Protein AF-A0A372DYK6-F1 (afdb_monomer_lite)

Foldseek 3Di:
DVVVVVVVVVVVVVVVPPDDDPDQVCVVVVHDSVVVVVVVVCVVVVDADPDDPVRVPRPPLVVVLVCVLVRSDPDDDLVSCLLCLLVDDQVSSVSVVLVVLLCLQVVVDDDALVSLLPRDQFHPPPPDGQGRGHDLLSVQLSVQLVCCVPPVDGDDQQRNVVSVCVRCPLPLPPQDDNLQQAQFFPAFWDWDFAAKDWAKWKWKDWPNDIFTADRVQQWTDQDPDTHGNPDQWDQAPNDTTGIDIDIDTDGDRPTPRDHPPPLPAQPLGHQLWQWAPAADPVPSHTFTQDLLDTGRDTRPDDHDSRVSVRDHSQSVCVSSVGDDDSPSVSVVSLSSSLCSNCSVPQADPFPSRGWGADDFDPDDSRRGFWTFDCDPPDPRHPPTWGWAAFLQPNQNDTDTPVQFAFADLPVPPPVPDRFATQDQAALGGFDLVSLVSVLVSLCSRQPPNSVVPPSNVVSVVCNVVVVGCVVVVWGAHRHPRATWDADPVQQWTHDPVDHPRIHHNRVVVVVVVVVVVVVPPDPDD

Structure (mmCIF, N/CA/C/O backbone):
data_AF-A0A372DYK6-F1
#
_entry.id   AF-A0A372DYK6-F1
#
loop_
_atom_site.group_PDB
_atom_site.id
_atom_site.type_symbol
_atom_site.label_atom_id
_atom_site.label_alt_id
_atom_site.label_comp_id
_atom_site.label_asym_id
_atom_site.label_entity_id
_atom_site.label_seq_id
_atom_site.pdbx_PDB_ins_code
_atom_site.Cartn_x
_atom_site.Cartn_y
_atom_site.Cartn_z
_atom_site.occupancy
_atom_site.B_iso_or_equiv
_atom_site.auth_seq_id
_atom_site.auth_comp_id
_atom_site.auth_asym_id
_atom_site.auth_atom_id
_atom_site.pdbx_PDB_model_num
ATOM 1 N N . MET A 1 1 ? 11.892 -23.862 -15.549 1.00 41.97 1 MET A N 1
ATOM 2 C CA . MET A 1 1 ? 12.862 -24.970 -15.326 1.00 41.97 1 MET A CA 1
ATOM 3 C C . MET A 1 1 ? 12.254 -26.379 -15.318 1.00 41.97 1 MET A C 1
ATOM 5 O O . MET A 1 1 ? 12.717 -27.193 -16.104 1.00 41.97 1 MET A O 1
ATOM 9 N N . MET A 1 2 ? 11.252 -26.720 -14.487 1.00 30.19 2 MET A N 1
ATOM 10 C CA . MET A 1 2 ? 10.778 -28.124 -14.378 1.00 30.19 2 MET A CA 1
ATOM 11 C C . MET A 1 2 ? 10.206 -28.772 -15.662 1.00 30.19 2 MET A C 1
ATOM 13 O O . MET A 1 2 ? 10.499 -29.947 -15.880 1.00 30.19 2 MET A O 1
ATOM 17 N N . PRO A 1 3 ? 9.463 -28.072 -16.544 1.00 42.53 3 PRO A N 1
ATOM 18 C CA . PRO A 1 3 ? 8.961 -28.686 -17.780 1.00 42.53 3 PRO A CA 1
ATOM 19 C C . PRO A 1 3 ? 10.085 -29.057 -18.758 1.00 42.53 3 PRO A C 1
ATOM 21 O O . PRO A 1 3 ? 9.986 -30.046 -19.475 1.00 42.53 3 PRO A O 1
ATOM 24 N N . LEU A 1 4 ? 11.180 -28.288 -18.746 1.00 40.66 4 LEU A N 1
ATOM 25 C CA . LEU A 1 4 ? 12.315 -28.464 -19.650 1.00 40.66 4 LEU A CA 1
ATOM 26 C C . LEU A 1 4 ? 13.262 -29.576 -19.175 1.00 40.66 4 LEU A C 1
ATOM 28 O O . LEU A 1 4 ? 13.743 -30.351 -19.990 1.00 40.66 4 LEU A O 1
ATOM 32 N N . ILE A 1 5 ? 13.450 -29.721 -17.856 1.00 41.69 5 ILE A N 1
ATOM 33 C CA . ILE A 1 5 ? 14.166 -30.865 -17.261 1.00 41.69 5 ILE A CA 1
ATOM 34 C C . ILE A 1 5 ? 13.406 -32.172 -17.532 1.00 41.69 5 ILE A C 1
ATOM 36 O O . ILE A 1 5 ? 14.020 -33.189 -17.832 1.00 41.69 5 ILE A O 1
ATOM 40 N N . ALA A 1 6 ? 12.068 -32.148 -17.494 1.00 39.88 6 ALA A N 1
ATOM 41 C CA . ALA A 1 6 ? 11.252 -33.304 -17.866 1.00 39.88 6 ALA A CA 1
ATOM 42 C C . ALA A 1 6 ? 11.364 -33.647 -19.365 1.00 39.88 6 ALA A C 1
ATOM 44 O O . ALA A 1 6 ? 11.372 -34.827 -19.714 1.00 39.88 6 ALA A O 1
ATOM 45 N N . LEU A 1 7 ? 11.501 -32.637 -20.234 1.00 42.28 7 LEU A N 1
ATOM 46 C CA . LEU A 1 7 ? 11.756 -32.819 -21.667 1.00 42.28 7 LEU A CA 1
ATOM 47 C C . LEU A 1 7 ? 13.160 -33.387 -21.939 1.00 42.28 7 LEU A C 1
ATOM 49 O O . LEU A 1 7 ? 13.303 -34.291 -22.757 1.00 42.28 7 LEU A O 1
ATOM 53 N N . LEU A 1 8 ? 14.181 -32.912 -21.219 1.00 40.19 8 LEU A N 1
ATOM 54 C CA . LEU A 1 8 ? 15.554 -33.427 -21.297 1.00 40.19 8 LEU A CA 1
ATOM 55 C C . LEU A 1 8 ? 15.653 -34.866 -20.766 1.00 40.19 8 LEU A C 1
ATOM 57 O O . LEU A 1 8 ? 16.279 -35.705 -21.401 1.00 40.19 8 LEU A O 1
ATOM 61 N N . ALA A 1 9 ? 14.934 -35.198 -19.690 1.00 41.53 9 ALA A N 1
ATOM 62 C CA . ALA A 1 9 ? 14.839 -36.567 -19.177 1.00 41.53 9 ALA A CA 1
ATOM 63 C C . ALA A 1 9 ? 14.063 -37.514 -20.119 1.00 41.53 9 ALA A C 1
ATOM 65 O O . ALA A 1 9 ? 14.277 -38.728 -20.103 1.00 41.53 9 ALA A O 1
ATOM 66 N N . GLN A 1 10 ? 13.147 -36.986 -20.941 1.00 44.72 10 GLN A N 1
ATOM 67 C CA . GLN A 1 10 ? 12.507 -37.741 -22.024 1.00 44.72 10 GLN A CA 1
ATOM 68 C C . GLN A 1 10 ? 13.447 -37.939 -23.221 1.00 44.72 10 GLN A C 1
ATOM 70 O O . GLN A 1 10 ? 13.407 -39.008 -23.828 1.00 44.72 10 GLN A O 1
ATOM 75 N N . ALA A 1 11 ? 14.310 -36.963 -23.523 1.00 42.00 11 ALA A N 1
ATOM 76 C CA . ALA A 1 11 ? 15.330 -37.063 -24.568 1.00 42.00 11 ALA A CA 1
ATOM 77 C C . ALA A 1 11 ? 16.457 -38.048 -24.195 1.00 42.00 11 ALA A C 1
ATOM 79 O O . ALA A 1 11 ? 16.778 -38.918 -25.000 1.00 42.00 11 ALA A O 1
ATOM 80 N N . GLU A 1 12 ? 16.959 -38.027 -22.954 1.00 41.06 12 GLU A N 1
ATOM 81 C CA . GLU A 1 12 ? 17.898 -39.047 -22.440 1.00 41.06 12 GLU A CA 1
ATOM 82 C C . GLU A 1 12 ? 17.283 -40.458 -22.460 1.00 41.06 12 GLU A C 1
ATOM 84 O O . GLU A 1 12 ? 17.950 -41.446 -22.764 1.00 41.06 12 GLU A O 1
ATOM 89 N N . LYS A 1 13 ? 15.976 -40.581 -22.183 1.00 40.75 13 LYS A N 1
ATOM 90 C CA . LYS A 1 13 ? 15.259 -41.860 -22.322 1.00 40.75 13 LYS A CA 1
ATOM 91 C C . LYS A 1 13 ? 15.129 -42.327 -23.772 1.00 40.75 13 LYS A C 1
ATOM 93 O O . LYS A 1 13 ? 15.022 -43.534 -23.990 1.00 40.75 13 LYS A O 1
ATOM 98 N N . ALA A 1 14 ? 15.113 -41.412 -24.740 1.00 40.00 14 ALA A N 1
ATOM 99 C CA . ALA A 1 14 ? 15.055 -41.740 -26.161 1.00 40.00 14 ALA A CA 1
ATOM 100 C C . ALA A 1 14 ? 16.408 -42.259 -26.685 1.00 40.00 14 ALA A C 1
ATOM 102 O O . ALA A 1 14 ? 16.414 -43.178 -27.501 1.00 40.00 14 ALA A O 1
ATOM 103 N N . GLU A 1 15 ? 17.537 -41.780 -26.149 1.00 41.16 15 GLU A N 1
ATOM 104 C CA . GLU A 1 15 ? 18.876 -42.313 -26.466 1.00 41.16 15 GLU A CA 1
ATOM 105 C C . GLU A 1 15 ? 19.082 -43.769 -26.007 1.00 41.16 15 GLU A C 1
ATOM 107 O O . GLU A 1 15 ? 19.882 -44.495 -26.595 1.00 41.16 15 GLU A O 1
ATOM 112 N N . MET A 1 16 ? 18.316 -44.259 -25.023 1.00 35.91 16 MET A N 1
ATOM 113 C CA . MET A 1 16 ? 18.377 -45.666 -24.592 1.00 35.91 16 MET A CA 1
ATOM 114 C C . MET A 1 16 ? 17.610 -46.655 -25.492 1.00 35.91 16 MET A C 1
ATOM 116 O O . MET A 1 16 ? 17.697 -47.868 -25.282 1.00 35.91 16 MET A O 1
ATOM 120 N N . LEU A 1 17 ? 16.887 -46.188 -26.516 1.00 32.31 17 LEU A N 1
ATOM 121 C CA . LEU A 1 17 ? 16.226 -47.034 -27.517 1.00 32.31 17 LEU A CA 1
ATOM 122 C C . LEU A 1 17 ? 17.005 -46.996 -28.839 1.00 32.31 17 LEU A C 1
ATOM 124 O O . LEU A 1 17 ? 16.670 -46.269 -29.766 1.00 32.31 17 LEU A O 1
ATOM 128 N N . HIS A 1 18 ? 18.018 -47.854 -28.955 1.00 34.12 18 HIS A N 1
ATOM 129 C CA . HIS A 1 18 ? 18.907 -47.983 -30.122 1.00 34.12 18 HIS A CA 1
ATOM 130 C C . HIS A 1 18 ? 18.253 -48.409 -31.461 1.00 34.12 18 HIS A C 1
ATOM 132 O O . HIS A 1 18 ? 18.960 -48.795 -32.387 1.00 34.12 18 HIS A O 1
ATOM 138 N N . HIS A 1 19 ? 16.930 -48.325 -31.625 1.00 36.78 19 HIS A N 1
ATOM 139 C CA . HIS A 1 19 ? 16.262 -48.650 -32.890 1.00 36.78 19 HIS A CA 1
ATOM 140 C C . HIS A 1 19 ? 14.990 -47.828 -33.139 1.00 36.78 19 HIS A C 1
ATOM 142 O O . HIS A 1 19 ? 13.923 -48.402 -33.323 1.00 36.78 19 HIS A O 1
ATOM 148 N N . VAL A 1 20 ? 15.078 -46.498 -33.211 1.00 32.16 20 VAL A N 1
ATOM 149 C CA . VAL A 1 20 ? 14.081 -45.681 -33.929 1.00 32.16 20 VAL A CA 1
ATOM 150 C C . VAL A 1 20 ? 14.784 -44.455 -34.522 1.00 32.16 20 VAL A C 1
ATOM 152 O O . VAL A 1 20 ? 15.297 -43.652 -33.764 1.00 32.16 20 VAL A O 1
ATOM 155 N N . VAL A 1 21 ? 14.810 -44.382 -35.862 1.00 36.44 21 VAL A N 1
ATOM 156 C CA . VAL A 1 21 ? 14.929 -43.213 -36.770 1.00 36.44 21 VAL A CA 1
ATOM 157 C C . VAL A 1 21 ? 15.774 -42.016 -36.294 1.00 36.44 21 VAL A C 1
ATOM 159 O O . VAL A 1 21 ? 15.465 -41.410 -35.280 1.00 36.44 21 VAL A O 1
ATOM 162 N N . ASP A 1 22 ? 16.746 -41.592 -37.115 1.00 37.44 22 ASP A N 1
ATOM 163 C CA . ASP A 1 22 ? 17.419 -40.281 -37.046 1.00 37.44 22 ASP A CA 1
ATOM 164 C C . ASP A 1 22 ? 16.405 -39.133 -36.874 1.00 37.44 22 ASP A C 1
ATOM 166 O O . ASP A 1 22 ? 15.873 -38.590 -37.849 1.00 37.44 22 ASP A O 1
ATOM 170 N N . ILE A 1 23 ? 16.114 -38.751 -35.633 1.00 39.75 23 ILE A N 1
ATOM 171 C CA . ILE A 1 23 ? 15.370 -37.536 -35.334 1.00 39.75 23 ILE A CA 1
ATOM 172 C C . ILE A 1 23 ? 16.353 -36.571 -34.691 1.00 39.75 23 ILE A C 1
ATOM 174 O O . ILE A 1 23 ? 16.687 -36.687 -33.518 1.00 39.75 23 ILE A O 1
ATOM 178 N N . ASP A 1 24 ? 16.810 -35.615 -35.496 1.00 47.50 24 ASP A N 1
ATOM 179 C CA . ASP A 1 24 ? 17.588 -34.469 -35.043 1.00 47.50 24 ASP A CA 1
ATOM 180 C C . ASP A 1 24 ? 16.787 -33.705 -33.957 1.00 47.50 24 ASP A C 1
ATOM 182 O O . ASP A 1 24 ? 15.712 -33.162 -34.256 1.00 47.50 24 ASP A O 1
ATOM 186 N N . PRO A 1 25 ? 17.268 -33.657 -32.697 1.00 41.50 25 PRO A N 1
ATOM 187 C CA . PRO A 1 25 ? 16.589 -32.977 -31.592 1.00 41.50 25 PRO A CA 1
ATOM 188 C C . PRO A 1 25 ? 16.333 -31.491 -31.875 1.00 41.50 25 PRO A C 1
ATOM 190 O O . PRO A 1 25 ? 15.339 -30.926 -31.413 1.00 41.50 25 PRO A O 1
ATOM 193 N N . ALA A 1 26 ? 17.186 -30.862 -32.690 1.00 44.59 26 ALA A N 1
ATOM 194 C CA . ALA A 1 26 ? 17.032 -29.477 -33.109 1.00 44.59 26 ALA A CA 1
ATOM 195 C C . ALA A 1 26 ? 15.813 -29.305 -34.030 1.00 44.59 26 ALA A C 1
ATOM 197 O O . ALA A 1 26 ? 15.012 -28.383 -33.857 1.00 44.59 26 ALA A O 1
ATOM 198 N N . ARG A 1 27 ? 15.570 -30.277 -34.918 1.00 43.00 27 ARG A N 1
ATOM 199 C CA . ARG A 1 27 ? 14.358 -30.352 -35.751 1.00 43.00 27 ARG A CA 1
ATOM 200 C C . ARG A 1 27 ? 13.081 -30.581 -34.940 1.00 43.00 27 ARG A C 1
ATOM 202 O O . ARG A 1 27 ? 12.051 -30.015 -35.296 1.00 43.00 27 ARG A O 1
ATOM 209 N N . LEU A 1 28 ? 13.141 -31.364 -33.861 1.00 40.25 28 LEU A N 1
ATOM 210 C CA . LEU A 1 28 ? 12.015 -31.583 -32.934 1.00 40.25 28 LEU A CA 1
ATOM 211 C C . LEU A 1 28 ? 11.636 -30.314 -32.154 1.00 40.25 28 LEU A C 1
ATOM 213 O O . LEU A 1 28 ? 10.462 -30.099 -31.861 1.00 40.25 28 LEU A O 1
ATOM 217 N N . LEU A 1 29 ? 12.618 -29.465 -31.841 1.00 47.38 29 LEU A N 1
ATOM 218 C CA . LEU A 1 29 ? 12.431 -28.225 -31.078 1.00 47.38 29 LEU A CA 1
ATOM 219 C C . LEU A 1 29 ? 12.256 -26.975 -31.959 1.00 47.38 29 LEU A C 1
ATOM 221 O O . LEU A 1 29 ? 11.997 -25.886 -31.435 1.00 47.38 29 LEU A O 1
ATOM 225 N N . GLY A 1 30 ? 12.372 -27.126 -33.285 1.00 51.31 30 GLY A N 1
ATOM 226 C CA . GLY A 1 30 ? 12.348 -26.023 -34.250 1.00 51.31 30 GLY A CA 1
ATOM 227 C C . GLY A 1 30 ? 13.541 -25.070 -34.115 1.00 51.31 30 GLY A C 1
ATOM 228 O O . GLY A 1 30 ? 13.428 -23.899 -34.475 1.00 51.31 30 GLY A O 1
ATOM 229 N N . LEU A 1 31 ? 14.649 -25.552 -33.553 1.00 53.44 31 LEU A N 1
ATOM 230 C CA . LEU A 1 31 ? 15.879 -24.807 -33.308 1.00 53.44 31 LEU A CA 1
ATOM 231 C C . LEU A 1 31 ? 16.945 -25.217 -34.333 1.00 53.44 31 LEU A C 1
ATOM 233 O O . LEU A 1 31 ? 16.925 -26.326 -34.856 1.00 53.44 31 LEU A O 1
ATOM 237 N N . ASP A 1 32 ? 17.878 -24.317 -34.631 1.00 62.03 32 ASP A N 1
ATOM 238 C CA . ASP A 1 32 ? 19.098 -24.671 -35.361 1.00 62.03 32 ASP A CA 1
ATOM 239 C C . ASP A 1 32 ? 19.961 -25.583 -34.464 1.00 62.03 32 ASP A C 1
ATOM 241 O O . ASP A 1 32 ? 20.123 -25.314 -33.270 1.00 62.03 32 ASP A O 1
ATOM 245 N N . SER A 1 33 ? 20.501 -26.675 -35.002 1.00 51.00 33 SER A N 1
ATOM 246 C CA . SER A 1 33 ? 21.352 -27.614 -34.261 1.00 51.00 33 SER A CA 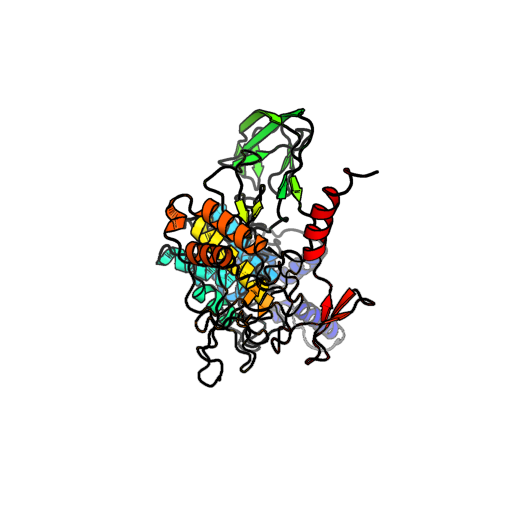1
ATOM 247 C C . SER A 1 33 ? 22.634 -26.956 -33.753 1.00 51.00 33 SER A C 1
ATOM 249 O O . SER A 1 33 ? 23.099 -27.294 -32.663 1.00 51.00 33 SER A O 1
ATOM 251 N N . ALA A 1 34 ? 23.139 -25.932 -34.448 1.00 55.59 34 ALA A N 1
ATOM 252 C CA . ALA A 1 34 ? 24.231 -25.098 -33.950 1.00 55.59 34 ALA A CA 1
ATOM 253 C C . ALA A 1 34 ? 23.827 -24.297 -32.696 1.00 55.59 34 ALA A C 1
ATOM 255 O O . ALA A 1 34 ? 24.613 -24.165 -31.759 1.00 55.59 34 ALA A O 1
ATOM 256 N N . PHE A 1 35 ? 22.581 -23.817 -32.644 1.00 57.88 35 PHE A N 1
ATOM 257 C CA . PHE A 1 35 ? 22.056 -23.049 -31.516 1.00 57.88 35 PHE A CA 1
ATOM 258 C C . PHE A 1 35 ? 21.825 -23.921 -30.277 1.00 57.88 35 PHE A C 1
ATOM 260 O O . PHE A 1 35 ? 22.154 -23.497 -29.172 1.00 57.88 35 PHE A O 1
ATOM 267 N N . LEU A 1 36 ? 21.314 -25.146 -30.445 1.00 56.03 36 LEU A N 1
ATOM 268 C CA . LEU A 1 36 ? 21.095 -26.073 -29.327 1.00 56.03 36 LEU A CA 1
ATOM 269 C C . LEU A 1 36 ? 22.419 -26.466 -28.648 1.00 56.03 36 LEU A C 1
ATOM 271 O O . LEU A 1 36 ? 22.510 -26.477 -27.423 1.00 56.03 36 LEU A O 1
ATOM 275 N N . ILE A 1 37 ? 23.455 -26.734 -29.450 1.00 57.38 37 ILE A N 1
ATOM 276 C CA . ILE A 1 37 ? 24.799 -27.086 -28.970 1.00 57.38 37 ILE A CA 1
ATOM 277 C C . ILE A 1 37 ? 25.452 -25.894 -28.261 1.00 57.38 37 ILE A C 1
ATOM 279 O O . ILE A 1 37 ? 26.007 -26.053 -27.175 1.00 57.38 37 ILE A O 1
ATOM 283 N N . GLN A 1 38 ? 25.342 -24.690 -28.828 1.00 55.59 38 GLN A N 1
ATOM 284 C CA . GLN A 1 38 ? 25.875 -23.482 -28.201 1.00 55.59 38 GLN A CA 1
ATOM 285 C C . GLN A 1 38 ? 25.148 -23.166 -26.883 1.00 55.59 38 GLN A C 1
ATOM 287 O O . GLN A 1 38 ? 25.791 -22.819 -25.900 1.00 55.59 38 GLN A O 1
ATOM 292 N N . TRP A 1 39 ? 23.827 -23.358 -26.823 1.00 58.19 39 TRP A N 1
ATOM 293 C CA . TRP A 1 39 ? 23.013 -23.164 -25.619 1.00 58.19 39 TRP A CA 1
ATOM 294 C C . TRP A 1 39 ? 23.354 -24.155 -24.491 1.00 58.19 39 TRP A C 1
ATOM 296 O O . TRP A 1 39 ? 23.485 -23.738 -23.340 1.00 58.19 39 TRP A O 1
ATOM 306 N N . LEU A 1 40 ? 23.558 -25.439 -24.816 1.00 57.00 40 LEU A N 1
ATOM 307 C CA . LEU A 1 40 ? 23.945 -26.473 -23.845 1.00 57.00 40 LEU A CA 1
ATOM 308 C C . LEU A 1 40 ? 25.337 -26.221 -23.246 1.00 57.00 40 LEU A C 1
ATOM 310 O O . LEU A 1 40 ? 25.489 -26.297 -22.031 1.00 57.00 40 LEU A O 1
ATOM 314 N N . LEU A 1 41 ? 26.318 -25.837 -24.069 1.00 53.75 41 LEU A N 1
ATOM 315 C CA . LEU A 1 41 ? 27.671 -25.493 -23.604 1.00 53.75 41 LEU A CA 1
ATOM 316 C C . LEU A 1 41 ? 27.689 -24.238 -22.705 1.00 53.75 41 LEU A C 1
ATOM 318 O O . LEU A 1 41 ? 28.511 -24.117 -21.803 1.00 53.75 41 LEU A O 1
ATOM 322 N N . LEU A 1 42 ? 26.759 -23.301 -22.910 1.00 55.41 42 LEU A N 1
ATOM 323 C CA . LEU A 1 42 ? 26.705 -22.024 -22.186 1.00 55.41 42 LEU A CA 1
ATOM 324 C C . LEU A 1 42 ? 26.005 -22.100 -20.825 1.00 55.41 42 LEU A C 1
ATOM 326 O O . LEU A 1 42 ? 26.348 -21.332 -19.923 1.00 55.41 42 LEU A O 1
ATOM 330 N N . LEU A 1 43 ? 25.046 -23.017 -20.661 1.00 54.84 43 LEU A N 1
ATOM 331 C CA . LEU A 1 43 ? 24.441 -23.309 -19.358 1.00 54.84 43 LEU A CA 1
ATOM 332 C C . LEU A 1 43 ? 25.457 -23.912 -18.376 1.00 54.84 43 LEU A C 1
ATOM 334 O O . LEU A 1 43 ? 25.324 -23.698 -17.172 1.00 54.84 43 LEU A O 1
ATOM 338 N N . GLU A 1 44 ? 26.476 -24.612 -18.882 1.00 51.34 44 GLU A N 1
ATOM 339 C CA . GLU A 1 44 ? 27.579 -25.139 -18.069 1.00 51.34 44 GLU A CA 1
ATOM 340 C C . GLU A 1 44 ? 28.626 -24.068 -17.703 1.00 51.34 44 GLU A C 1
ATOM 342 O O . GLU A 1 44 ? 29.210 -24.145 -16.622 1.00 51.34 44 GLU A O 1
ATOM 347 N N . GLU A 1 45 ? 28.838 -23.040 -18.539 1.00 49.25 45 GLU A N 1
ATOM 348 C CA . GLU A 1 45 ? 29.930 -22.060 -18.359 1.00 49.25 45 GLU A CA 1
ATOM 349 C C . GLU A 1 45 ? 29.505 -20.667 -17.842 1.00 49.25 45 GLU A C 1
ATOM 351 O O . GLU A 1 45 ? 30.354 -19.881 -17.419 1.00 49.25 45 GLU A O 1
ATOM 356 N N . GLY A 1 46 ? 28.212 -20.321 -17.843 1.00 48.88 46 GLY A N 1
ATOM 357 C CA . GLY A 1 46 ? 27.711 -19.052 -17.285 1.00 48.88 46 GLY A CA 1
ATOM 358 C C . GLY A 1 46 ? 28.095 -17.781 -18.067 1.00 48.88 46 GLY A C 1
ATOM 359 O O . GLY A 1 46 ? 28.043 -16.679 -17.516 1.00 48.88 46 GLY A O 1
ATOM 360 N N . ALA A 1 47 ? 28.485 -17.900 -19.339 1.00 52.97 47 ALA A N 1
ATOM 361 C CA . ALA A 1 47 ? 28.922 -16.775 -20.171 1.00 52.97 47 ALA A CA 1
ATOM 362 C C . ALA A 1 47 ? 27.754 -15.936 -20.754 1.00 52.97 47 ALA A C 1
ATOM 364 O O . ALA A 1 47 ? 26.635 -16.421 -20.937 1.00 52.97 47 ALA A O 1
ATOM 365 N N . ARG A 1 48 ? 28.012 -14.650 -21.061 1.00 48.72 48 ARG A N 1
ATOM 366 C CA . ARG A 1 48 ? 27.072 -13.742 -21.762 1.00 48.72 48 ARG A CA 1
ATOM 367 C C . ARG A 1 48 ? 27.108 -13.994 -23.275 1.00 48.72 48 ARG A C 1
ATOM 369 O O . ARG A 1 48 ? 28.197 -14.065 -23.840 1.00 48.72 48 ARG A O 1
ATOM 376 N N . LEU A 1 49 ? 25.945 -14.074 -23.933 1.00 50.50 49 LEU A N 1
ATOM 377 C CA . LEU A 1 49 ? 25.864 -14.165 -25.395 1.00 50.50 49 LEU A CA 1
ATOM 378 C C . LEU A 1 49 ? 25.936 -12.776 -26.026 1.00 50.50 49 LEU A C 1
ATOM 380 O O . LEU A 1 49 ? 25.078 -11.928 -25.781 1.00 50.50 49 LEU A O 1
ATOM 384 N N . ASP A 1 50 ? 26.880 -12.605 -26.944 1.00 51.12 50 ASP A N 1
ATOM 385 C CA . ASP A 1 50 ? 26.755 -11.618 -28.011 1.00 51.12 50 ASP A CA 1
ATOM 386 C C . ASP A 1 50 ? 25.905 -12.277 -29.112 1.00 51.12 50 ASP A C 1
ATOM 388 O O . ASP A 1 50 ? 26.400 -13.084 -29.907 1.00 51.12 50 ASP A O 1
ATOM 392 N N . ILE A 1 51 ? 24.579 -12.082 -29.062 1.00 52.78 51 ILE A N 1
ATOM 393 C CA . ILE A 1 51 ? 23.664 -12.752 -29.997 1.00 52.78 51 ILE A CA 1
ATOM 394 C C . ILE A 1 51 ? 23.960 -12.243 -31.407 1.00 52.78 51 ILE A C 1
ATOM 396 O O . ILE A 1 51 ? 23.588 -11.135 -31.789 1.00 52.78 51 ILE A O 1
ATOM 400 N N . GLN A 1 52 ? 24.606 -13.095 -32.199 1.00 49.72 52 GLN A N 1
ATOM 401 C CA . GLN A 1 52 ? 24.858 -12.844 -33.607 1.00 49.72 52 GLN A CA 1
ATOM 402 C C . GLN A 1 52 ? 23.530 -12.576 -34.353 1.00 49.72 52 GLN A C 1
ATOM 404 O O . GLN A 1 52 ? 22.535 -13.262 -34.097 1.00 49.72 52 GLN A O 1
ATOM 409 N N . PRO A 1 53 ? 23.496 -11.662 -35.342 1.00 48.09 53 PRO A N 1
ATOM 410 C CA . PRO A 1 53 ? 22.272 -11.272 -36.055 1.00 48.09 53 PRO A CA 1
ATOM 411 C C . PRO A 1 53 ? 21.457 -12.419 -36.684 1.00 48.09 53 PRO A C 1
ATOM 413 O O . PRO A 1 53 ? 20.269 -12.249 -36.948 1.00 48.09 53 PRO A O 1
ATOM 416 N N . HIS A 1 54 ? 22.057 -13.591 -36.924 1.00 46.34 54 HIS A N 1
ATOM 417 C CA . HIS A 1 54 ? 21.360 -14.753 -37.488 1.00 46.34 54 HIS A CA 1
ATOM 418 C C . HIS A 1 54 ? 20.470 -15.492 -36.470 1.00 46.34 54 HIS A C 1
ATOM 420 O O . HIS A 1 54 ? 19.470 -16.084 -36.862 1.00 46.34 54 HIS A O 1
ATOM 426 N N . LEU A 1 55 ? 20.747 -15.391 -35.164 1.00 44.72 55 LEU A N 1
ATOM 427 C CA . LEU A 1 55 ? 19.933 -16.000 -34.098 1.00 44.72 55 LEU A CA 1
ATOM 428 C C . LEU A 1 55 ? 18.638 -15.220 -33.803 1.00 44.72 55 LEU A C 1
ATOM 430 O O . LEU A 1 55 ? 17.659 -15.786 -33.318 1.00 44.72 55 LEU A O 1
ATOM 434 N N . VAL A 1 56 ? 18.585 -13.941 -34.193 1.00 52.56 56 VAL A N 1
ATOM 435 C CA . VAL A 1 56 ? 17.382 -13.080 -34.165 1.00 52.56 56 VAL A CA 1
ATOM 436 C C . VAL A 1 56 ? 16.274 -13.591 -35.112 1.00 52.56 56 VAL A C 1
ATOM 438 O O . VAL A 1 56 ? 15.116 -13.164 -35.025 1.00 52.56 56 VAL A O 1
ATOM 441 N N . GLN A 1 57 ? 16.604 -14.542 -35.995 1.00 53.03 57 GLN A N 1
ATOM 442 C CA . GLN A 1 57 ? 15.660 -15.229 -36.882 1.00 53.03 57 GLN A CA 1
ATOM 443 C C . GLN A 1 57 ? 14.920 -16.399 -36.209 1.00 53.03 57 GLN A C 1
ATOM 445 O O . GLN A 1 57 ? 14.035 -16.990 -36.831 1.00 53.03 57 GLN A O 1
ATOM 450 N N . SER A 1 58 ? 15.246 -16.735 -34.952 1.00 57.31 58 SER A N 1
ATOM 451 C CA . SER A 1 58 ? 14.517 -17.750 -34.186 1.00 57.31 58 SER A CA 1
ATOM 452 C C . SER A 1 58 ? 13.026 -17.407 -34.093 1.00 57.31 58 SER A C 1
ATOM 454 O O . SER A 1 58 ? 12.651 -16.286 -33.752 1.00 57.31 58 SER A O 1
ATOM 456 N N . ARG A 1 59 ? 12.158 -18.392 -34.363 1.00 64.38 59 ARG A N 1
ATOM 457 C CA . ARG A 1 59 ? 10.699 -18.270 -34.170 1.00 64.38 59 ARG A CA 1
ATOM 458 C C . ARG A 1 59 ? 10.274 -18.433 -32.703 1.00 64.38 59 ARG A C 1
ATOM 460 O O . ARG A 1 59 ? 9.100 -18.251 -32.389 1.00 64.38 59 ARG A O 1
ATOM 467 N N . ARG A 1 60 ? 11.206 -18.789 -31.814 1.00 79.81 60 ARG A N 1
ATOM 468 C CA . ARG A 1 60 ? 10.971 -19.050 -30.387 1.00 79.81 60 ARG A CA 1
ATOM 469 C C . ARG A 1 60 ? 11.156 -17.771 -29.571 1.00 79.81 60 ARG A C 1
ATOM 471 O O . ARG A 1 60 ? 12.174 -17.572 -28.909 1.00 79.81 60 ARG A O 1
ATOM 478 N N . ASN A 1 61 ? 10.171 -16.876 -29.665 1.00 84.88 61 ASN A N 1
ATOM 479 C CA . ASN A 1 61 ? 10.144 -15.617 -28.907 1.00 84.88 61 ASN A CA 1
ATOM 480 C C . ASN A 1 61 ? 10.158 -15.848 -27.384 1.00 84.88 61 ASN A C 1
ATOM 482 O O . ASN A 1 61 ? 10.688 -15.017 -26.654 1.00 84.88 61 ASN A O 1
ATOM 486 N N . ASP A 1 62 ? 9.614 -16.976 -26.926 1.00 82.69 62 ASP A N 1
ATOM 487 C CA . ASP A 1 62 ? 9.652 -17.449 -25.540 1.00 82.69 62 ASP A CA 1
ATOM 488 C C . ASP A 1 62 ? 11.089 -17.612 -25.036 1.00 82.69 62 ASP A C 1
ATOM 490 O O . ASP A 1 62 ? 11.461 -17.034 -24.018 1.00 82.69 62 ASP A O 1
ATOM 494 N N . LEU A 1 63 ? 11.933 -18.303 -25.802 1.00 84.44 63 LEU A N 1
ATOM 495 C CA . LEU A 1 63 ? 13.324 -18.536 -25.419 1.00 84.44 63 LEU A CA 1
ATOM 496 C C . LEU A 1 63 ? 14.164 -17.252 -25.452 1.00 84.44 63 LEU A C 1
ATOM 498 O O . LEU A 1 63 ? 14.997 -17.029 -24.576 1.00 84.44 63 LEU A O 1
ATOM 502 N N . LEU A 1 64 ? 13.950 -16.391 -26.452 1.00 86.69 64 LEU A N 1
ATOM 503 C CA . LEU A 1 64 ? 14.640 -15.098 -26.529 1.00 86.69 64 LEU A CA 1
ATOM 504 C C . LEU A 1 64 ? 14.283 -14.198 -25.339 1.00 86.69 64 LEU A C 1
ATOM 506 O O . LEU A 1 64 ? 15.164 -13.552 -24.768 1.00 86.69 64 LEU A O 1
ATOM 510 N N . LEU A 1 65 ? 13.009 -14.200 -24.935 1.00 90.81 65 LEU A N 1
ATOM 511 C CA . LEU A 1 65 ? 12.547 -13.502 -23.744 1.00 90.81 65 LEU A CA 1
ATOM 512 C C . LEU A 1 65 ? 13.198 -14.067 -22.475 1.00 90.81 65 LEU A C 1
ATOM 514 O O . LEU A 1 65 ? 13.704 -13.284 -21.674 1.00 90.81 65 LEU A O 1
ATOM 518 N N . GLU A 1 66 ? 13.243 -15.390 -22.299 1.00 88.19 66 GLU A N 1
ATOM 519 C CA . GLU A 1 66 ? 13.900 -16.027 -21.147 1.00 88.19 66 GLU A CA 1
ATOM 520 C C . GLU A 1 66 ? 15.394 -15.674 -21.067 1.00 88.19 66 GLU A C 1
ATOM 522 O O . GLU A 1 66 ? 15.882 -15.287 -20.004 1.00 88.19 66 GLU A O 1
ATOM 527 N N . LEU A 1 67 ? 16.118 -15.718 -22.191 1.00 86.62 67 LEU A N 1
ATOM 528 C CA . LEU A 1 67 ? 17.532 -15.329 -22.249 1.00 86.62 67 LEU A CA 1
ATOM 529 C C . LEU A 1 67 ? 17.733 -13.851 -21.890 1.00 86.62 67 LEU A C 1
ATOM 531 O O . LEU A 1 67 ? 18.657 -13.510 -21.145 1.00 86.62 67 LEU A O 1
ATOM 535 N N . TRP A 1 68 ? 16.866 -12.965 -22.382 1.00 92.75 68 TRP A N 1
ATOM 536 C CA . TRP A 1 68 ? 16.917 -11.543 -22.050 1.00 92.75 68 TRP A CA 1
ATOM 537 C C . TRP A 1 68 ? 16.576 -11.283 -20.575 1.00 92.75 68 TRP A C 1
ATOM 539 O O . TRP A 1 68 ? 17.281 -10.531 -19.895 1.00 92.75 68 TRP A O 1
ATOM 549 N N . ILE A 1 69 ? 15.550 -11.948 -20.035 1.00 92.00 69 ILE A N 1
ATOM 550 C CA . ILE A 1 69 ? 15.169 -11.892 -18.615 1.00 92.00 69 ILE A CA 1
ATOM 551 C C . ILE A 1 69 ? 16.308 -12.397 -17.728 1.00 92.00 69 ILE A C 1
ATOM 553 O O . ILE A 1 69 ? 16.666 -11.704 -16.771 1.00 92.00 69 ILE A O 1
ATOM 557 N N . GLY A 1 70 ? 16.948 -13.508 -18.094 1.00 87.88 70 GLY A N 1
ATOM 558 C CA . GLY A 1 70 ? 18.112 -14.068 -17.401 1.00 87.88 70 GLY A CA 1
ATOM 559 C C . GLY A 1 70 ? 19.383 -13.219 -17.518 1.00 87.88 70 GLY A C 1
ATOM 560 O O . GLY A 1 70 ? 20.326 -13.416 -16.763 1.00 87.88 70 GLY A O 1
ATOM 561 N N . GLY A 1 71 ? 19.409 -12.227 -18.417 1.00 86.88 71 GLY A N 1
ATOM 562 C CA . GLY A 1 71 ? 20.593 -11.392 -18.652 1.00 86.88 71 GLY A CA 1
ATOM 563 C C . GLY A 1 71 ? 21.676 -12.086 -19.481 1.00 86.88 71 GLY A C 1
ATOM 564 O O . GLY A 1 71 ? 22.815 -11.626 -19.509 1.00 86.88 71 GLY A O 1
ATOM 565 N N . HIS A 1 72 ? 21.315 -13.170 -20.166 1.00 83.00 72 HIS A N 1
ATOM 566 C CA . HIS A 1 72 ? 22.175 -13.862 -21.117 1.00 83.00 72 HIS A CA 1
ATOM 567 C C . HIS A 1 72 ? 22.178 -13.183 -22.489 1.00 83.00 72 HIS A C 1
ATOM 569 O O . HIS A 1 72 ? 23.060 -13.476 -23.283 1.00 83.00 72 HIS A O 1
ATOM 575 N N . SER A 1 73 ? 21.229 -12.278 -22.761 1.00 83.62 73 SER A N 1
ATOM 576 C CA . SER A 1 73 ? 21.112 -11.527 -24.013 1.00 83.62 73 SER A CA 1
ATOM 577 C C . SER A 1 73 ? 20.850 -10.039 -23.782 1.00 83.62 73 SER A C 1
ATOM 579 O O . SER A 1 73 ? 20.071 -9.675 -22.899 1.00 83.62 73 SER A O 1
ATOM 581 N N . GLU A 1 74 ? 21.437 -9.189 -24.629 1.00 84.19 74 GLU A N 1
ATOM 582 C CA . GLU A 1 74 ? 21.113 -7.756 -24.723 1.00 84.19 74 GLU A CA 1
ATOM 583 C C . GLU A 1 74 ? 19.987 -7.460 -25.733 1.00 84.19 74 GLU A C 1
ATOM 585 O O . GLU A 1 74 ? 19.456 -6.350 -25.769 1.00 84.19 74 GLU A O 1
ATOM 590 N N . TYR A 1 75 ? 19.580 -8.449 -26.537 1.00 87.12 75 TYR A N 1
ATOM 591 C CA . TYR A 1 75 ? 18.556 -8.273 -27.564 1.00 87.12 75 TYR A CA 1
ATOM 592 C C . TYR A 1 75 ? 17.159 -8.121 -26.947 1.00 87.12 75 TYR A C 1
ATOM 594 O O . TYR A 1 75 ? 16.629 -9.036 -26.310 1.00 87.12 75 TYR A O 1
ATOM 602 N N . PHE A 1 76 ? 16.537 -6.968 -27.197 1.00 92.38 76 PHE A N 1
ATOM 603 C CA . PHE A 1 76 ? 15.195 -6.646 -26.733 1.00 92.38 76 PHE A CA 1
ATOM 604 C C . PHE A 1 76 ? 14.296 -6.178 -27.879 1.00 92.38 76 PHE A C 1
ATOM 606 O O . PHE A 1 76 ? 14.613 -5.212 -28.570 1.00 92.38 76 PHE A O 1
ATOM 613 N N . ASP A 1 77 ? 13.144 -6.833 -28.031 1.00 92.06 77 ASP A N 1
ATOM 614 C CA . ASP A 1 77 ? 12.093 -6.449 -28.974 1.00 92.06 77 ASP A CA 1
ATOM 615 C C . ASP A 1 77 ? 10.734 -6.516 -28.266 1.00 92.06 77 ASP A C 1
ATOM 617 O O . ASP A 1 77 ? 10.139 -7.583 -28.093 1.00 92.06 77 ASP A O 1
ATOM 621 N N . PHE A 1 78 ? 10.240 -5.351 -27.836 1.00 94.75 78 PHE A N 1
ATOM 622 C CA . PHE A 1 78 ? 8.977 -5.259 -27.107 1.00 94.75 78 PHE A CA 1
ATOM 623 C C . PHE A 1 78 ? 7.807 -5.849 -27.903 1.00 94.75 78 PHE A C 1
ATOM 625 O O . PHE A 1 78 ? 6.987 -6.558 -27.323 1.00 94.75 78 PHE A O 1
ATOM 632 N N . ALA A 1 79 ? 7.761 -5.627 -29.223 1.00 91.94 79 ALA A N 1
ATOM 633 C CA . ALA A 1 79 ? 6.673 -6.093 -30.082 1.00 91.94 79 ALA A CA 1
ATOM 634 C C . ALA A 1 79 ? 6.598 -7.626 -30.150 1.00 91.94 79 ALA A C 1
ATOM 636 O O . ALA A 1 79 ? 5.519 -8.181 -30.361 1.00 91.94 79 ALA A O 1
ATOM 637 N N . ARG A 1 80 ? 7.721 -8.319 -29.927 1.00 90.06 80 ARG A N 1
ATOM 638 C CA . ARG A 1 80 ? 7.764 -9.786 -29.821 1.00 90.06 80 ARG A CA 1
ATOM 639 C C . ARG A 1 80 ? 7.434 -10.292 -28.423 1.00 90.06 80 ARG A C 1
ATOM 641 O O . ARG A 1 80 ? 6.876 -11.378 -28.292 1.00 90.06 80 ARG A O 1
ATOM 648 N N . TYR A 1 81 ? 7.814 -9.544 -27.390 1.00 93.00 81 TYR A N 1
ATOM 649 C CA . TYR A 1 81 ? 7.813 -10.045 -26.015 1.00 93.00 81 TYR A CA 1
ATOM 650 C C . TYR A 1 81 ? 6.539 -9.733 -25.237 1.00 93.00 81 TYR A C 1
ATOM 652 O O . TYR A 1 81 ? 6.180 -10.508 -24.353 1.00 93.00 81 TYR A O 1
ATOM 660 N N . TYR A 1 82 ? 5.838 -8.636 -25.543 1.00 92.56 82 TYR A N 1
ATOM 661 C CA . TYR A 1 82 ? 4.730 -8.168 -24.700 1.00 92.56 82 TYR A CA 1
ATOM 662 C C . TYR A 1 82 ? 3.611 -9.213 -24.531 1.00 92.56 82 TYR A C 1
ATOM 664 O O . TYR A 1 82 ? 3.074 -9.349 -23.435 1.00 92.56 82 TYR A O 1
ATOM 672 N N . LEU A 1 83 ? 3.320 -10.015 -25.565 1.00 89.56 83 LEU A N 1
ATOM 673 C CA . LEU A 1 83 ? 2.307 -11.083 -25.522 1.00 89.56 83 LEU A CA 1
ATOM 674 C C . LEU A 1 83 ? 2.684 -12.271 -24.625 1.00 89.56 83 LEU A C 1
ATOM 676 O O . LEU A 1 83 ? 1.810 -13.031 -24.214 1.00 89.56 83 LEU A O 1
ATOM 680 N N . LEU A 1 84 ? 3.971 -12.430 -24.322 1.00 90.06 84 LEU A N 1
ATOM 681 C CA . LEU A 1 84 ? 4.516 -13.549 -23.554 1.00 90.06 84 LEU A CA 1
ATOM 682 C C . LEU A 1 84 ? 4.721 -13.202 -22.077 1.00 90.06 84 LEU A C 1
ATOM 684 O O . LEU A 1 84 ? 5.026 -14.071 -21.272 1.00 90.06 84 LEU A O 1
ATOM 688 N N . VAL A 1 85 ? 4.529 -11.943 -21.674 1.00 90.56 85 VAL A N 1
ATOM 689 C CA . VAL A 1 85 ? 4.755 -11.529 -20.279 1.00 90.56 85 VAL A CA 1
ATOM 690 C C . VAL A 1 85 ? 3.882 -12.341 -19.320 1.00 90.56 85 VAL A C 1
ATOM 692 O O . VAL A 1 85 ? 4.379 -12.831 -18.315 1.00 90.56 85 VAL A O 1
ATOM 695 N N . ALA A 1 86 ? 2.609 -12.570 -19.654 1.00 86.38 86 ALA A N 1
ATOM 696 C CA . ALA A 1 86 ? 1.690 -13.337 -18.808 1.00 86.38 86 ALA A CA 1
ATOM 697 C C . ALA A 1 86 ? 2.052 -14.833 -18.667 1.00 86.38 86 ALA A C 1
ATOM 699 O O . ALA A 1 86 ? 1.451 -15.516 -17.837 1.00 86.38 86 ALA A O 1
ATOM 700 N N . THR A 1 87 ? 2.999 -15.355 -19.460 1.00 84.62 87 THR A N 1
ATOM 701 C CA . THR A 1 87 ? 3.481 -16.744 -19.351 1.00 84.62 87 THR A CA 1
ATOM 702 C C . THR A 1 87 ? 4.708 -16.889 -18.450 1.00 84.62 87 THR A C 1
ATOM 704 O O . THR A 1 87 ? 5.072 -18.015 -18.122 1.00 84.62 87 THR A O 1
ATOM 707 N N . LEU A 1 88 ? 5.351 -15.783 -18.056 1.00 87.44 88 LEU A N 1
ATOM 708 C CA . LEU A 1 88 ? 6.502 -15.788 -17.148 1.00 87.44 88 LEU A CA 1
ATOM 709 C C . LEU A 1 88 ? 6.076 -16.063 -15.698 1.00 87.44 88 LEU A C 1
ATOM 711 O O . LEU A 1 88 ? 4.941 -15.763 -15.306 1.00 87.44 88 LEU A O 1
ATOM 715 N N . ALA A 1 89 ? 7.006 -16.555 -14.870 1.00 86.25 89 ALA A N 1
ATOM 716 C CA . ALA A 1 89 ? 6.785 -16.638 -13.425 1.00 86.25 89 ALA A CA 1
ATOM 717 C C . ALA A 1 89 ? 6.581 -15.236 -12.821 1.00 86.25 89 ALA A C 1
ATOM 719 O O . ALA A 1 89 ? 7.080 -14.243 -13.349 1.00 86.25 89 ALA A O 1
ATOM 720 N N . ARG A 1 90 ? 5.867 -15.123 -11.694 1.00 82.62 90 ARG A N 1
ATOM 721 C CA . ARG A 1 90 ? 5.469 -13.818 -11.116 1.00 82.62 90 ARG A CA 1
ATOM 722 C C . ARG A 1 90 ? 6.655 -12.879 -10.881 1.00 82.62 90 ARG A C 1
ATOM 724 O O . ARG A 1 90 ? 6.597 -11.696 -11.216 1.00 82.62 90 ARG A O 1
ATOM 731 N N . GLU A 1 91 ? 7.745 -13.409 -10.342 1.00 84.50 91 GLU A N 1
ATOM 732 C CA . GLU A 1 91 ? 8.977 -12.666 -10.081 1.00 84.50 91 GLU A CA 1
ATOM 733 C C . GLU A 1 91 ? 9.628 -12.175 -11.385 1.00 84.50 91 GLU A C 1
ATOM 735 O O . GLU A 1 91 ? 10.122 -11.046 -11.454 1.00 84.50 91 GLU A O 1
ATOM 740 N N . GLU A 1 92 ? 9.573 -12.993 -12.436 1.00 90.12 92 GLU A N 1
ATOM 741 C CA . GLU A 1 92 ? 10.107 -12.687 -13.765 1.00 90.12 92 GLU A CA 1
ATOM 742 C C . GLU A 1 92 ? 9.256 -11.650 -14.498 1.00 90.12 92 GLU A C 1
ATOM 744 O O . GLU A 1 92 ? 9.807 -10.778 -15.167 1.00 90.12 92 GLU A O 1
ATOM 749 N N . GLN A 1 93 ? 7.930 -11.663 -14.326 1.00 90.75 93 GLN A N 1
ATOM 750 C CA . GLN A 1 93 ? 7.057 -10.623 -14.874 1.00 90.75 93 GLN A CA 1
ATOM 751 C C . GLN A 1 93 ? 7.423 -9.241 -14.311 1.00 90.75 93 GLN A C 1
ATOM 753 O O . GLN A 1 93 ? 7.483 -8.245 -15.038 1.00 90.75 93 GLN A O 1
ATOM 758 N N . PHE A 1 94 ? 7.701 -9.154 -13.007 1.00 89.50 94 PHE A N 1
ATOM 759 C CA . PHE A 1 94 ? 8.089 -7.881 -12.399 1.00 89.50 94 PHE A CA 1
ATOM 760 C C . PHE A 1 94 ? 9.500 -7.460 -12.829 1.00 89.50 94 PHE A C 1
ATOM 762 O O . PHE A 1 94 ? 9.768 -6.274 -13.048 1.00 89.50 94 PHE A O 1
ATOM 769 N N . LEU A 1 95 ? 10.398 -8.435 -12.997 1.00 91.75 95 LEU A N 1
ATOM 770 C CA . LEU A 1 95 ? 11.737 -8.212 -13.532 1.00 91.75 95 LEU A CA 1
ATOM 771 C C . LEU A 1 95 ? 11.695 -7.702 -14.980 1.00 91.75 95 LEU A C 1
ATOM 773 O O . LEU A 1 95 ? 12.422 -6.758 -15.296 1.00 91.75 95 LEU A O 1
ATOM 777 N N . PHE A 1 96 ? 10.812 -8.258 -15.819 1.00 94.75 96 PHE A N 1
ATOM 778 C CA . PHE A 1 96 ? 10.529 -7.775 -17.173 1.00 94.75 96 PHE A CA 1
ATOM 779 C C . PHE A 1 96 ? 10.206 -6.284 -17.135 1.00 94.75 96 PHE A C 1
ATOM 781 O O . PHE A 1 96 ? 10.906 -5.482 -17.753 1.00 94.75 96 PHE A O 1
ATOM 788 N N . LEU A 1 97 ? 9.205 -5.897 -16.337 1.00 94.69 97 LEU A N 1
ATOM 789 C CA . LEU A 1 97 ? 8.760 -4.509 -16.240 1.00 94.69 97 LEU A CA 1
ATOM 790 C C . LEU A 1 97 ? 9.904 -3.574 -15.822 1.00 94.69 97 LEU A C 1
ATOM 792 O O . LEU A 1 97 ? 10.137 -2.547 -16.458 1.00 94.69 97 LEU A O 1
ATOM 796 N N . ARG A 1 98 ? 10.668 -3.946 -14.789 1.00 94.06 98 ARG A N 1
ATOM 797 C CA . ARG A 1 98 ? 11.821 -3.163 -14.318 1.00 94.06 98 ARG A CA 1
ATOM 798 C C . ARG A 1 98 ? 12.892 -2.986 -15.392 1.00 94.06 98 ARG A C 1
ATOM 800 O O . ARG A 1 98 ? 13.386 -1.872 -15.558 1.00 94.06 98 ARG A O 1
ATOM 807 N N . LYS A 1 99 ? 13.231 -4.048 -16.129 1.00 94.94 99 LYS A N 1
ATOM 808 C CA . LYS A 1 99 ? 14.193 -3.977 -17.237 1.00 94.94 99 LYS A CA 1
ATOM 809 C C . LYS A 1 99 ? 13.696 -3.066 -18.354 1.00 94.94 99 LYS A C 1
ATOM 811 O O . LYS A 1 99 ? 14.459 -2.221 -18.811 1.00 94.94 99 LYS A O 1
ATOM 816 N N . VAL A 1 100 ? 12.423 -3.177 -18.741 1.00 96.06 100 VAL A N 1
ATOM 817 C CA . VAL A 1 100 ? 11.813 -2.301 -19.756 1.00 96.06 100 VAL A CA 1
ATOM 818 C C . VAL A 1 100 ? 11.929 -0.832 -19.346 1.00 96.06 100 VAL A C 1
ATOM 820 O O . VAL A 1 100 ? 12.431 -0.016 -20.116 1.00 96.06 100 VAL A O 1
ATOM 823 N N . PHE A 1 101 ? 11.562 -0.494 -18.108 1.00 96.12 101 PHE A N 1
ATOM 824 C CA . PHE A 1 101 ? 11.714 0.871 -17.597 1.00 96.12 101 PHE A CA 1
ATOM 825 C C . PHE A 1 101 ? 13.181 1.308 -17.471 1.00 96.12 101 PHE A C 1
ATOM 827 O O . PHE A 1 101 ? 13.479 2.478 -17.697 1.00 96.12 101 PHE A O 1
ATOM 834 N N . GLY A 1 102 ? 14.106 0.396 -17.162 1.00 94.50 102 GLY A N 1
ATOM 835 C CA . GLY A 1 102 ? 15.549 0.657 -17.207 1.00 94.50 102 GLY A CA 1
ATOM 836 C C . GLY A 1 102 ? 16.025 1.043 -18.610 1.00 94.50 102 GLY A C 1
ATOM 837 O O . GLY A 1 102 ? 16.706 2.058 -18.780 1.00 94.50 102 GLY A O 1
ATOM 838 N N . LEU A 1 103 ? 15.590 0.300 -19.634 1.00 93.75 103 LEU A N 1
ATOM 839 C CA . LEU A 1 103 ? 15.875 0.619 -21.034 1.00 93.75 103 LEU A CA 1
ATOM 840 C C . LEU A 1 103 ? 15.277 1.976 -21.431 1.00 93.75 103 LEU A C 1
ATOM 842 O O . LEU A 1 103 ? 15.985 2.788 -22.028 1.00 93.75 103 LEU A O 1
ATOM 846 N N . MET A 1 104 ? 14.032 2.266 -21.039 1.00 94.81 104 MET A N 1
ATOM 847 C CA . MET A 1 104 ? 13.396 3.571 -21.275 1.00 94.81 104 MET A CA 1
ATOM 848 C C . MET A 1 104 ? 14.175 4.712 -20.604 1.00 94.81 104 MET A C 1
ATOM 850 O O . MET A 1 104 ? 14.483 5.712 -21.247 1.00 94.81 104 MET A O 1
ATOM 854 N N . ALA A 1 105 ? 14.561 4.550 -19.333 1.00 91.31 105 ALA A N 1
ATOM 855 C CA . ALA A 1 105 ? 15.324 5.549 -18.580 1.00 91.31 105 ALA A CA 1
ATOM 856 C C . ALA A 1 105 ? 16.714 5.809 -19.180 1.00 91.31 105 ALA A C 1
ATOM 858 O O . ALA A 1 105 ? 17.223 6.929 -19.127 1.00 91.31 105 ALA A O 1
ATOM 859 N N . SER A 1 106 ? 17.337 4.778 -19.758 1.00 89.38 106 SER A N 1
ATOM 860 C CA . SER A 1 106 ? 18.628 4.893 -20.440 1.00 89.38 106 SER A CA 1
ATOM 861 C C . SER A 1 106 ? 18.530 5.512 -21.845 1.00 89.38 106 SER A C 1
ATOM 863 O O . SER A 1 106 ? 19.562 5.912 -22.394 1.00 89.38 106 SER A O 1
ATOM 865 N N . GLY A 1 107 ? 17.322 5.605 -22.413 1.00 89.62 107 GLY A N 1
ATOM 866 C CA . GLY A 1 107 ? 17.069 6.025 -23.792 1.00 89.62 107 GLY A CA 1
ATOM 867 C C . GLY A 1 107 ? 17.310 4.935 -24.844 1.00 89.62 107 GLY A C 1
ATOM 868 O O . GLY A 1 107 ? 17.277 5.242 -26.031 1.00 89.62 107 GLY A O 1
ATOM 869 N N . ALA A 1 108 ? 17.555 3.684 -24.434 1.00 89.19 108 ALA A N 1
ATOM 870 C CA . ALA A 1 108 ? 17.779 2.556 -25.342 1.00 89.19 108 ALA A CA 1
ATOM 871 C C . ALA A 1 108 ? 16.510 2.140 -26.104 1.00 89.19 108 ALA A C 1
ATOM 873 O O . ALA A 1 108 ? 16.597 1.606 -27.206 1.00 89.19 108 ALA A O 1
ATOM 874 N N . VAL A 1 109 ? 15.331 2.406 -25.531 1.00 94.38 109 VAL A N 1
ATOM 875 C CA . VAL A 1 109 ? 14.030 2.178 -26.174 1.00 94.38 109 VAL A CA 1
ATOM 876 C C . VAL A 1 109 ? 13.113 3.375 -25.961 1.00 94.38 109 VAL A C 1
ATOM 878 O O . VAL A 1 109 ? 13.195 4.064 -24.943 1.00 94.38 109 VAL A O 1
ATOM 881 N N . GLN A 1 110 ? 12.212 3.602 -26.913 1.00 94.25 110 GLN A N 1
ATOM 882 C CA . GLN A 1 110 ? 11.161 4.611 -26.821 1.00 94.25 110 GLN A CA 1
ATOM 883 C C . GLN A 1 110 ? 9.812 3.899 -26.814 1.00 94.25 110 GLN A C 1
ATOM 885 O O . GLN A 1 110 ? 9.312 3.507 -27.863 1.00 94.25 110 GLN A O 1
ATOM 890 N N . LEU A 1 111 ? 9.261 3.700 -25.619 1.00 96.56 111 LEU A N 1
ATOM 891 C CA . LEU A 1 111 ? 7.939 3.113 -25.413 1.00 96.56 111 LEU A CA 1
ATOM 892 C C . LEU A 1 111 ? 7.021 4.140 -24.755 1.00 96.56 111 LEU A C 1
ATOM 894 O O . LEU A 1 111 ? 7.452 4.953 -23.933 1.00 96.56 111 LEU A O 1
ATOM 898 N N . THR A 1 112 ? 5.750 4.094 -25.120 1.00 96.19 112 THR A N 1
ATOM 899 C CA . THR A 1 112 ? 4.681 4.922 -24.565 1.00 96.19 112 THR A CA 1
ATOM 900 C C . THR A 1 112 ? 3.888 4.162 -23.503 1.00 96.19 112 THR A C 1
ATOM 902 O O . THR A 1 112 ? 4.031 2.952 -23.327 1.00 96.19 112 THR A O 1
ATOM 905 N N . VAL A 1 113 ? 3.029 4.871 -22.766 1.00 95.88 113 VAL A N 1
ATOM 906 C CA . VAL A 1 113 ? 2.109 4.225 -21.814 1.00 95.88 113 VAL A CA 1
ATOM 907 C C . VAL A 1 113 ? 1.130 3.317 -22.558 1.00 95.88 113 VAL A C 1
ATOM 909 O O . VAL A 1 113 ? 0.769 2.262 -22.051 1.00 95.88 113 VAL A O 1
ATOM 912 N N . GLU A 1 114 ? 0.734 3.711 -23.765 1.00 95.94 114 GLU A N 1
ATOM 913 C CA . GLU A 1 114 ? -0.144 2.957 -24.650 1.00 95.94 114 GLU A CA 1
ATOM 914 C C . GLU A 1 114 ? 0.505 1.641 -25.108 1.00 95.94 114 GLU A C 1
ATOM 916 O O . GLU A 1 114 ? -0.161 0.606 -25.102 1.00 95.94 114 GLU A O 1
ATOM 921 N N . ASP A 1 115 ? 1.809 1.654 -25.407 1.00 96.38 115 ASP A N 1
ATOM 922 C CA . ASP A 1 115 ? 2.559 0.428 -25.706 1.00 96.38 115 ASP A CA 1
ATOM 923 C C . ASP A 1 115 ? 2.565 -0.512 -24.495 1.00 96.38 115 ASP A C 1
ATOM 925 O O . ASP A 1 115 ? 2.305 -1.704 -24.628 1.00 96.38 115 ASP A O 1
ATOM 929 N N . LEU A 1 116 ? 2.791 0.011 -23.287 1.00 95.81 116 LEU A N 1
ATOM 930 C CA . LEU A 1 116 ? 2.792 -0.798 -22.064 1.00 95.81 116 LEU A CA 1
ATOM 931 C C . LEU A 1 116 ? 1.397 -1.350 -21.711 1.00 95.81 116 LEU A C 1
ATOM 933 O O . LEU A 1 116 ? 1.298 -2.474 -21.224 1.00 95.81 116 LEU A O 1
ATOM 937 N N . ASP A 1 117 ? 0.317 -0.604 -21.972 1.00 93.50 117 ASP A N 1
ATOM 938 C CA . ASP A 1 117 ? -1.073 -1.056 -21.751 1.00 93.50 117 ASP A CA 1
ATOM 939 C C . ASP A 1 117 ? -1.503 -2.160 -22.739 1.00 93.50 117 ASP A C 1
ATOM 941 O O . ASP A 1 117 ? -2.518 -2.822 -22.513 1.00 93.50 117 ASP A O 1
ATOM 945 N N . SER A 1 118 ? -0.718 -2.404 -23.800 1.00 93.81 118 SER A N 1
ATOM 946 C CA . SER A 1 118 ? -0.929 -3.525 -24.727 1.00 93.81 118 SER A CA 1
ATOM 947 C C . SER A 1 118 ? -0.552 -4.891 -24.141 1.00 93.81 118 SER A C 1
ATOM 949 O O . SER A 1 118 ? -0.961 -5.915 -24.691 1.00 93.81 118 SER A O 1
ATOM 951 N N . ILE A 1 119 ? 0.186 -4.930 -23.019 1.00 92.81 119 ILE A N 1
ATOM 952 C CA . ILE A 1 119 ? 0.520 -6.179 -22.320 1.00 92.81 119 ILE A CA 1
ATOM 953 C C . ILE A 1 119 ? -0.788 -6.892 -21.932 1.00 92.81 119 ILE A C 1
ATOM 955 O O . ILE A 1 119 ? -1.610 -6.331 -21.195 1.00 92.81 119 ILE A O 1
ATOM 959 N N . PRO A 1 120 ? -1.013 -8.130 -22.407 1.00 87.12 120 PRO A N 1
ATOM 960 C CA . PRO A 1 120 ? -2.245 -8.840 -22.136 1.00 87.12 120 PRO A CA 1
ATOM 961 C C . PRO A 1 120 ? -2.324 -9.223 -20.656 1.00 87.12 120 PRO A C 1
ATOM 963 O O . PRO A 1 120 ? -1.363 -9.686 -20.041 1.00 87.12 120 PRO A O 1
ATOM 966 N N . ARG A 1 121 ? -3.512 -9.038 -20.076 1.00 84.31 121 ARG A N 1
ATOM 967 C CA . ARG A 1 121 ? -3.797 -9.354 -18.663 1.00 84.31 121 ARG A CA 1
ATOM 968 C C . ARG A 1 121 ? -4.007 -10.853 -18.427 1.00 84.31 121 ARG A C 1
ATOM 970 O O . ARG A 1 121 ? -3.831 -11.342 -17.311 1.00 84.31 121 ARG A O 1
ATOM 977 N N . HIS A 1 122 ? -4.348 -11.578 -19.487 1.00 76.19 122 HIS A N 1
ATOM 978 C CA . HIS A 1 122 ? -4.526 -13.025 -19.513 1.00 76.19 122 HIS A CA 1
ATOM 979 C C . HIS A 1 122 ? -3.619 -13.615 -20.592 1.00 76.19 122 HIS A C 1
ATOM 981 O O . HIS A 1 122 ? -3.482 -13.017 -21.659 1.00 76.19 122 HIS A O 1
ATOM 987 N N . SER A 1 123 ? -3.001 -14.767 -20.323 1.00 65.38 123 SER A N 1
ATOM 988 C CA . SER A 1 123 ? -2.327 -15.533 -21.372 1.00 65.38 123 SER A CA 1
ATOM 989 C C . SER A 1 123 ? -3.329 -15.974 -22.441 1.00 65.38 123 SER A C 1
ATOM 991 O O . SER A 1 123 ? -4.501 -16.197 -22.148 1.00 65.38 123 SER A O 1
ATOM 993 N N . LEU A 1 124 ? -2.852 -16.085 -23.681 1.00 58.31 124 LEU A N 1
ATOM 994 C CA . LEU A 1 124 ? -3.630 -16.589 -24.815 1.00 58.31 124 LEU A CA 1
ATOM 995 C C . LEU A 1 124 ? -3.831 -18.116 -24.762 1.00 58.31 124 LEU A C 1
ATOM 997 O O . LEU A 1 124 ? -4.687 -18.636 -25.472 1.00 58.31 124 LEU A O 1
ATOM 1001 N N . ASP A 1 125 ? -3.067 -18.818 -23.920 1.00 55.62 125 ASP A N 1
ATOM 1002 C CA . ASP A 1 125 ? -3.159 -20.266 -23.741 1.00 55.62 125 ASP A CA 1
ATOM 1003 C C . ASP A 1 125 ? -4.136 -20.590 -22.595 1.00 55.62 125 ASP A C 1
ATOM 1005 O O . ASP A 1 125 ? -3.794 -20.510 -21.411 1.00 55.62 125 ASP A O 1
ATOM 1009 N N . ASP A 1 126 ? -5.366 -20.944 -22.966 1.00 52.28 126 ASP A N 1
ATOM 1010 C CA . ASP A 1 126 ? -6.560 -21.007 -22.105 1.00 52.28 126 ASP A CA 1
ATOM 1011 C C . ASP A 1 126 ? -6.653 -22.246 -21.179 1.00 52.28 126 ASP A C 1
ATOM 1013 O O . ASP A 1 126 ? -7.635 -22.423 -20.457 1.00 52.28 126 ASP A O 1
ATOM 1017 N N . ASP A 1 127 ? -5.640 -23.119 -21.155 1.00 53.97 127 ASP A N 1
ATOM 1018 C CA . ASP A 1 127 ? -5.759 -24.439 -20.510 1.00 53.97 127 ASP A CA 1
ATOM 1019 C C . ASP A 1 127 ? -5.680 -24.407 -18.968 1.00 53.97 127 ASP A C 1
ATOM 1021 O O . ASP A 1 127 ? -6.060 -25.376 -18.305 1.00 53.97 127 ASP A O 1
ATOM 1025 N N . ASN A 1 128 ? -5.230 -23.300 -18.355 1.00 52.00 128 ASN A N 1
ATOM 1026 C CA . ASN A 1 128 ? -5.314 -23.106 -16.901 1.00 52.00 128 ASN A CA 1
ATOM 1027 C C . ASN A 1 128 ? -5.412 -21.613 -16.503 1.00 52.00 128 ASN A C 1
ATOM 1029 O O . ASN A 1 128 ? -4.390 -20.926 -16.389 1.00 52.00 128 ASN A O 1
ATOM 1033 N N . PRO A 1 129 ? -6.621 -21.092 -16.223 1.00 53.25 129 PRO A N 1
ATOM 1034 C CA . PRO A 1 129 ? -6.862 -19.657 -16.090 1.00 53.25 129 PRO A CA 1
ATOM 1035 C C . PRO A 1 129 ? -6.263 -19.007 -14.837 1.00 53.25 129 PRO A C 1
ATOM 1037 O O . PRO A 1 129 ? -6.297 -17.782 -14.754 1.00 53.25 129 PRO A O 1
ATOM 1040 N N . LEU A 1 130 ? -5.754 -19.762 -13.855 1.00 53.31 130 LEU A N 1
ATOM 1041 C CA . LEU A 1 130 ? -5.196 -19.202 -12.611 1.00 53.31 130 LEU A CA 1
ATOM 1042 C C . LEU A 1 130 ? -3.666 -19.064 -12.618 1.00 53.31 130 LEU A C 1
ATOM 1044 O O . LEU A 1 130 ? -3.152 -18.210 -11.901 1.00 53.31 130 LEU A O 1
ATOM 1048 N N . ASP A 1 131 ? -2.951 -19.848 -13.429 1.00 54.75 131 ASP A N 1
ATOM 1049 C CA . ASP A 1 131 ? -1.478 -19.935 -13.369 1.00 54.75 131 ASP A CA 1
ATOM 1050 C C . ASP A 1 131 ? -0.767 -19.059 -14.420 1.00 54.75 131 ASP A C 1
ATOM 1052 O O . ASP A 1 131 ? 0.429 -18.809 -14.323 1.00 54.75 131 ASP A O 1
ATOM 1056 N N . ARG A 1 132 ? -1.505 -18.551 -15.419 1.00 66.69 132 ARG A N 1
ATOM 1057 C CA . ARG A 1 132 ? -0.968 -17.759 -16.545 1.00 66.69 132 ARG A CA 1
ATOM 1058 C C . ARG A 1 132 ? -1.651 -16.395 -16.694 1.00 66.69 132 ARG A C 1
ATOM 1060 O O . ARG A 1 132 ? -2.147 -16.025 -17.761 1.00 66.69 132 ARG A O 1
ATOM 1067 N N . ARG A 1 133 ? -1.756 -15.661 -15.586 1.00 77.56 133 ARG A N 1
ATOM 1068 C CA . ARG A 1 133 ? -2.255 -14.276 -15.557 1.00 77.56 133 ARG A CA 1
ATOM 1069 C C . ARG A 1 133 ? -1.113 -13.304 -15.299 1.00 77.56 133 ARG A C 1
ATOM 1071 O O . ARG A 1 133 ? -0.127 -13.650 -14.647 1.00 77.56 133 ARG A O 1
ATOM 1078 N N . LEU A 1 134 ? -1.287 -12.078 -15.782 1.00 84.00 134 LEU A N 1
ATOM 1079 C CA . LEU A 1 134 ? -0.409 -10.972 -15.429 1.00 84.00 134 LEU A CA 1
ATOM 1080 C C . LEU A 1 134 ? -0.513 -10.704 -13.924 1.00 84.00 134 LEU A C 1
ATOM 1082 O O . LEU A 1 134 ? -1.622 -10.561 -13.408 1.00 84.00 134 LEU A O 1
ATOM 1086 N N . ASP A 1 135 ? 0.621 -10.616 -13.234 1.00 83.06 135 ASP A N 1
ATOM 1087 C CA . ASP A 1 135 ? 0.675 -10.317 -11.809 1.00 83.06 135 ASP A CA 1
ATOM 1088 C C . ASP A 1 135 ? -0.058 -8.999 -11.525 1.00 83.06 135 ASP A C 1
ATOM 1090 O O . ASP A 1 135 ? 0.167 -7.969 -12.167 1.00 83.06 135 ASP A O 1
ATOM 1094 N N . TYR A 1 136 ? -0.942 -9.022 -10.534 1.00 79.94 136 TYR A N 1
ATOM 1095 C CA . TYR A 1 136 ? -1.731 -7.867 -10.109 1.00 79.94 136 TYR A CA 1
ATOM 1096 C C . TYR A 1 136 ? -0.901 -6.629 -9.772 1.00 79.94 136 TYR A C 1
ATOM 1098 O O . TYR A 1 136 ? -1.399 -5.514 -9.915 1.00 79.94 136 TYR A O 1
ATOM 1106 N N . SER A 1 137 ? 0.344 -6.784 -9.308 1.00 80.56 137 SER A N 1
ATOM 1107 C CA . SER A 1 137 ? 1.219 -5.643 -9.036 1.00 80.56 137 SER A CA 1
ATOM 1108 C C . SER A 1 137 ? 1.550 -4.918 -10.335 1.00 80.56 137 SER A C 1
ATOM 1110 O O . SER A 1 137 ? 1.594 -3.689 -10.350 1.00 80.56 137 SER A O 1
ATOM 1112 N N . ILE A 1 138 ? 1.735 -5.663 -11.428 1.00 87.25 138 ILE A N 1
ATOM 1113 C CA . ILE A 1 138 ? 1.986 -5.122 -12.766 1.00 87.25 138 ILE A CA 1
ATOM 1114 C C . ILE A 1 138 ? 0.700 -4.551 -13.351 1.00 87.25 138 ILE A C 1
ATOM 1116 O O . ILE A 1 138 ? 0.720 -3.412 -13.807 1.00 87.25 138 ILE A O 1
ATOM 1120 N N . ASP A 1 139 ? -0.429 -5.264 -13.273 1.00 86.25 139 ASP A N 1
ATOM 1121 C CA . ASP A 1 139 ? -1.715 -4.715 -13.735 1.00 86.25 139 ASP A CA 1
ATOM 1122 C C . ASP A 1 139 ? -2.046 -3.398 -13.008 1.00 86.25 139 ASP A C 1
ATOM 1124 O O . ASP A 1 139 ? -2.434 -2.412 -13.637 1.00 86.25 139 ASP A O 1
ATOM 1128 N N . LEU A 1 140 ? -1.786 -3.315 -11.697 1.00 84.75 140 LEU A N 1
ATOM 1129 C CA . LEU A 1 140 ? -1.949 -2.078 -10.935 1.00 84.75 140 LEU A CA 1
ATOM 1130 C C . LEU A 1 140 ? -1.018 -0.960 -11.432 1.00 84.75 140 LEU A C 1
ATOM 1132 O O . LEU A 1 140 ? -1.473 0.180 -11.543 1.00 84.75 140 LEU A O 1
ATOM 1136 N N . VAL A 1 141 ? 0.252 -1.252 -11.753 1.00 89.94 141 VAL A N 1
ATOM 1137 C CA . VAL A 1 141 ? 1.160 -0.269 -12.385 1.00 89.94 141 VAL A CA 1
ATOM 1138 C C . VAL A 1 141 ? 0.544 0.248 -13.674 1.00 89.94 141 VAL A C 1
ATOM 1140 O O . VAL A 1 141 ? 0.382 1.458 -13.825 1.00 89.94 141 VAL A O 1
ATOM 1143 N N . LEU A 1 142 ? 0.175 -0.653 -14.583 1.00 91.44 142 LEU A N 1
ATOM 1144 C CA . LEU A 1 142 ? -0.340 -0.293 -15.902 1.00 91.44 142 LEU A CA 1
ATOM 1145 C C . LEU A 1 142 ? -1.624 0.536 -15.788 1.00 91.44 142 LEU A C 1
ATOM 1147 O O . LEU A 1 142 ? -1.761 1.560 -16.462 1.00 91.44 142 LEU A O 1
ATOM 1151 N N . ARG A 1 143 ? -2.526 0.185 -14.863 1.00 87.38 143 ARG A N 1
ATOM 1152 C CA . ARG A 1 143 ? -3.735 0.971 -14.568 1.00 87.38 143 ARG A CA 1
ATOM 1153 C C . ARG A 1 143 ? -3.410 2.354 -14.009 1.00 87.38 143 ARG A C 1
ATOM 1155 O O . ARG A 1 143 ? -4.034 3.328 -14.430 1.00 87.38 143 ARG A O 1
ATOM 1162 N N . VAL A 1 144 ? -2.446 2.469 -13.089 1.00 89.31 144 VAL A N 1
ATOM 1163 C CA . VAL A 1 144 ? -2.003 3.771 -12.555 1.00 89.31 144 VAL A CA 1
ATOM 1164 C C . VAL A 1 144 ? -1.458 4.644 -13.681 1.00 89.31 144 VAL A C 1
ATOM 1166 O O . VAL A 1 144 ? -1.900 5.784 -13.822 1.00 89.31 144 VAL A O 1
ATOM 1169 N N . LEU A 1 145 ? -0.536 4.119 -14.491 1.00 93.38 145 LEU A N 1
ATOM 1170 C CA . LEU A 1 145 ? 0.085 4.857 -15.591 1.00 93.38 145 LEU A CA 1
ATOM 1171 C C . LEU A 1 145 ? -0.963 5.304 -16.614 1.00 93.38 145 LEU A C 1
ATOM 1173 O O . LEU A 1 145 ? -1.025 6.483 -16.960 1.00 93.38 145 LEU A O 1
ATOM 1177 N N . THR A 1 146 ? -1.850 4.396 -17.018 1.00 92.25 146 THR A N 1
ATOM 1178 C CA . THR A 1 146 ? -2.929 4.676 -17.975 1.00 92.25 146 THR A CA 1
ATOM 1179 C C . THR A 1 146 ? -3.900 5.729 -17.446 1.00 92.25 146 THR A C 1
ATOM 1181 O O . THR A 1 146 ? -4.280 6.655 -18.166 1.00 92.25 146 THR A O 1
ATOM 1184 N N . LYS A 1 147 ? -4.290 5.650 -16.167 1.00 90.38 147 LYS A N 1
ATOM 1185 C CA . LYS A 1 147 ? -5.204 6.623 -15.552 1.00 90.38 147 LYS A CA 1
ATOM 1186 C C . LYS A 1 147 ? -4.559 8.001 -15.392 1.00 90.38 147 LYS A C 1
ATOM 1188 O O . LYS A 1 147 ? -5.212 9.011 -15.669 1.00 90.38 147 LYS A O 1
ATOM 1193 N N . LEU A 1 148 ? -3.280 8.048 -15.016 1.00 91.19 148 LEU A N 1
ATOM 1194 C CA . LEU A 1 148 ? -2.501 9.286 -14.965 1.00 91.19 148 LEU A CA 1
ATOM 1195 C C . LEU A 1 148 ? -2.359 9.911 -16.353 1.00 91.19 148 LEU A C 1
ATOM 1197 O O . LEU A 1 148 ? -2.565 11.113 -16.495 1.00 91.19 148 LEU A O 1
ATOM 1201 N N . LYS A 1 149 ? -2.084 9.107 -17.381 1.00 93.75 149 LYS A N 1
ATOM 1202 C CA . LYS A 1 149 ? -1.986 9.570 -18.768 1.00 93.75 149 LYS A CA 1
ATOM 1203 C C . LYS A 1 149 ? -3.306 10.152 -19.280 1.00 93.75 149 LYS A C 1
ATOM 1205 O O . LYS A 1 149 ? -3.299 11.233 -19.859 1.00 93.75 149 LYS A O 1
ATOM 1210 N N . ARG A 1 150 ? -4.429 9.459 -19.052 1.00 91.31 150 ARG A N 1
ATOM 1211 C CA . ARG A 1 150 ? -5.756 9.871 -19.549 1.00 91.31 150 ARG A CA 1
ATOM 1212 C C . ARG A 1 150 ? -6.322 11.077 -18.799 1.00 91.31 150 ARG A C 1
ATOM 1214 O O . ARG A 1 150 ? -6.813 12.008 -19.426 1.00 91.31 150 ARG A O 1
ATOM 1221 N N . ASN A 1 151 ? -6.250 11.063 -17.466 1.00 88.94 151 ASN A N 1
ATOM 1222 C CA . ASN A 1 151 ? -7.032 11.976 -16.624 1.00 88.94 151 ASN A CA 1
ATOM 1223 C C . ASN A 1 151 ? -6.182 12.812 -15.656 1.00 88.94 151 ASN A C 1
ATOM 1225 O O . ASN A 1 151 ? -6.747 13.552 -14.854 1.00 88.94 151 ASN A O 1
ATOM 1229 N N . SER A 1 152 ? -4.848 12.676 -15.664 1.00 85.62 152 SER A N 1
ATOM 1230 C CA . SER A 1 152 ? -3.961 13.266 -14.642 1.00 85.62 152 SER A CA 1
ATOM 1231 C C . SER A 1 152 ? -4.393 12.934 -13.205 1.00 85.62 152 SER A C 1
ATOM 1233 O O . SER A 1 152 ? -4.200 13.723 -12.284 1.00 85.62 152 SER A O 1
ATOM 1235 N N . ALA A 1 153 ? -5.012 11.765 -13.015 1.00 84.69 153 ALA A N 1
ATOM 1236 C CA . ALA A 1 153 ? -5.611 11.358 -11.753 1.00 84.69 153 ALA A CA 1
ATOM 1237 C C . ALA A 1 153 ? -5.043 10.018 -11.284 1.00 84.69 153 ALA A C 1
ATOM 1239 O O . ALA A 1 153 ? -4.920 9.069 -12.057 1.00 84.69 153 ALA A O 1
ATOM 1240 N N . TYR A 1 154 ? -4.744 9.931 -9.991 1.00 83.25 154 TYR A N 1
ATOM 1241 C CA . TYR A 1 154 ? -4.364 8.679 -9.341 1.00 83.25 154 TYR A CA 1
ATOM 1242 C C . TYR A 1 154 ? -5.597 7.785 -9.114 1.00 83.25 154 TYR A C 1
ATOM 1244 O O . TYR A 1 154 ? -6.718 8.299 -9.019 1.00 83.25 154 TYR A O 1
ATOM 1252 N N . PRO A 1 155 ? -5.430 6.452 -9.011 1.00 76.94 155 PRO A N 1
ATOM 1253 C CA . PRO A 1 155 ? -6.528 5.570 -8.630 1.00 76.94 155 PRO A CA 1
ATOM 1254 C C . PRO A 1 155 ? -7.046 5.903 -7.224 1.00 76.94 155 PRO A C 1
ATOM 1256 O O . PRO A 1 155 ? -6.280 6.160 -6.294 1.00 76.94 155 PRO A O 1
ATOM 1259 N N . GLY A 1 156 ? -8.368 5.906 -7.082 1.00 72.75 156 GLY A N 1
ATOM 1260 C CA . GLY A 1 156 ? -9.072 5.990 -5.812 1.00 72.75 156 GLY A CA 1
ATOM 1261 C C . GLY A 1 156 ? -9.302 4.612 -5.193 1.00 72.75 156 GLY A C 1
ATOM 1262 O O . GLY A 1 156 ? -8.839 3.589 -5.688 1.00 72.75 156 GLY A O 1
ATOM 1263 N N . GLU A 1 157 ? -10.054 4.586 -4.093 1.00 72.94 157 GLU A N 1
ATOM 1264 C CA . GLU A 1 157 ? -10.280 3.372 -3.296 1.00 72.94 157 GLU A CA 1
ATOM 1265 C C . GLU A 1 157 ? -10.937 2.242 -4.087 1.00 72.94 157 GLU A C 1
ATOM 1267 O O . GLU A 1 157 ? -10.483 1.101 -4.021 1.00 72.94 157 GLU A O 1
ATOM 1272 N N . ASN A 1 158 ? -11.963 2.574 -4.870 1.00 74.62 158 ASN A N 1
ATOM 1273 C CA . ASN A 1 158 ? -12.664 1.592 -5.687 1.00 74.62 158 ASN A CA 1
ATOM 1274 C C . ASN A 1 158 ? -11.769 1.032 -6.794 1.00 74.62 158 ASN A C 1
ATOM 1276 O O . ASN A 1 158 ? -11.781 -0.172 -6.983 1.00 74.62 158 ASN A O 1
ATOM 1280 N N . ASP A 1 159 ? -10.926 1.849 -7.439 1.00 75.19 159 ASP A N 1
ATOM 1281 C CA . ASP A 1 159 ? -10.039 1.370 -8.509 1.00 75.19 159 ASP A CA 1
ATOM 1282 C C . ASP A 1 159 ? -9.046 0.308 -8.007 1.00 75.19 159 ASP A C 1
ATOM 1284 O O . ASP A 1 159 ? -8.789 -0.682 -8.688 1.00 75.19 159 ASP A O 1
ATOM 1288 N N . ILE A 1 160 ? -8.485 0.505 -6.805 1.00 73.56 160 ILE A N 1
ATOM 1289 C CA . ILE A 1 160 ? -7.540 -0.454 -6.211 1.00 73.56 160 ILE A CA 1
ATOM 1290 C C . ILE A 1 160 ? -8.264 -1.731 -5.788 1.00 73.56 160 ILE A C 1
ATOM 1292 O O . ILE A 1 160 ? -7.752 -2.826 -6.007 1.00 73.56 160 ILE A O 1
ATOM 1296 N N . VAL A 1 161 ? -9.452 -1.608 -5.190 1.00 71.94 161 VAL A N 1
ATOM 1297 C CA . VAL A 1 161 ? -10.246 -2.780 -4.797 1.00 71.94 161 VAL A CA 1
ATOM 1298 C C . VAL A 1 161 ? -10.756 -3.541 -6.018 1.00 71.94 161 VAL A C 1
ATOM 1300 O O . VAL A 1 161 ? -10.745 -4.763 -5.993 1.00 71.94 161 VAL A O 1
ATOM 1303 N N . ASP A 1 162 ? -11.126 -2.859 -7.099 1.00 73.81 162 ASP A N 1
ATOM 1304 C CA . ASP A 1 162 ? -11.498 -3.488 -8.368 1.00 73.81 162 ASP A CA 1
ATOM 1305 C C . ASP A 1 162 ? -10.325 -4.275 -8.954 1.00 73.81 162 ASP A C 1
ATOM 1307 O O . ASP A 1 162 ? -10.476 -5.456 -9.244 1.00 73.81 162 ASP A O 1
ATOM 1311 N N . CYS A 1 163 ? -9.128 -3.679 -9.001 1.00 73.06 163 CYS A N 1
ATOM 1312 C CA . CYS A 1 163 ? -7.910 -4.373 -9.429 1.00 73.06 163 CYS A CA 1
ATOM 1313 C C . CYS A 1 163 ? -7.630 -5.638 -8.594 1.00 73.06 163 CYS A C 1
ATOM 1315 O O . CYS A 1 163 ? -7.196 -6.660 -9.119 1.00 73.06 163 CYS A O 1
ATOM 1317 N N . LEU A 1 164 ? -7.895 -5.579 -7.286 1.00 70.56 164 LEU A N 1
ATOM 1318 C CA . LEU A 1 164 ? -7.746 -6.719 -6.383 1.00 70.56 164 LEU A CA 1
ATOM 1319 C C . LEU A 1 164 ? -8.822 -7.784 -6.575 1.00 70.56 164 LEU A C 1
ATOM 1321 O O . LEU A 1 164 ? -8.505 -8.965 -6.499 1.00 70.56 164 LEU A O 1
ATOM 1325 N N . ILE A 1 165 ? -10.075 -7.387 -6.799 1.00 70.44 165 ILE A N 1
ATOM 1326 C CA . ILE A 1 165 ? -11.190 -8.305 -7.064 1.00 70.44 165 ILE A CA 1
ATOM 1327 C C . ILE A 1 165 ? -10.953 -9.050 -8.378 1.00 70.44 165 ILE A C 1
ATOM 1329 O O . ILE A 1 165 ? -11.104 -10.273 -8.407 1.00 70.44 165 ILE A O 1
ATOM 1333 N N . ASP A 1 166 ? -10.536 -8.329 -9.423 1.00 70.31 166 ASP A N 1
ATOM 1334 C CA . ASP A 1 166 ? -10.218 -8.887 -10.742 1.00 70.31 166 ASP A CA 1
ATOM 1335 C C . ASP A 1 166 ? -9.151 -9.995 -10.638 1.00 70.31 166 ASP A C 1
ATOM 1337 O O . ASP A 1 166 ? -9.219 -11.003 -11.347 1.00 70.31 166 ASP A O 1
ATOM 1341 N N . TYR A 1 167 ? -8.191 -9.841 -9.717 1.00 66.62 167 TYR A N 1
ATOM 1342 C CA . TYR A 1 167 ? -7.099 -10.797 -9.532 1.00 66.62 167 TYR A CA 1
ATOM 1343 C C . TYR A 1 167 ? -7.378 -11.905 -8.506 1.00 66.62 167 TYR A C 1
ATOM 1345 O O . TYR A 1 167 ? -7.125 -13.075 -8.780 1.00 66.62 167 TYR A O 1
ATOM 1353 N N . ALA A 1 168 ? -7.886 -11.566 -7.318 1.00 60.44 168 ALA A N 1
ATOM 1354 C CA . ALA A 1 168 ? -8.031 -12.506 -6.203 1.00 60.44 168 ALA A CA 1
ATOM 1355 C C . ALA A 1 168 ? -9.118 -13.569 -6.440 1.00 60.44 168 ALA A C 1
ATOM 1357 O O . ALA A 1 168 ? -9.065 -14.658 -5.857 1.00 60.44 168 ALA A O 1
ATOM 1358 N N . GLY A 1 169 ? -10.126 -13.273 -7.269 1.00 60.62 169 GLY A N 1
ATOM 1359 C CA . GLY A 1 169 ? -11.296 -14.138 -7.416 1.00 60.62 169 GLY A CA 1
ATOM 1360 C C . GLY A 1 169 ? -11.884 -14.542 -6.050 1.00 60.62 169 GLY A C 1
ATOM 1361 O O . GLY A 1 169 ? -12.022 -13.713 -5.150 1.00 60.62 169 GLY A O 1
ATOM 1362 N N . ASN A 1 170 ? -12.201 -15.834 -5.880 1.00 48.41 170 ASN A N 1
ATOM 1363 C CA . ASN A 1 170 ? -12.686 -16.420 -4.616 1.00 48.41 170 ASN A CA 1
ATOM 1364 C C . ASN A 1 170 ? -11.570 -17.038 -3.735 1.00 48.41 170 ASN A C 1
ATOM 1366 O O . ASN A 1 170 ? -11.877 -17.637 -2.701 1.00 48.41 170 ASN A O 1
ATOM 1370 N N . SER A 1 171 ? -10.289 -16.966 -4.125 1.00 50.47 171 SER A N 1
ATOM 1371 C CA . SER A 1 171 ? -9.211 -17.664 -3.405 1.00 50.47 171 SER A CA 1
ATOM 1372 C C . SER A 1 171 ? -8.586 -16.784 -2.323 1.00 50.47 171 SER A C 1
ATOM 1374 O O . SER A 1 171 ? -7.949 -15.771 -2.589 1.00 50.47 171 SER A O 1
ATOM 1376 N N . THR A 1 172 ? -8.740 -17.203 -1.067 1.00 52.22 172 THR A N 1
ATOM 1377 C CA . THR A 1 172 ? -8.265 -16.491 0.132 1.00 52.22 172 THR A CA 1
ATOM 1378 C C . THR A 1 172 ? -6.826 -16.835 0.537 1.00 52.22 172 THR A C 1
ATOM 1380 O O . THR A 1 172 ? -6.327 -16.284 1.519 1.00 52.22 172 THR A O 1
ATOM 1383 N N . LYS A 1 173 ? -6.165 -17.766 -0.168 1.00 47.69 173 LYS A N 1
ATOM 1384 C CA . LYS A 1 173 ? -4.885 -18.358 0.267 1.00 47.69 173 LYS A CA 1
ATOM 1385 C C . LYS A 1 173 ? -3.645 -17.683 -0.312 1.00 47.69 173 LYS A C 1
ATOM 1387 O O . LYS A 1 173 ? -2.607 -17.699 0.341 1.00 47.69 173 LYS A O 1
ATOM 1392 N N . GLU A 1 174 ? -3.753 -17.039 -1.467 1.00 51.78 174 GLU A N 1
ATOM 1393 C CA . GLU A 1 174 ? -2.659 -16.260 -2.049 1.00 51.78 174 GLU A CA 1
ATOM 1394 C C . GLU A 1 174 ? -2.824 -14.793 -1.662 1.00 51.78 174 GLU A C 1
ATOM 1396 O O . GLU A 1 174 ? -3.288 -13.954 -2.427 1.00 51.78 174 GLU A O 1
ATOM 1401 N N . LEU A 1 175 ? -2.536 -14.497 -0.395 1.00 53.00 175 LEU A N 1
ATOM 1402 C CA . LEU A 1 175 ? -2.641 -13.147 0.147 1.00 53.00 175 LEU A CA 1
ATOM 1403 C C . LEU A 1 175 ? -1.575 -12.237 -0.482 1.00 53.00 175 LEU A C 1
ATOM 1405 O O . LEU A 1 175 ? -0.420 -12.209 -0.065 1.00 53.00 175 LEU A O 1
ATOM 1409 N N . LEU A 1 176 ? -2.040 -11.499 -1.486 1.00 57.06 176 LEU A N 1
ATOM 1410 C CA . LEU A 1 176 ? -1.398 -10.457 -2.280 1.00 57.06 176 LEU A CA 1
ATOM 1411 C C . LEU A 1 176 ? -0.636 -9.451 -1.404 1.00 57.06 176 LEU A C 1
ATOM 1413 O O . LEU A 1 176 ? -1.235 -8.579 -0.776 1.00 57.06 176 LEU A O 1
ATOM 1417 N N . GLN A 1 177 ? 0.691 -9.560 -1.347 1.00 59.44 177 GLN A N 1
ATOM 1418 C CA . GLN A 1 177 ? 1.539 -8.507 -0.794 1.00 59.44 177 GLN A CA 1
ATOM 1419 C C . GLN A 1 177 ? 2.096 -7.643 -1.927 1.00 59.44 177 GLN A C 1
ATOM 1421 O O . GLN A 1 177 ? 2.998 -8.061 -2.645 1.00 59.44 177 GLN A O 1
ATOM 1426 N N . PHE A 1 178 ? 1.634 -6.392 -2.026 1.00 66.50 178 PHE A N 1
ATOM 1427 C CA . PHE A 1 178 ? 2.194 -5.360 -2.920 1.00 66.50 178 PHE A CA 1
ATOM 1428 C C . PHE A 1 178 ? 3.626 -4.907 -2.540 1.00 66.50 178 PHE A C 1
ATOM 1430 O O . PHE A 1 178 ? 4.008 -3.754 -2.757 1.00 66.50 178 PHE A O 1
ATOM 1437 N N . SER A 1 179 ? 4.425 -5.766 -1.908 1.00 62.38 179 SER A N 1
ATOM 1438 C CA . SER A 1 179 ? 5.721 -5.426 -1.312 1.00 62.38 179 SER A CA 1
ATOM 1439 C C . SER A 1 179 ? 6.734 -4.908 -2.329 1.00 62.38 179 SER A C 1
ATOM 1441 O O . SER A 1 179 ? 7.561 -4.073 -1.972 1.00 62.38 179 SER A O 1
ATOM 1443 N N . HIS A 1 180 ? 6.663 -5.364 -3.580 1.00 73.75 180 HIS A N 1
ATOM 1444 C CA . HIS A 1 180 ? 7.664 -5.061 -4.609 1.00 73.75 180 HIS A CA 1
ATOM 1445 C C . HIS A 1 180 ? 7.356 -3.799 -5.426 1.00 73.75 180 HIS A C 1
ATOM 1447 O O . HIS A 1 180 ? 8.251 -3.250 -6.067 1.00 73.75 180 HIS A O 1
ATOM 1453 N N . LEU A 1 181 ? 6.116 -3.305 -5.360 1.00 78.75 181 LEU A N 1
ATOM 1454 C CA . LEU A 1 181 ? 5.648 -2.165 -6.147 1.00 78.75 181 LEU A CA 1
ATOM 1455 C C . LEU A 1 181 ? 6.069 -0.804 -5.568 1.00 78.75 181 LEU A C 1
ATOM 1457 O O . LEU A 1 181 ? 6.139 0.198 -6.282 1.00 78.75 181 LEU A O 1
ATOM 1461 N N . PHE A 1 182 ? 6.346 -0.752 -4.268 1.00 85.50 182 PHE A N 1
ATOM 1462 C CA . PHE A 1 182 ? 6.600 0.486 -3.539 1.00 85.50 182 PHE A CA 1
ATOM 1463 C C . PHE A 1 182 ? 7.885 0.399 -2.733 1.00 85.50 182 PHE A C 1
ATOM 1465 O O . PHE A 1 182 ? 8.324 -0.681 -2.350 1.00 85.50 182 PHE A O 1
ATOM 1472 N N . ALA A 1 183 ? 8.449 1.561 -2.402 1.00 84.19 183 ALA A N 1
ATOM 1473 C CA . ALA A 1 183 ? 9.625 1.626 -1.551 1.00 84.19 183 ALA A CA 1
ATOM 1474 C C . ALA A 1 183 ? 9.354 0.926 -0.211 1.00 84.19 183 ALA A C 1
ATOM 1476 O O . ALA A 1 183 ? 8.404 1.267 0.505 1.00 84.19 183 ALA A O 1
ATOM 1477 N N . HIS A 1 184 ? 10.193 -0.051 0.131 1.00 83.56 184 HIS A N 1
ATOM 1478 C CA . HIS A 1 184 ? 10.071 -0.799 1.376 1.00 83.56 184 HIS A CA 1
ATOM 1479 C C . HIS A 1 184 ? 10.174 0.140 2.584 1.00 83.56 184 HIS A C 1
ATOM 1481 O O . HIS A 1 184 ? 10.998 1.058 2.609 1.00 83.56 184 HIS A O 1
ATOM 1487 N N . CYS A 1 185 ? 9.348 -0.077 3.606 1.00 82.19 185 CYS A N 1
ATOM 1488 C CA . CYS A 1 185 ? 9.439 0.686 4.844 1.00 82.19 185 CYS A CA 1
ATOM 1489 C C . CYS A 1 185 ? 10.431 0.017 5.815 1.00 82.19 185 CYS A C 1
ATOM 1491 O O . CYS A 1 185 ? 10.093 -1.016 6.389 1.00 82.19 185 CYS A O 1
ATOM 1493 N N . PRO A 1 186 ? 11.603 0.617 6.112 1.00 75.50 186 PRO A N 1
ATOM 1494 C CA . PRO A 1 186 ? 12.601 0.010 7.003 1.00 75.50 186 PRO A CA 1
ATOM 1495 C C . PRO A 1 186 ? 12.211 0.052 8.493 1.00 75.50 186 PRO A C 1
ATOM 1497 O O . PRO A 1 186 ? 13.040 -0.262 9.354 1.00 75.50 186 PRO A O 1
ATOM 1500 N N . GLY A 1 187 ? 10.983 0.480 8.798 1.00 76.81 187 GLY A N 1
ATOM 1501 C CA . GLY A 1 187 ? 10.481 0.763 10.134 1.00 76.81 187 GLY A CA 1
ATOM 1502 C C . GLY A 1 187 ? 10.395 2.259 10.430 1.00 76.81 187 GLY A C 1
ATOM 1503 O O . GLY A 1 187 ? 11.014 3.098 9.776 1.00 76.81 187 GLY A O 1
ATOM 1504 N N . ARG A 1 188 ? 9.599 2.602 11.447 1.00 78.62 188 ARG A N 1
ATOM 1505 C CA . ARG A 1 188 ? 9.508 3.979 11.934 1.00 78.62 188 ARG A CA 1
ATOM 1506 C C . ARG A 1 188 ? 10.793 4.358 12.642 1.00 78.62 188 ARG A C 1
ATOM 1508 O O . ARG A 1 188 ? 11.265 3.630 13.513 1.00 78.62 188 ARG A O 1
ATOM 1515 N N . THR A 1 189 ? 11.276 5.548 12.336 1.00 76.81 189 THR A N 1
ATOM 1516 C CA . THR A 1 189 ? 12.429 6.129 13.005 1.00 76.81 189 THR A CA 1
ATOM 1517 C C . THR A 1 189 ? 11.992 7.220 13.972 1.00 76.81 189 THR A C 1
ATOM 1519 O O . THR A 1 189 ? 11.262 8.131 13.577 1.00 76.81 189 THR A O 1
ATOM 1522 N N . THR A 1 190 ? 12.444 7.119 15.221 1.00 72.44 190 THR A N 1
ATOM 1523 C CA . THR A 1 190 ? 12.222 8.103 16.293 1.00 72.44 190 THR A CA 1
ATOM 1524 C C . THR A 1 190 ? 13.541 8.673 16.799 1.00 72.44 190 THR A C 1
ATOM 1526 O O . THR A 1 190 ? 14.605 8.106 16.549 1.00 72.44 190 THR A O 1
ATOM 1529 N N . PHE A 1 191 ? 13.460 9.768 17.551 1.00 70.19 191 PHE A N 1
ATOM 1530 C CA . PHE A 1 191 ? 14.611 10.416 18.169 1.00 70.19 191 PHE A CA 1
ATOM 1531 C C . PHE A 1 191 ? 14.988 9.805 19.523 1.00 70.19 191 PHE A C 1
ATOM 1533 O O . PHE A 1 191 ? 14.113 9.516 20.342 1.00 70.19 191 PHE A O 1
ATOM 1540 N N . LYS A 1 192 ? 16.294 9.689 19.790 1.00 60.94 192 LYS A N 1
ATOM 1541 C CA . LYS A 1 192 ? 16.849 9.650 21.152 1.00 60.94 192 LYS A CA 1
ATOM 1542 C C . LYS A 1 192 ? 17.914 10.736 21.314 1.00 60.94 192 LYS A C 1
ATOM 1544 O O . LYS A 1 192 ? 18.728 10.936 20.418 1.00 60.94 192 LYS A O 1
ATOM 1549 N N . TYR A 1 193 ? 17.895 11.401 22.469 1.00 56.47 193 TYR A N 1
ATOM 1550 C CA . TYR A 1 193 ? 18.884 12.406 22.861 1.00 56.47 193 TYR A CA 1
ATOM 1551 C C . TYR A 1 193 ? 20.261 11.769 23.125 1.00 56.47 193 TYR A C 1
ATOM 1553 O O . TYR A 1 193 ? 20.344 10.745 23.806 1.00 56.47 193 TYR A O 1
ATOM 1561 N N . GLY A 1 194 ? 21.326 12.407 22.628 1.00 56.09 194 GLY A N 1
ATOM 1562 C CA . GLY A 1 194 ? 22.736 12.093 22.906 1.00 56.09 194 GLY A CA 1
ATOM 1563 C C . GLY A 1 194 ? 23.589 13.372 23.070 1.00 56.09 194 GLY A C 1
ATOM 1564 O O . GLY A 1 194 ? 23.069 14.472 22.896 1.00 56.09 194 GLY A O 1
ATOM 1565 N N . ARG A 1 195 ? 24.880 13.252 23.443 1.00 48.53 195 ARG A N 1
ATOM 1566 C CA . ARG A 1 195 ? 25.800 14.387 23.742 1.00 48.53 195 ARG A CA 1
ATOM 1567 C C . ARG A 1 195 ? 26.457 14.997 22.490 1.00 48.53 195 ARG A C 1
ATOM 1569 O O . ARG A 1 195 ? 27.117 14.227 21.808 1.00 48.53 195 ARG A O 1
ATOM 1576 N N . PRO A 1 196 ? 26.376 16.312 22.223 1.00 50.56 196 PRO A N 1
ATOM 1577 C CA . PRO A 1 196 ? 26.799 16.915 20.954 1.00 50.56 196 PRO A CA 1
ATOM 1578 C C . PRO A 1 196 ? 28.228 16.604 20.508 1.00 50.56 196 PRO A C 1
ATOM 1580 O O . PRO A 1 196 ? 29.142 16.533 21.326 1.00 50.56 196 PRO A O 1
ATOM 1583 N N . GLN A 1 197 ? 28.367 16.384 19.198 1.00 55.28 197 GLN A N 1
ATOM 1584 C CA . GLN A 1 197 ? 29.599 16.124 18.462 1.00 55.28 197 GLN A CA 1
ATOM 1585 C C . GLN A 1 197 ? 29.588 16.952 17.174 1.00 55.28 197 GLN A C 1
ATOM 1587 O O . GLN A 1 197 ? 28.611 16.943 16.426 1.00 55.28 197 GLN A O 1
ATOM 1592 N N . ASP A 1 198 ? 30.681 17.646 16.888 1.00 51.38 198 ASP A N 1
ATOM 1593 C CA . ASP A 1 198 ? 30.861 18.280 15.586 1.00 51.38 198 ASP A CA 1
ATOM 1594 C C . ASP A 1 198 ? 31.220 17.200 14.563 1.00 51.38 198 ASP A C 1
ATOM 1596 O O . ASP A 1 198 ? 32.179 16.444 14.747 1.00 51.38 198 ASP A O 1
ATOM 1600 N N . ILE A 1 199 ? 30.406 17.074 13.515 1.00 60.25 199 ILE A N 1
ATOM 1601 C CA . ILE A 1 199 ? 30.605 16.073 12.467 1.00 60.25 199 ILE A CA 1
ATOM 1602 C C . ILE A 1 199 ? 30.562 16.787 11.121 1.00 60.25 199 ILE A C 1
ATOM 1604 O O . ILE A 1 199 ? 29.595 17.455 10.766 1.00 60.25 199 ILE A O 1
ATOM 1608 N N . GLU A 1 200 ? 31.615 16.599 10.337 1.00 56.59 200 GLU A N 1
ATOM 1609 C CA . GLU A 1 200 ? 31.624 16.983 8.932 1.00 56.59 200 GLU A CA 1
ATOM 1610 C C . GLU A 1 200 ? 30.898 15.924 8.099 1.00 56.59 200 GLU A C 1
ATOM 1612 O O . GLU A 1 200 ? 31.360 14.782 7.978 1.00 56.59 200 GLU A O 1
ATOM 1617 N N . HIS A 1 201 ? 29.791 16.310 7.470 1.00 64.62 201 HIS A N 1
ATOM 1618 C CA . HIS A 1 201 ? 29.136 15.480 6.471 1.00 64.62 201 HIS A CA 1
ATOM 1619 C C . HIS A 1 201 ? 29.675 15.790 5.079 1.00 64.62 201 HIS A C 1
ATOM 1621 O O . HIS A 1 201 ? 29.572 16.915 4.587 1.00 64.62 201 HIS A O 1
ATOM 1627 N N . VAL A 1 202 ? 30.206 14.761 4.422 1.00 70.75 202 VAL A N 1
ATOM 1628 C CA . VAL A 1 202 ? 30.595 14.821 3.013 1.00 70.75 202 VAL A CA 1
ATOM 1629 C C . VAL A 1 202 ? 29.449 14.271 2.174 1.00 70.75 202 VAL A C 1
ATOM 1631 O O . VAL A 1 202 ? 28.964 13.166 2.417 1.00 70.75 202 VAL A O 1
ATOM 1634 N N . PHE A 1 203 ? 29.017 15.040 1.181 1.00 74.19 203 PHE A N 1
ATOM 1635 C CA . PHE A 1 203 ? 27.999 14.640 0.223 1.00 74.19 203 PHE A CA 1
ATOM 1636 C C . PHE A 1 203 ? 28.555 14.655 -1.199 1.00 74.19 203 PHE A C 1
ATOM 1638 O O . PHE A 1 203 ? 29.242 15.597 -1.594 1.00 74.19 203 PHE A O 1
ATOM 1645 N N . ALA A 1 204 ? 28.187 13.654 -1.990 1.00 75.81 204 ALA A N 1
ATOM 1646 C CA . ALA A 1 204 ? 28.334 13.664 -3.439 1.00 75.81 204 ALA A CA 1
ATOM 1647 C C . ALA A 1 204 ? 27.029 14.110 -4.089 1.00 75.81 204 ALA A C 1
ATOM 1649 O O . ALA A 1 204 ? 25.973 13.541 -3.822 1.00 75.81 204 ALA A O 1
ATOM 1650 N N . ILE A 1 205 ? 27.089 15.083 -4.987 1.00 77.81 205 ILE A N 1
ATOM 1651 C CA . ILE A 1 205 ? 25.974 15.464 -5.844 1.00 77.81 205 ILE A CA 1
ATOM 1652 C C . ILE A 1 205 ? 26.205 14.858 -7.223 1.00 77.81 205 ILE A C 1
ATOM 1654 O O . ILE A 1 205 ? 27.168 15.218 -7.898 1.00 77.81 205 ILE A O 1
ATOM 1658 N N . ILE A 1 206 ? 25.323 13.956 -7.644 1.00 75.50 206 ILE A N 1
ATOM 1659 C CA . ILE A 1 206 ? 25.398 13.261 -8.933 1.00 75.50 206 ILE A CA 1
ATOM 1660 C C . ILE A 1 206 ? 24.102 13.549 -9.690 1.00 75.50 206 ILE A C 1
ATOM 1662 O O . ILE A 1 206 ? 23.015 13.150 -9.265 1.00 75.50 206 ILE A O 1
ATOM 1666 N N . GLY A 1 207 ? 24.197 14.309 -10.784 1.00 75.31 207 GLY A N 1
ATOM 1667 C CA . GLY A 1 207 ? 23.019 14.875 -11.450 1.00 75.31 207 GLY A CA 1
ATOM 1668 C C . GLY A 1 207 ? 22.279 15.863 -10.538 1.00 75.31 207 GLY A C 1
ATOM 1669 O O . GLY A 1 207 ? 22.853 16.865 -10.117 1.00 75.31 207 GLY A O 1
ATOM 1670 N N . SER A 1 208 ? 21.011 15.584 -10.226 1.00 64.81 208 SER A N 1
ATOM 1671 C CA . SER A 1 208 ? 20.177 16.371 -9.301 1.00 64.81 208 SER A CA 1
ATOM 1672 C C . SER A 1 208 ? 20.116 15.804 -7.874 1.00 64.81 208 SER A C 1
ATOM 1674 O O . SER A 1 208 ? 19.363 16.318 -7.048 1.00 64.81 208 SER A O 1
ATOM 1676 N N . LYS A 1 209 ? 20.872 14.738 -7.573 1.00 57.59 209 LYS A N 1
ATOM 1677 C CA . LYS A 1 209 ? 20.744 13.963 -6.327 1.00 57.59 209 LYS A CA 1
ATOM 1678 C C . LYS A 1 209 ? 21.947 14.113 -5.421 1.00 57.59 209 LYS A C 1
ATOM 1680 O O . LYS A 1 209 ? 23.051 14.311 -5.907 1.00 57.59 209 LYS A O 1
ATOM 1685 N N . THR A 1 210 ? 21.730 13.942 -4.121 1.00 72.31 210 THR A N 1
ATOM 1686 C CA . THR A 1 210 ? 22.753 14.058 -3.077 1.00 72.31 210 THR A CA 1
ATOM 1687 C C . THR A 1 210 ? 22.911 12.728 -2.336 1.00 72.31 210 THR A C 1
ATOM 1689 O O . THR A 1 210 ? 21.929 12.177 -1.842 1.00 72.31 210 THR A O 1
ATOM 1692 N N . TYR A 1 211 ? 24.143 12.236 -2.229 1.00 69.12 211 TYR A N 1
ATOM 1693 C CA . TYR A 1 211 ? 24.515 10.971 -1.597 1.00 69.12 211 TYR A CA 1
ATOM 1694 C C . TYR A 1 211 ? 25.428 11.243 -0.403 1.00 69.12 211 TYR A C 1
ATOM 1696 O O . TYR A 1 211 ? 26.466 11.880 -0.589 1.00 69.12 211 TYR A O 1
ATOM 1704 N N . PRO A 1 212 ? 25.081 10.795 0.813 1.00 71.25 212 PRO A N 1
ATOM 1705 C CA . PRO A 1 212 ? 25.972 10.923 1.956 1.00 71.25 212 PRO A CA 1
ATOM 1706 C C . PRO A 1 212 ? 27.150 9.949 1.828 1.00 71.25 212 PRO A C 1
ATOM 1708 O O . PRO A 1 212 ? 26.970 8.791 1.442 1.00 71.25 212 PRO A O 1
ATOM 1711 N N . ALA A 1 213 ? 28.346 10.412 2.180 1.00 70.38 213 ALA A N 1
ATOM 1712 C CA . ALA A 1 213 ? 29.496 9.544 2.382 1.00 70.38 213 ALA A CA 1
ATOM 1713 C C . ALA A 1 213 ? 29.316 8.685 3.640 1.00 70.38 213 ALA A C 1
ATOM 1715 O O . ALA A 1 213 ? 28.591 9.042 4.575 1.00 70.38 213 ALA A O 1
ATOM 1716 N N . ALA A 1 214 ? 29.995 7.544 3.651 1.00 65.06 214 ALA A N 1
ATOM 1717 C CA . ALA A 1 214 ? 30.157 6.706 4.820 1.00 65.06 214 ALA A CA 1
ATOM 1718 C C . ALA A 1 214 ? 30.805 7.486 5.969 1.00 65.06 214 ALA A C 1
ATOM 1720 O O . ALA A 1 214 ? 31.428 8.530 5.775 1.00 65.06 214 ALA A O 1
ATOM 1721 N N . SER A 1 215 ? 30.662 6.967 7.188 1.00 61.44 215 SER A N 1
ATOM 1722 C CA . SER A 1 215 ? 31.153 7.626 8.404 1.00 61.44 215 SER A CA 1
ATOM 1723 C C . SER A 1 215 ? 32.661 7.881 8.402 1.00 61.44 215 SER A C 1
ATOM 1725 O O . SER A 1 215 ? 33.121 8.813 9.050 1.00 61.44 215 SER A O 1
ATOM 1727 N N . ASP A 1 216 ? 33.425 7.071 7.671 1.00 68.12 216 ASP A N 1
ATOM 1728 C CA . ASP A 1 216 ? 34.873 7.214 7.491 1.00 68.12 216 ASP A CA 1
ATOM 1729 C C . ASP A 1 216 ? 35.258 8.122 6.308 1.00 68.12 216 ASP A C 1
ATOM 1731 O O . ASP A 1 216 ? 36.442 8.303 6.029 1.00 68.12 216 ASP A O 1
ATOM 1735 N N . LYS A 1 217 ? 34.265 8.692 5.610 1.00 70.06 217 LYS A N 1
ATOM 1736 C CA . LYS A 1 217 ? 34.412 9.545 4.422 1.00 70.06 217 LYS A CA 1
ATOM 1737 C C . LYS A 1 217 ? 35.179 8.884 3.270 1.00 70.06 217 LYS A C 1
ATOM 1739 O O . LYS A 1 217 ? 35.701 9.589 2.411 1.00 70.06 217 LYS A O 1
ATOM 1744 N N . SER A 1 218 ? 35.252 7.556 3.227 1.00 73.25 218 SER A N 1
ATOM 1745 C CA . SER A 1 218 ? 36.043 6.853 2.213 1.00 73.25 218 SER A CA 1
ATOM 1746 C C . SER A 1 218 ? 35.233 6.498 0.961 1.00 73.25 218 SER A C 1
ATOM 1748 O O . SER A 1 218 ? 35.773 6.538 -0.147 1.00 73.25 218 SER A O 1
ATOM 1750 N N . TYR A 1 219 ? 33.926 6.252 1.102 1.00 72.44 219 TYR A N 1
ATOM 1751 C CA . TYR A 1 219 ? 33.016 5.946 -0.007 1.00 72.44 219 TYR A CA 1
ATOM 1752 C C . TYR A 1 219 ? 31.632 6.591 0.154 1.00 72.44 219 TYR A C 1
ATOM 1754 O O . TYR A 1 219 ? 31.229 6.965 1.251 1.00 72.44 219 TYR A O 1
ATOM 1762 N N . ILE A 1 220 ? 30.880 6.697 -0.941 1.00 71.81 220 ILE A N 1
ATOM 1763 C CA . ILE A 1 220 ? 29.434 6.968 -0.963 1.00 71.81 220 ILE A CA 1
ATOM 1764 C C . ILE A 1 220 ? 28.691 5.698 -1.384 1.00 71.81 220 ILE A C 1
ATOM 1766 O O . ILE A 1 220 ? 29.207 4.906 -2.173 1.00 71.81 220 ILE A O 1
ATOM 1770 N N . LEU A 1 221 ? 27.468 5.523 -0.880 1.00 65.06 221 LEU A N 1
ATOM 1771 C CA . LEU A 1 221 ? 26.570 4.450 -1.312 1.00 65.06 221 LEU A CA 1
ATOM 1772 C C . LEU A 1 221 ? 25.567 5.005 -2.320 1.00 65.06 221 LEU A C 1
ATOM 1774 O O . LEU A 1 221 ? 24.710 5.817 -1.962 1.00 65.06 221 LEU A O 1
ATOM 1778 N N . ALA A 1 222 ? 25.649 4.545 -3.566 1.00 60.41 222 ALA A N 1
ATOM 1779 C CA . ALA A 1 222 ? 24.642 4.819 -4.584 1.00 60.41 222 ALA A CA 1
ATOM 1780 C C . ALA A 1 222 ? 23.951 3.507 -4.975 1.00 60.41 222 ALA A C 1
ATOM 1782 O O . ALA A 1 222 ? 24.153 2.957 -6.053 1.00 60.41 222 ALA A O 1
ATOM 1783 N N . GLY A 1 223 ? 23.069 3.027 -4.093 1.00 63.44 223 GLY A N 1
ATOM 1784 C CA . GLY A 1 223 ? 22.430 1.712 -4.218 1.00 63.44 223 GLY A CA 1
ATOM 1785 C C . GLY A 1 223 ? 23.228 0.677 -3.438 1.00 63.44 223 GLY A C 1
ATOM 1786 O O . GLY A 1 223 ? 23.567 0.937 -2.285 1.00 63.44 223 GLY A O 1
ATOM 1787 N N . GLU A 1 224 ? 23.534 -0.459 -4.062 1.00 52.81 224 GLU A N 1
ATOM 1788 C CA . GLU A 1 224 ? 24.428 -1.484 -3.497 1.00 52.81 224 GLU A CA 1
ATOM 1789 C C . GLU A 1 224 ? 25.911 -1.221 -3.811 1.00 52.81 224 GLU A C 1
ATOM 1791 O O . GLU A 1 224 ? 26.794 -1.804 -3.187 1.00 52.81 224 GLU A O 1
ATOM 1796 N N . GLU A 1 225 ? 26.199 -0.301 -4.735 1.00 55.88 225 GLU A N 1
ATOM 1797 C CA . GLU A 1 225 ? 27.563 0.018 -5.148 1.00 55.88 225 GLU A CA 1
ATOM 1798 C C . GLU A 1 225 ? 28.213 1.103 -4.279 1.00 55.88 225 GLU A C 1
ATOM 1800 O O . GLU A 1 225 ? 27.580 2.083 -3.859 1.00 55.88 225 GLU A O 1
ATOM 1805 N N . GLN A 1 226 ? 29.512 0.917 -4.036 1.00 73.00 226 GLN A N 1
ATOM 1806 C CA . GLN A 1 226 ? 30.367 1.817 -3.269 1.00 73.00 226 GLN A CA 1
ATOM 1807 C C . GLN A 1 226 ? 31.291 2.590 -4.206 1.00 73.00 226 GLN A C 1
ATOM 1809 O O . GLN A 1 226 ? 32.061 1.996 -4.959 1.00 73.00 226 GLN A O 1
ATOM 1814 N N . PHE A 1 227 ? 31.260 3.919 -4.115 1.00 74.44 227 PHE A N 1
ATOM 1815 C CA . PHE A 1 227 ? 32.125 4.787 -4.915 1.00 74.44 227 PHE A CA 1
ATOM 1816 C C . PHE A 1 227 ? 33.094 5.558 -4.019 1.00 74.44 227 PHE A C 1
ATOM 1818 O O . PHE A 1 227 ? 32.635 6.215 -3.084 1.00 74.44 227 PHE A O 1
ATOM 1825 N N . PRO A 1 228 ? 34.410 5.532 -4.287 1.00 78.12 228 PRO A N 1
ATOM 1826 C CA . PRO A 1 228 ? 35.393 6.267 -3.498 1.00 78.12 228 PRO A CA 1
ATOM 1827 C C . PRO A 1 228 ? 35.169 7.784 -3.522 1.00 78.12 228 PRO A C 1
ATOM 1829 O O . PRO A 1 228 ? 34.925 8.368 -4.580 1.00 78.12 228 PRO A O 1
ATOM 1832 N N . VAL A 1 229 ? 35.372 8.448 -2.380 1.00 71.31 229 VAL A N 1
ATOM 1833 C CA . VAL A 1 229 ? 35.192 9.911 -2.214 1.00 71.31 229 VAL A CA 1
ATOM 1834 C C . VAL A 1 229 ? 36.249 10.761 -2.952 1.00 71.31 229 VAL A C 1
ATOM 1836 O O . VAL A 1 229 ? 36.192 11.984 -2.979 1.00 71.31 229 VAL A O 1
ATOM 1839 N N . VAL A 1 230 ? 37.192 10.120 -3.641 1.00 76.38 230 VAL A N 1
ATOM 1840 C CA . VAL A 1 230 ? 38.233 10.776 -4.455 1.00 76.38 230 VAL A CA 1
ATOM 1841 C C . VAL A 1 230 ? 37.864 10.917 -5.935 1.00 76.38 230 VAL A C 1
ATOM 1843 O O . VAL A 1 230 ? 38.608 11.521 -6.707 1.00 76.38 230 VAL A O 1
ATOM 1846 N N . GLN A 1 231 ? 36.740 10.341 -6.366 1.00 75.25 231 GLN A N 1
ATOM 1847 C CA . GLN A 1 231 ? 36.341 10.370 -7.771 1.00 75.25 231 GLN A CA 1
ATOM 1848 C C . GLN A 1 231 ? 35.573 11.656 -8.107 1.00 75.25 231 GLN A C 1
ATOM 1850 O O . GLN A 1 231 ? 34.685 12.085 -7.381 1.00 75.25 231 GLN A O 1
ATOM 1855 N N . ASN A 1 232 ? 35.882 12.265 -9.254 1.00 80.69 232 ASN A N 1
ATOM 1856 C CA . ASN A 1 232 ? 35.158 13.446 -9.762 1.00 80.69 232 ASN A CA 1
ATOM 1857 C C . ASN A 1 232 ? 34.026 13.072 -10.734 1.00 80.69 232 ASN A C 1
ATOM 1859 O O . ASN A 1 232 ? 33.297 13.931 -11.229 1.00 80.69 232 ASN A O 1
ATOM 1863 N N . ALA A 1 233 ? 33.904 11.786 -11.052 1.00 76.19 233 ALA A N 1
ATOM 1864 C CA . ALA A 1 233 ? 32.832 11.214 -11.844 1.00 76.19 233 ALA A CA 1
ATOM 1865 C C . ALA A 1 233 ? 32.714 9.724 -11.514 1.00 76.19 233 ALA A C 1
ATOM 1867 O O . ALA A 1 233 ? 33.740 9.077 -11.318 1.00 76.19 233 ALA A O 1
ATOM 1868 N N . ILE A 1 234 ? 31.497 9.188 -11.521 1.00 75.50 234 ILE A N 1
ATOM 1869 C CA . ILE A 1 234 ? 31.273 7.740 -11.536 1.00 75.50 234 ILE A CA 1
ATOM 1870 C C . ILE A 1 234 ? 31.018 7.291 -12.973 1.00 75.50 234 ILE A C 1
ATOM 1872 O O . ILE A 1 234 ? 30.371 8.002 -13.749 1.00 75.50 234 ILE A O 1
ATOM 1876 N N . ILE A 1 235 ? 31.552 6.130 -13.340 1.00 69.19 235 ILE A N 1
ATOM 1877 C CA . ILE A 1 235 ? 31.200 5.455 -14.588 1.00 69.19 235 ILE A CA 1
ATOM 1878 C C . ILE A 1 235 ? 30.236 4.347 -14.209 1.00 69.19 235 ILE A C 1
ATOM 1880 O O . ILE A 1 235 ? 30.595 3.457 -13.445 1.00 69.19 235 ILE A O 1
ATOM 1884 N N . PHE A 1 236 ? 29.022 4.428 -14.731 1.00 60.28 236 PHE A N 1
ATOM 1885 C CA . PHE A 1 236 ? 28.008 3.409 -14.534 1.00 60.28 236 PHE A CA 1
ATOM 1886 C C . PHE A 1 236 ? 27.414 3.061 -15.894 1.00 60.28 236 PHE A C 1
ATOM 1888 O O . PHE A 1 236 ? 26.960 3.962 -16.602 1.00 60.28 236 PHE A O 1
ATOM 1895 N N . ASP A 1 237 ? 27.436 1.776 -16.255 1.00 54.91 237 ASP A N 1
ATOM 1896 C CA . ASP A 1 237 ? 26.905 1.275 -17.533 1.00 54.91 237 ASP A CA 1
ATOM 1897 C C . ASP A 1 237 ? 27.483 2.024 -18.755 1.00 54.91 237 ASP A C 1
ATOM 1899 O O . ASP A 1 237 ? 26.776 2.555 -19.609 1.00 54.91 237 ASP A O 1
ATOM 1903 N N . GLY A 1 238 ? 28.808 2.221 -18.754 1.00 63.97 238 GLY A N 1
ATOM 1904 C CA . GLY A 1 238 ? 29.529 2.969 -19.793 1.00 63.97 238 GLY A CA 1
ATOM 1905 C C . GLY A 1 238 ? 29.258 4.483 -19.835 1.00 63.97 238 GLY A C 1
ATOM 1906 O O . GLY A 1 238 ? 29.944 5.206 -20.559 1.00 63.97 238 GLY A O 1
ATOM 1907 N N . LYS A 1 239 ? 28.309 5.003 -19.042 1.00 61.81 239 LYS A N 1
ATOM 1908 C CA . LYS A 1 239 ? 27.971 6.432 -18.967 1.00 61.81 239 LYS A CA 1
ATOM 1909 C C . LYS A 1 239 ? 28.681 7.109 -17.799 1.00 61.81 239 LYS A C 1
ATOM 1911 O O . LYS A 1 239 ? 28.713 6.610 -16.675 1.00 61.81 239 LYS A O 1
ATOM 1916 N N . ARG A 1 240 ? 29.245 8.290 -18.065 1.00 77.50 240 ARG A N 1
ATOM 1917 C CA . ARG A 1 240 ? 29.986 9.095 -17.086 1.00 77.50 240 ARG A CA 1
ATOM 1918 C C . ARG A 1 240 ? 29.066 10.117 -16.419 1.00 77.50 240 ARG A C 1
ATOM 1920 O O . ARG A 1 240 ? 28.556 11.012 -17.088 1.00 77.50 240 ARG A O 1
ATOM 1927 N N . TYR A 1 241 ? 28.930 10.039 -15.099 1.00 73.12 241 TYR A N 1
ATOM 1928 C CA . TYR A 1 241 ? 28.164 10.990 -14.293 1.00 73.12 241 TYR A CA 1
ATOM 1929 C C . TYR A 1 241 ? 29.115 11.834 -13.435 1.00 73.12 241 TYR A C 1
ATOM 1931 O O . TYR A 1 241 ? 29.809 11.271 -12.588 1.00 73.12 241 TYR A O 1
ATOM 1939 N N . PRO A 1 242 ? 29.188 13.165 -13.622 1.00 79.62 242 PRO A N 1
ATOM 1940 C CA . PRO A 1 242 ? 30.056 14.018 -12.816 1.00 79.62 242 PRO A CA 1
ATOM 1941 C C . PRO A 1 242 ? 29.564 14.101 -11.367 1.00 79.62 242 PRO A C 1
ATOM 1943 O O . PRO A 1 242 ? 28.359 14.192 -11.120 1.00 79.62 242 PRO A O 1
ATOM 1946 N N . ILE A 1 243 ? 30.508 14.114 -10.425 1.00 79.44 243 ILE A N 1
ATOM 1947 C CA . ILE A 1 243 ? 30.246 14.286 -8.995 1.00 79.44 243 ILE A CA 1
ATOM 1948 C C . ILE A 1 243 ? 30.635 15.708 -8.592 1.00 79.44 243 ILE A C 1
ATOM 1950 O O . ILE A 1 243 ? 31.744 16.157 -8.879 1.00 79.44 243 ILE A O 1
ATOM 1954 N N . LYS A 1 244 ? 29.743 16.417 -7.897 1.00 82.69 244 LYS A N 1
ATOM 1955 C CA . LYS A 1 244 ? 30.092 17.641 -7.163 1.00 82.69 244 LYS A CA 1
ATOM 1956 C C . LYS A 1 244 ? 30.108 17.343 -5.673 1.00 82.69 244 LYS A C 1
ATOM 1958 O O . LYS A 1 244 ? 29.095 16.927 -5.122 1.00 82.69 244 LYS A O 1
ATOM 1963 N N . TRP A 1 245 ? 31.237 17.574 -5.025 1.00 77.62 245 TRP A N 1
ATOM 1964 C CA . TRP A 1 245 ? 31.371 17.364 -3.590 1.00 77.62 245 TRP A CA 1
ATOM 1965 C C . TRP A 1 245 ? 30.853 18.573 -2.816 1.00 77.62 245 TRP A C 1
ATOM 1967 O O . TRP A 1 245 ? 31.129 19.717 -3.177 1.00 77.62 245 TRP A O 1
ATOM 1977 N N . GLN A 1 246 ? 30.104 18.317 -1.750 1.00 78.62 246 GLN A N 1
ATOM 1978 C CA . GLN A 1 246 ? 29.663 19.334 -0.809 1.00 78.62 246 GLN A CA 1
ATOM 1979 C C . GLN A 1 246 ? 29.989 18.871 0.607 1.00 78.62 246 GLN A C 1
ATOM 1981 O O . GLN A 1 246 ? 29.552 17.802 1.029 1.00 78.62 246 GLN A O 1
ATOM 1986 N N . ILE A 1 247 ? 30.738 19.690 1.338 1.00 74.50 247 ILE A N 1
ATOM 1987 C CA . ILE A 1 247 ? 30.992 19.493 2.764 1.00 74.50 247 ILE A CA 1
ATOM 1988 C C . ILE A 1 247 ? 30.022 20.399 3.515 1.00 74.50 247 ILE A C 1
ATOM 1990 O O . ILE A 1 247 ? 29.888 21.579 3.182 1.00 74.50 247 ILE A O 1
ATOM 1994 N N . LYS A 1 248 ? 29.312 19.840 4.491 1.00 71.94 248 LYS A N 1
ATOM 1995 C CA . LYS A 1 248 ? 28.547 20.620 5.463 1.00 71.94 248 LYS A CA 1
ATOM 1996 C C . LYS A 1 248 ? 29.109 20.351 6.846 1.00 71.94 248 LYS A C 1
ATOM 1998 O O . LYS A 1 248 ? 29.113 19.209 7.304 1.00 71.94 248 LYS A O 1
ATOM 2003 N N . GLU A 1 249 ? 29.580 21.414 7.477 1.00 54.44 249 GLU A N 1
ATOM 2004 C CA . GLU A 1 249 ? 29.891 21.431 8.899 1.00 54.44 249 GLU A CA 1
ATOM 2005 C C . GLU A 1 249 ? 28.580 21.647 9.653 1.00 54.44 249 GLU A C 1
ATOM 2007 O O . GLU A 1 249 ? 27.916 22.673 9.488 1.00 54.44 249 GLU A O 1
ATOM 2012 N N . GLU A 1 250 ? 28.173 20.653 10.435 1.00 54.53 250 GLU A N 1
ATOM 2013 C CA . GLU A 1 250 ? 27.013 20.754 11.312 1.00 54.53 250 GLU A CA 1
ATOM 2014 C C . GLU A 1 250 ? 27.443 20.345 12.726 1.00 54.53 250 GLU A C 1
ATOM 2016 O O . GLU A 1 250 ? 28.106 19.325 12.928 1.00 54.53 250 GLU A O 1
ATOM 2021 N N . THR A 1 251 ? 27.063 21.137 13.730 1.00 46.19 251 THR A N 1
ATOM 2022 C CA . THR A 1 251 ? 27.124 20.695 15.126 1.00 46.19 251 THR A CA 1
ATOM 2023 C C . THR A 1 251 ? 25.977 19.718 15.341 1.00 46.19 251 THR A C 1
ATOM 2025 O O . THR A 1 251 ? 24.804 20.100 15.396 1.00 46.19 251 THR A O 1
ATOM 2028 N N . ILE A 1 252 ? 26.305 18.432 15.434 1.00 45.94 252 ILE A N 1
ATOM 2029 C CA . ILE A 1 252 ? 25.326 17.354 15.519 1.00 45.94 252 ILE A CA 1
ATOM 2030 C C . ILE A 1 252 ? 25.232 16.930 16.976 1.00 45.94 252 ILE A C 1
ATOM 2032 O O . ILE A 1 252 ? 26.109 16.265 17.520 1.00 45.94 252 ILE A O 1
ATOM 2036 N N . TRP A 1 253 ? 24.125 17.239 17.647 1.00 46.72 253 TRP A N 1
ATOM 2037 C CA . TRP A 1 253 ? 23.740 16.387 18.774 1.00 46.72 253 TRP A CA 1
ATOM 2038 C C . TRP A 1 253 ? 23.651 14.967 18.214 1.00 46.72 253 TRP A C 1
ATOM 2040 O O . TRP A 1 253 ? 22.975 14.832 17.206 1.00 46.72 253 TRP A O 1
ATOM 2050 N N . PRO A 1 254 ? 24.331 13.926 18.732 1.00 41.31 254 PRO A N 1
ATOM 2051 C CA . PRO A 1 254 ? 24.337 12.605 18.127 1.00 41.31 254 PRO A CA 1
ATOM 2052 C C . PRO A 1 254 ? 22.934 12.032 18.268 1.00 41.31 254 PRO A C 1
ATOM 2054 O O . PRO A 1 254 ? 22.562 11.366 19.237 1.00 41.31 254 PRO A O 1
ATOM 2057 N N . TRP A 1 255 ? 22.128 12.377 17.277 1.00 51.84 255 TRP A N 1
ATOM 2058 C CA . TRP A 1 255 ? 20.780 11.941 17.072 1.00 51.84 255 TRP A CA 1
ATOM 2059 C C . TRP A 1 255 ? 20.926 10.537 16.512 1.00 51.84 255 TRP A C 1
ATOM 2061 O O . TRP A 1 255 ? 21.178 10.341 15.323 1.00 51.84 255 TRP A O 1
ATOM 2071 N N . SER A 1 256 ? 20.806 9.526 17.365 1.00 46.47 256 SER A N 1
ATOM 2072 C CA . SER A 1 256 ? 20.646 8.179 16.834 1.00 46.47 256 SER A CA 1
ATOM 2073 C C . SER A 1 256 ? 19.199 8.032 16.381 1.00 46.47 256 SER A C 1
ATOM 2075 O O . SER A 1 256 ? 18.250 8.071 17.167 1.00 46.47 256 SER A O 1
ATOM 2077 N N . TYR A 1 257 ? 19.030 7.895 15.071 1.00 54.72 257 TYR A N 1
ATOM 2078 C CA . TYR A 1 257 ? 17.808 7.398 14.469 1.00 54.72 257 TYR A CA 1
ATOM 2079 C C . TYR A 1 257 ? 17.587 5.967 14.948 1.00 54.72 257 TYR A C 1
ATOM 2081 O O . TYR A 1 257 ? 18.148 5.020 14.400 1.00 54.72 257 TYR A O 1
ATOM 2089 N N . ILE A 1 258 ? 16.774 5.798 15.985 1.00 52.22 258 ILE A N 1
ATOM 2090 C CA . ILE A 1 258 ? 16.447 4.466 16.482 1.00 52.22 258 ILE A CA 1
ATOM 2091 C C . ILE A 1 258 ? 15.190 4.009 15.764 1.00 52.22 258 ILE A C 1
ATOM 2093 O O . ILE A 1 258 ? 14.156 4.688 15.784 1.00 52.22 258 ILE A O 1
ATOM 2097 N N . LYS A 1 259 ? 15.290 2.853 15.105 1.00 57.97 259 LYS A N 1
ATOM 2098 C CA . LYS A 1 259 ? 14.108 2.117 14.663 1.00 57.97 259 LYS A CA 1
ATOM 2099 C C . LYS A 1 259 ? 13.312 1.775 15.917 1.00 57.97 259 LYS A C 1
ATOM 2101 O O . LYS A 1 259 ? 13.862 1.137 16.814 1.00 57.97 259 LYS A O 1
ATOM 2106 N N . GLU A 1 260 ? 12.054 2.212 16.010 1.00 58.47 260 GLU A N 1
ATOM 2107 C CA . GLU A 1 260 ? 11.183 1.723 17.085 1.00 58.47 260 GLU A CA 1
ATOM 2108 C C . GLU A 1 260 ? 11.242 0.191 17.035 1.00 58.47 260 GLU A C 1
ATOM 2110 O O . GLU A 1 260 ? 10.956 -0.391 15.984 1.00 58.47 260 GLU A O 1
ATOM 2115 N N . ALA A 1 261 ? 11.638 -0.453 18.143 1.00 47.62 261 ALA A N 1
ATOM 2116 C CA . ALA A 1 261 ? 11.489 -1.895 18.275 1.00 47.62 261 ALA A CA 1
ATOM 2117 C C . ALA A 1 261 ? 10.042 -2.201 17.897 1.00 47.62 261 ALA A C 1
ATOM 2119 O O . ALA A 1 261 ? 9.118 -1.564 18.416 1.00 47.62 261 ALA A O 1
ATOM 2120 N N . SER A 1 262 ? 9.856 -3.068 16.906 1.00 46.03 262 SER A N 1
ATOM 2121 C CA . SER A 1 262 ? 8.550 -3.419 16.376 1.00 46.03 262 SER A CA 1
ATOM 2122 C C . SER A 1 262 ? 7.735 -4.034 17.506 1.00 46.03 262 SER A C 1
ATOM 2124 O O . SER A 1 262 ? 7.756 -5.245 17.703 1.00 46.03 262 SER A O 1
ATOM 2126 N N . ASN A 1 263 ? 7.026 -3.204 18.273 1.00 41.12 263 ASN A N 1
ATOM 2127 C CA . ASN A 1 263 ? 6.067 -3.646 19.274 1.00 41.12 263 ASN A CA 1
ATOM 2128 C C . ASN A 1 263 ? 4.853 -4.203 18.518 1.00 41.12 263 ASN A C 1
ATOM 2130 O O . ASN A 1 263 ? 3.821 -3.548 18.354 1.00 41.12 263 ASN A O 1
ATOM 2134 N N . GLY A 1 264 ? 5.059 -5.393 17.955 1.00 43.00 264 GLY A N 1
ATOM 2135 C CA . GLY A 1 264 ? 4.092 -6.416 17.600 1.00 43.00 264 GLY A CA 1
ATOM 2136 C C . GLY A 1 264 ? 2.932 -6.083 16.667 1.00 43.00 264 GLY A C 1
ATOM 2137 O O . GLY A 1 264 ? 2.068 -6.940 16.550 1.00 43.00 264 GLY A O 1
ATOM 2138 N N . SER A 1 265 ? 2.801 -4.905 16.036 1.00 42.78 265 SER A N 1
ATOM 2139 C CA . SER A 1 265 ? 1.541 -4.668 15.297 1.00 42.78 265 SER A CA 1
ATOM 2140 C C . SER A 1 265 ? 1.501 -3.688 14.128 1.00 42.78 265 SER A C 1
ATOM 2142 O O . SER A 1 265 ? 0.426 -3.520 13.552 1.00 42.78 265 SER A O 1
ATOM 2144 N N . ARG A 1 266 ? 2.583 -3.025 13.716 1.00 56.19 266 ARG A N 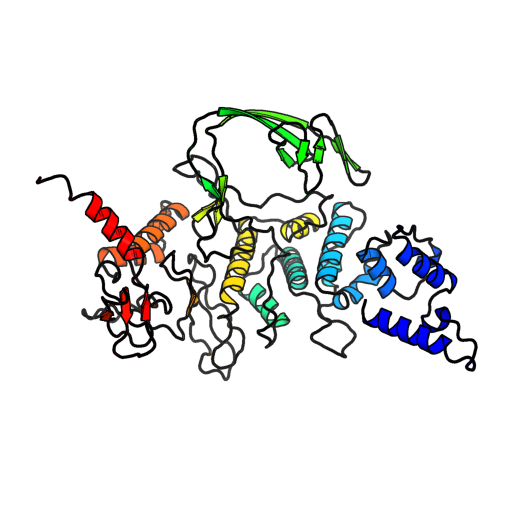1
ATOM 2145 C CA . ARG A 1 266 ? 2.496 -2.038 12.618 1.00 56.19 266 ARG A CA 1
ATOM 2146 C C . ARG A 1 266 ? 3.219 -2.527 11.380 1.00 56.19 266 ARG A C 1
ATOM 2148 O O . ARG A 1 266 ? 4.308 -2.053 11.081 1.00 56.19 266 ARG A O 1
ATOM 2155 N N . ASN A 1 267 ? 2.576 -3.456 10.678 1.00 56.62 267 ASN A N 1
ATOM 2156 C CA . ASN A 1 267 ? 3.006 -3.988 9.385 1.00 56.62 267 ASN A CA 1
ATOM 2157 C C . ASN A 1 267 ? 2.817 -2.929 8.287 1.00 56.62 267 ASN A C 1
ATOM 2159 O O . ASN A 1 267 ? 1.988 -3.078 7.398 1.00 56.62 267 ASN A O 1
ATOM 2163 N N . VAL A 1 268 ? 3.540 -1.813 8.386 1.00 69.56 268 VAL A N 1
ATOM 2164 C CA . VAL A 1 268 ? 3.692 -0.886 7.264 1.00 69.56 268 VAL A CA 1
ATOM 2165 C C . VAL A 1 268 ? 4.689 -1.548 6.322 1.00 69.56 268 VAL A C 1
ATOM 2167 O O . VAL A 1 268 ? 5.884 -1.540 6.601 1.00 69.56 268 VAL A O 1
ATOM 2170 N N . THR A 1 269 ? 4.199 -2.170 5.254 1.00 74.94 269 THR A N 1
ATOM 2171 C CA . THR A 1 269 ? 5.042 -2.860 4.266 1.00 74.94 269 THR A CA 1
ATOM 2172 C C . THR A 1 269 ? 5.723 -1.855 3.342 1.00 74.94 269 THR A C 1
ATOM 2174 O O . THR A 1 269 ? 6.914 -1.971 3.047 1.00 74.94 269 THR A O 1
ATOM 2177 N N . CYS A 1 270 ? 4.982 -0.817 2.953 1.00 83.88 270 CYS A N 1
ATOM 2178 C CA . CYS A 1 270 ? 5.390 0.181 1.973 1.00 83.88 270 CYS A CA 1
ATOM 2179 C C . CYS A 1 270 ? 5.498 1.567 2.624 1.00 83.88 270 CYS A C 1
ATOM 2181 O O . CYS A 1 270 ? 4.674 1.941 3.463 1.00 83.88 270 CYS A O 1
ATOM 2183 N N . CYS A 1 271 ? 6.510 2.356 2.261 1.00 85.06 271 CYS A N 1
ATOM 2184 C CA . CYS A 1 271 ? 6.750 3.661 2.869 1.00 85.06 271 CYS A CA 1
ATOM 2185 C C . CYS A 1 271 ? 5.679 4.693 2.461 1.00 85.06 271 CYS A C 1
ATOM 2187 O O . CYS A 1 271 ? 5.698 5.241 1.364 1.00 85.06 271 CYS A O 1
ATOM 2189 N N . GLU A 1 272 ? 4.762 4.998 3.380 1.00 83.75 272 GLU A N 1
ATOM 2190 C CA . GLU A 1 272 ? 3.620 5.908 3.164 1.00 83.75 272 GLU A CA 1
ATOM 2191 C C . GLU A 1 272 ? 3.797 7.314 3.768 1.00 83.75 272 GLU A C 1
ATOM 2193 O O . GLU A 1 272 ? 2.824 8.056 3.911 1.00 83.75 272 GLU A O 1
ATOM 2198 N N . GLY A 1 273 ? 5.007 7.659 4.217 1.00 84.50 273 GLY A N 1
ATOM 2199 C CA . GLY A 1 273 ? 5.248 8.885 4.976 1.00 84.50 273 GLY A CA 1
ATOM 2200 C C . GLY A 1 273 ? 4.806 10.141 4.219 1.00 84.50 273 GLY A C 1
ATOM 2201 O O . GLY A 1 273 ? 5.326 10.446 3.157 1.00 84.50 273 GLY A O 1
ATOM 2202 N N . LYS A 1 274 ? 3.888 10.933 4.767 1.00 83.88 274 LYS A N 1
ATOM 2203 C CA . LYS A 1 274 ? 3.568 12.249 4.200 1.00 83.88 274 LYS A CA 1
ATOM 2204 C C . LYS A 1 274 ? 4.407 13.312 4.889 1.00 83.88 274 LYS A C 1
ATOM 2206 O O . LYS A 1 274 ? 4.257 13.486 6.097 1.00 83.88 274 LYS A O 1
ATOM 2211 N N . LYS A 1 275 ? 5.249 14.034 4.149 1.00 83.94 275 LYS A N 1
ATOM 2212 C CA . LYS A 1 275 ? 6.054 15.120 4.722 1.00 83.94 275 LYS A CA 1
ATOM 2213 C C . LYS A 1 275 ? 5.140 16.130 5.428 1.00 83.94 275 LYS A C 1
ATOM 2215 O O . LYS A 1 275 ? 4.114 16.541 4.883 1.00 83.94 275 LYS A O 1
ATOM 2220 N N . ALA A 1 276 ? 5.464 16.463 6.671 1.00 82.75 276 ALA A N 1
ATOM 2221 C CA . ALA A 1 276 ? 4.728 17.450 7.441 1.00 82.75 276 ALA A CA 1
ATOM 2222 C C . ALA A 1 276 ? 5.003 18.858 6.893 1.00 82.75 276 ALA A C 1
ATOM 2224 O O . ALA A 1 276 ? 6.111 19.158 6.456 1.00 82.75 276 ALA A O 1
ATOM 2225 N N . LEU A 1 277 ? 3.987 19.725 6.939 1.00 78.81 277 LEU A N 1
ATOM 2226 C CA . LEU A 1 277 ? 4.116 21.141 6.563 1.00 78.81 277 LEU A CA 1
ATOM 2227 C C . LEU A 1 277 ? 4.795 21.983 7.652 1.00 78.81 277 LEU A C 1
ATOM 2229 O O . LEU A 1 277 ? 5.119 23.143 7.430 1.00 78.81 277 LEU A O 1
ATOM 2233 N N . VAL A 1 278 ? 4.968 21.404 8.838 1.00 79.25 278 VAL A N 1
ATOM 2234 C CA . VAL A 1 278 ? 5.567 22.035 10.011 1.00 79.25 278 VAL A CA 1
ATOM 2235 C C . VAL A 1 278 ? 6.742 21.192 10.486 1.00 79.25 278 VAL A C 1
ATOM 2237 O O . VAL A 1 278 ? 6.772 19.982 10.249 1.00 79.25 278 VAL A O 1
ATOM 2240 N N . MET A 1 279 ? 7.680 21.825 11.184 1.00 80.00 279 MET A N 1
ATOM 2241 C CA . MET A 1 279 ? 8.748 21.107 11.873 1.00 80.00 279 MET A CA 1
ATOM 2242 C C . MET A 1 279 ? 8.201 20.352 13.084 1.00 80.00 279 MET A C 1
ATOM 2244 O O . MET A 1 279 ? 7.168 20.714 13.662 1.00 80.00 279 MET A O 1
ATOM 2248 N N . ASP A 1 280 ? 8.893 19.283 13.465 1.00 79.12 280 ASP A N 1
ATOM 2249 C CA . ASP A 1 280 ? 8.626 18.612 14.729 1.00 79.12 280 ASP A CA 1
ATOM 2250 C C . ASP A 1 280 ? 8.906 19.585 15.883 1.00 79.12 280 ASP A C 1
ATOM 2252 O O . ASP A 1 280 ? 9.931 20.259 15.901 1.00 79.12 280 ASP A O 1
ATOM 2256 N N . LYS A 1 281 ? 7.985 19.691 16.845 1.00 76.81 281 LYS A N 1
ATOM 2257 C CA . LYS A 1 281 ? 8.103 20.676 17.933 1.00 76.81 281 LYS A CA 1
ATOM 2258 C C . LYS A 1 281 ? 9.208 20.355 18.935 1.00 76.81 281 LYS A C 1
ATOM 2260 O O . LYS A 1 281 ? 9.600 21.236 19.686 1.00 76.81 281 LYS A O 1
ATOM 2265 N N . VAL A 1 282 ? 9.611 19.091 19.025 1.00 72.69 282 VAL A N 1
ATOM 2266 C CA . VAL A 1 282 ? 10.611 18.627 19.990 1.00 72.69 282 VAL A CA 1
ATOM 2267 C C . VAL A 1 282 ? 12.000 18.726 19.383 1.00 72.69 282 VAL A C 1
ATOM 2269 O O . VAL A 1 282 ? 12.947 19.059 20.085 1.00 72.69 282 VAL A O 1
ATOM 2272 N N . THR A 1 283 ? 12.126 18.433 18.090 1.00 71.38 283 THR A N 1
ATOM 2273 C CA . THR A 1 283 ? 13.440 18.342 17.442 1.00 71.38 283 THR A CA 1
ATOM 2274 C C . THR A 1 283 ? 13.714 19.410 16.408 1.00 71.38 283 THR A C 1
ATOM 2276 O O . THR A 1 283 ? 14.788 19.386 15.824 1.00 71.38 283 THR A O 1
ATOM 2279 N N . GLU A 1 284 ? 12.731 20.255 16.100 1.00 76.56 284 GLU A N 1
ATOM 2280 C CA . GLU A 1 284 ? 12.825 21.341 15.113 1.00 76.56 284 GLU A CA 1
ATOM 2281 C C . GLU A 1 284 ? 13.248 20.875 13.709 1.00 76.56 284 GLU A C 1
ATOM 2283 O O . GLU A 1 284 ? 13.662 21.656 12.860 1.00 76.56 284 GLU A O 1
ATOM 2288 N N . ASN A 1 285 ? 13.067 19.582 13.437 1.00 76.75 285 ASN A N 1
ATOM 2289 C CA . ASN A 1 285 ? 13.478 18.925 12.205 1.00 76.75 285 ASN A CA 1
ATOM 2290 C C . ASN A 1 285 ? 12.263 18.579 11.335 1.00 76.75 285 ASN A C 1
ATOM 2292 O O . ASN A 1 285 ? 11.168 18.332 11.864 1.00 76.75 285 ASN A O 1
ATOM 2296 N N . PRO A 1 286 ? 12.443 18.472 10.005 1.00 81.94 286 PRO A N 1
ATOM 2297 C CA . PRO A 1 286 ? 11.431 17.908 9.130 1.00 81.94 286 PRO A CA 1
ATOM 2298 C C . PRO A 1 286 ? 11.061 16.485 9.552 1.00 81.94 286 PRO A C 1
ATOM 2300 O O . PRO A 1 286 ? 11.889 15.699 10.021 1.00 81.94 286 PRO A O 1
ATOM 2303 N N . PHE A 1 287 ? 9.798 16.130 9.349 1.00 84.12 287 PHE A N 1
ATOM 2304 C CA . PHE A 1 287 ? 9.319 14.786 9.625 1.00 84.12 287 PHE A CA 1
ATOM 2305 C C . PHE A 1 287 ? 8.198 14.385 8.676 1.00 84.12 287 PHE A C 1
ATOM 2307 O O . PHE A 1 287 ? 7.627 15.206 7.959 1.00 84.12 287 PHE A O 1
ATOM 2314 N N . TRP A 1 288 ? 7.872 13.099 8.690 1.00 86.62 288 TRP A N 1
ATOM 2315 C CA . TRP A 1 288 ? 6.815 12.505 7.896 1.00 86.62 288 TRP A CA 1
ATOM 2316 C C . TRP A 1 288 ? 5.749 11.900 8.801 1.00 86.62 288 TRP A C 1
ATOM 2318 O O . TRP A 1 288 ? 6.031 11.131 9.721 1.00 86.62 288 TRP A O 1
ATOM 2328 N N . TRP A 1 289 ? 4.494 12.197 8.500 1.00 81.31 289 TRP A N 1
ATOM 2329 C CA . TRP A 1 289 ? 3.345 11.505 9.051 1.00 81.31 289 TRP A CA 1
ATOM 2330 C C . TRP A 1 289 ? 3.237 10.119 8.425 1.00 81.31 289 TRP A C 1
ATOM 2332 O O . TRP A 1 289 ? 2.856 9.974 7.269 1.00 81.31 289 TRP A O 1
ATOM 2342 N N . CYS A 1 290 ? 3.550 9.092 9.207 1.00 78.25 290 CYS A N 1
ATOM 2343 C CA . CYS A 1 290 ? 3.375 7.690 8.833 1.00 78.25 290 CYS A CA 1
ATOM 2344 C C . CYS A 1 290 ? 2.479 7.038 9.885 1.00 78.25 290 CYS A C 1
ATOM 2346 O O . CYS A 1 290 ? 2.794 7.122 11.077 1.00 78.25 290 CYS A O 1
ATOM 2348 N N . PHE A 1 291 ? 1.357 6.423 9.501 1.00 71.75 291 PHE A N 1
ATOM 2349 C CA . PHE A 1 291 ? 0.408 5.796 10.435 1.00 71.75 291 PHE A CA 1
ATOM 2350 C C . PHE A 1 291 ? 0.042 6.688 11.645 1.00 71.75 291 PHE A C 1
ATOM 2352 O O . PHE A 1 291 ? 0.073 6.266 12.806 1.00 71.75 291 PHE A O 1
ATOM 2359 N N . GLY A 1 292 ? -0.168 7.982 11.374 1.00 70.44 292 GLY A N 1
ATOM 2360 C CA . GLY A 1 292 ? -0.517 9.019 12.350 1.00 70.44 292 GLY A CA 1
ATOM 2361 C C . GLY A 1 292 ? 0.441 9.162 13.540 1.00 70.44 292 GLY A C 1
ATOM 2362 O O . GLY A 1 292 ? 0.011 9.450 14.666 1.00 70.44 292 GLY A O 1
ATOM 2363 N N . ARG A 1 293 ? 1.732 8.932 13.297 1.00 75.88 293 ARG A N 1
ATOM 2364 C CA . ARG A 1 293 ? 2.855 9.287 14.171 1.00 75.88 293 ARG A CA 1
ATOM 2365 C C . ARG A 1 293 ? 3.988 9.900 13.327 1.00 75.88 293 ARG A C 1
ATOM 2367 O O . ARG A 1 293 ? 4.077 9.559 12.142 1.00 75.88 293 ARG A O 1
ATOM 2374 N N . PRO A 1 294 ? 4.862 10.725 13.922 1.00 79.62 294 PRO A N 1
ATOM 2375 C CA . PRO A 1 294 ? 6.074 11.191 13.261 1.00 79.62 294 PRO A CA 1
ATOM 2376 C C . PRO A 1 294 ? 7.005 10.036 12.871 1.00 79.62 294 PRO A C 1
ATOM 2378 O O . PRO A 1 294 ? 7.029 8.981 13.515 1.00 79.62 294 PRO A O 1
ATOM 2381 N N . CYS A 1 295 ? 7.724 10.219 11.776 1.00 83.94 295 CYS A N 1
ATOM 2382 C CA . CYS A 1 295 ? 8.817 9.389 11.297 1.00 83.94 295 CYS A CA 1
ATOM 2383 C C . CYS A 1 295 ? 9.859 10.340 10.717 1.00 83.94 295 CYS A C 1
ATOM 2385 O O . CYS A 1 295 ? 9.492 11.222 9.949 1.00 83.94 295 CYS A O 1
ATOM 2387 N N . HIS A 1 296 ? 11.130 10.164 11.056 1.00 81.75 296 HIS A N 1
ATOM 2388 C CA . HIS A 1 296 ? 12.170 11.130 10.674 1.00 81.75 296 HIS A CA 1
ATOM 2389 C C . HIS A 1 296 ? 13.076 10.654 9.541 1.00 81.75 296 HIS A C 1
ATOM 2391 O O . HIS A 1 296 ? 13.946 11.391 9.096 1.00 81.75 296 HIS A O 1
ATOM 2397 N N . ARG A 1 297 ? 12.846 9.439 9.030 1.00 80.12 297 ARG A N 1
ATOM 2398 C CA . ARG A 1 297 ? 13.587 8.890 7.893 1.00 80.12 297 ARG A CA 1
ATOM 2399 C C . ARG A 1 297 ? 12.657 8.076 6.994 1.00 80.12 297 ARG A C 1
ATOM 2401 O O . ARG A 1 297 ? 12.588 6.854 7.094 1.00 80.12 297 ARG A O 1
ATOM 2408 N N . ALA A 1 298 ? 11.885 8.764 6.153 1.00 82.56 298 ALA A N 1
ATOM 2409 C CA . ALA A 1 298 ? 11.046 8.105 5.155 1.00 82.56 298 ALA A CA 1
ATOM 2410 C C . ALA A 1 298 ? 11.909 7.571 3.998 1.00 82.56 298 ALA A C 1
ATOM 2412 O O . ALA A 1 298 ? 12.755 8.291 3.472 1.00 82.56 298 ALA A O 1
ATOM 2413 N N . ASN A 1 299 ? 11.693 6.317 3.595 1.00 83.06 299 ASN A N 1
ATOM 2414 C CA . ASN A 1 299 ? 12.374 5.712 2.451 1.00 83.06 299 ASN A CA 1
ATOM 2415 C C . ASN A 1 299 ? 11.681 6.131 1.145 1.00 83.06 299 ASN A C 1
ATOM 2417 O O . ASN A 1 299 ? 10.832 5.412 0.627 1.00 83.06 299 ASN A O 1
ATOM 2421 N N . GLN A 1 300 ? 11.957 7.355 0.696 1.00 82.44 300 GLN A N 1
ATOM 2422 C CA . GLN A 1 300 ? 11.271 8.012 -0.429 1.00 82.44 300 GLN A CA 1
ATOM 2423 C C . GLN A 1 300 ? 12.236 8.582 -1.477 1.00 82.44 300 GLN A C 1
ATOM 2425 O O . GLN A 1 300 ? 11.857 9.436 -2.284 1.00 82.44 300 GLN A O 1
ATOM 2430 N N . THR A 1 301 ? 13.488 8.130 -1.448 1.00 73.19 301 THR A N 1
ATOM 2431 C CA . THR A 1 301 ? 14.551 8.570 -2.355 1.00 73.19 301 THR A CA 1
ATOM 2432 C C . THR A 1 301 ? 14.279 8.121 -3.787 1.00 73.19 301 THR A C 1
ATOM 2434 O O . THR A 1 301 ? 13.767 7.027 -3.998 1.00 73.19 301 THR A O 1
ATOM 2437 N N . ASP A 1 302 ? 14.623 8.961 -4.761 1.00 75.44 302 ASP A N 1
ATOM 2438 C CA . ASP A 1 302 ? 14.511 8.627 -6.186 1.00 75.44 302 ASP A CA 1
ATOM 2439 C C . ASP A 1 302 ? 15.570 7.587 -6.592 1.00 75.44 302 ASP A C 1
ATOM 2441 O O . ASP A 1 302 ? 16.742 7.743 -6.222 1.00 75.44 302 ASP A O 1
ATOM 2445 N N . SER A 1 303 ? 15.229 6.623 -7.451 1.00 78.88 303 SER A N 1
ATOM 2446 C CA . SER A 1 303 ? 16.177 5.623 -7.972 1.00 78.88 303 SER A CA 1
ATOM 2447 C C . SER A 1 303 ? 17.000 6.180 -9.141 1.00 78.88 303 SER A C 1
ATOM 2449 O O . SER A 1 303 ? 16.530 7.027 -9.904 1.00 78.88 303 SER A O 1
ATOM 2451 N N . LEU A 1 304 ? 18.277 5.811 -9.265 1.00 73.00 304 LEU A N 1
ATOM 2452 C CA . LEU A 1 304 ? 19.106 6.168 -10.433 1.00 73.00 304 LEU A CA 1
ATOM 2453 C C . LEU A 1 304 ? 18.744 5.323 -11.670 1.00 73.00 304 LEU A C 1
ATOM 2455 O O . LEU A 1 304 ? 18.289 4.198 -11.491 1.00 73.00 304 LEU A O 1
ATOM 2459 N N . PRO A 1 305 ? 19.030 5.783 -12.910 1.00 74.19 305 PRO A N 1
ATOM 2460 C CA . PRO A 1 305 ? 18.973 4.958 -14.130 1.00 74.19 305 PRO A CA 1
ATOM 2461 C C . PRO A 1 305 ? 19.588 3.560 -13.944 1.00 74.19 305 PRO A C 1
ATOM 2463 O O . PRO A 1 305 ? 18.986 2.534 -14.231 1.00 74.19 305 PRO A O 1
ATOM 2466 N N . ALA A 1 306 ? 20.759 3.562 -13.318 1.00 72.06 306 ALA A N 1
ATOM 2467 C CA . ALA A 1 306 ? 21.543 2.420 -12.877 1.00 72.06 306 ALA A CA 1
ATOM 2468 C C . ALA A 1 306 ? 20.801 1.371 -12.029 1.00 72.06 306 ALA A C 1
ATOM 2470 O O . ALA A 1 306 ? 21.080 0.179 -12.090 1.00 72.06 306 ALA A O 1
ATOM 2471 N N . GLN A 1 307 ? 19.857 1.824 -11.211 1.00 83.75 307 GLN A N 1
ATOM 2472 C CA . GLN A 1 307 ? 19.217 1.048 -10.152 1.00 83.75 307 GLN A CA 1
ATOM 2473 C C . GLN A 1 307 ? 17.863 0.502 -10.606 1.00 83.75 307 GLN A C 1
ATOM 2475 O O . GLN A 1 307 ? 16.936 0.394 -9.803 1.00 83.75 307 GLN A O 1
ATOM 2480 N N . TRP A 1 308 ? 17.733 0.169 -11.892 1.00 89.00 308 TRP A N 1
ATOM 2481 C CA . TRP A 1 308 ? 16.482 -0.312 -12.483 1.00 89.00 308 TRP A CA 1
ATOM 2482 C C . TRP A 1 308 ? 15.915 -1.535 -11.747 1.00 89.00 308 TRP A C 1
ATOM 2484 O O . TRP A 1 308 ? 14.702 -1.680 -11.602 1.00 89.00 308 TRP A O 1
ATOM 2494 N N . GLN A 1 309 ? 16.792 -2.366 -11.176 1.00 88.69 309 GLN A N 1
ATOM 2495 C CA . GLN A 1 309 ? 16.432 -3.517 -10.343 1.00 88.69 309 GLN A CA 1
ATOM 2496 C C . GLN A 1 309 ? 15.648 -3.141 -9.084 1.00 88.69 309 GLN A C 1
ATOM 2498 O O . GLN A 1 309 ? 14.953 -3.987 -8.531 1.00 88.69 309 GLN A O 1
ATOM 2503 N N . HIS A 1 310 ? 15.732 -1.891 -8.633 1.00 86.94 310 HIS A N 1
ATOM 2504 C CA . HIS A 1 310 ? 15.029 -1.378 -7.462 1.00 86.94 310 HIS A CA 1
ATOM 2505 C C . HIS A 1 310 ? 13.892 -0.424 -7.824 1.00 86.94 310 HIS A C 1
ATOM 2507 O O . HIS A 1 310 ? 13.292 0.151 -6.917 1.00 86.94 310 HIS A O 1
ATOM 2513 N N . TYR A 1 311 ? 13.564 -0.275 -9.112 1.00 90.94 311 TYR A N 1
ATOM 2514 C CA . TYR A 1 311 ? 12.478 0.605 -9.517 1.00 90.94 311 TYR A CA 1
ATOM 2515 C C . TYR A 1 311 ? 11.152 0.222 -8.878 1.00 90.94 311 TYR A C 1
ATOM 2517 O O . TYR A 1 311 ? 10.797 -0.958 -8.746 1.00 90.94 311 TYR A O 1
ATOM 2525 N N . VAL A 1 312 ? 10.438 1.269 -8.483 1.00 90.31 312 VAL A N 1
ATOM 2526 C CA . VAL A 1 312 ? 9.105 1.235 -7.886 1.00 90.31 312 VAL A CA 1
ATOM 2527 C C . VAL A 1 312 ? 8.152 2.105 -8.704 1.00 90.31 312 VAL A C 1
ATOM 2529 O O . VAL A 1 312 ? 8.567 2.820 -9.614 1.00 90.31 312 VAL A O 1
ATOM 2532 N N . LEU A 1 313 ? 6.862 2.110 -8.352 1.00 91.69 313 LEU A N 1
ATOM 2533 C CA . LEU A 1 313 ? 5.835 2.873 -9.073 1.00 91.69 313 LEU A CA 1
ATOM 2534 C C . LEU A 1 313 ? 6.198 4.350 -9.291 1.00 91.69 313 LEU A C 1
ATOM 2536 O O . LEU A 1 313 ? 5.890 4.910 -10.340 1.00 91.69 313 LEU A O 1
ATOM 2540 N N . LYS A 1 314 ? 6.858 4.981 -8.312 1.00 91.44 314 LYS A N 1
ATOM 2541 C CA . LYS A 1 314 ? 7.356 6.357 -8.437 1.00 91.44 314 LYS A CA 1
ATOM 2542 C C . LYS A 1 314 ? 8.288 6.517 -9.640 1.00 91.44 314 LYS A C 1
ATOM 2544 O O . LYS A 1 314 ? 8.093 7.449 -10.417 1.00 91.44 314 LYS A O 1
ATOM 2549 N N . ASP A 1 315 ? 9.247 5.608 -9.795 1.00 92.56 315 ASP A N 1
ATOM 2550 C CA . ASP A 1 315 ? 10.210 5.635 -10.895 1.00 92.56 315 ASP A CA 1
ATOM 2551 C C . ASP A 1 315 ? 9.488 5.401 -12.229 1.00 92.56 315 ASP A C 1
ATOM 2553 O O . ASP A 1 315 ? 9.697 6.152 -13.175 1.00 92.56 315 ASP A O 1
ATOM 2557 N N . PHE A 1 316 ? 8.549 4.448 -12.287 1.00 94.31 316 PHE A N 1
ATOM 2558 C CA . PHE A 1 316 ? 7.760 4.178 -13.497 1.00 94.31 316 PHE A CA 1
ATOM 2559 C C . PHE A 1 316 ? 6.966 5.404 -13.972 1.00 94.31 316 PHE A C 1
ATOM 2561 O O . PHE A 1 316 ? 6.978 5.727 -15.158 1.00 94.31 316 PHE A O 1
ATOM 2568 N N . ILE A 1 317 ? 6.318 6.130 -13.051 1.00 93.50 317 ILE A N 1
ATOM 2569 C CA . ILE A 1 317 ? 5.588 7.373 -13.362 1.00 93.50 317 ILE A CA 1
ATOM 2570 C C . ILE A 1 317 ? 6.541 8.425 -13.944 1.00 93.50 317 ILE A C 1
ATOM 2572 O O . ILE A 1 317 ? 6.229 9.046 -14.960 1.00 93.50 317 ILE A O 1
ATOM 2576 N N . GLN A 1 318 ? 7.698 8.620 -13.306 1.00 92.38 318 GLN A N 1
ATOM 2577 C CA . GLN A 1 318 ? 8.679 9.623 -13.720 1.00 92.38 318 GLN A CA 1
ATOM 2578 C C . GLN A 1 318 ? 9.314 9.283 -15.076 1.00 92.38 318 GLN A C 1
ATOM 2580 O O . GLN A 1 318 ? 9.410 10.156 -15.935 1.00 92.38 318 GLN A O 1
ATOM 2585 N N . ILE A 1 319 ? 9.698 8.022 -15.293 1.00 94.44 319 ILE A N 1
ATOM 2586 C CA . ILE A 1 319 ? 10.314 7.546 -16.542 1.00 94.44 319 ILE A CA 1
ATOM 2587 C C . ILE A 1 319 ? 9.319 7.607 -17.706 1.00 94.44 319 ILE A C 1
ATOM 2589 O O . ILE A 1 319 ? 9.698 7.986 -18.809 1.00 94.44 319 ILE A O 1
ATOM 2593 N N . ALA A 1 320 ? 8.036 7.321 -17.462 1.00 93.94 320 ALA A N 1
ATOM 2594 C CA . ALA A 1 320 ? 6.974 7.480 -18.459 1.00 93.94 320 ALA A CA 1
ATOM 2595 C C . ALA A 1 320 ? 6.654 8.955 -18.797 1.00 93.94 320 ALA A C 1
ATOM 2597 O O . ALA A 1 320 ? 5.741 9.223 -19.580 1.00 93.94 320 ALA A O 1
ATOM 2598 N N . GLY A 1 321 ? 7.353 9.923 -18.189 1.00 92.06 321 GLY A N 1
ATOM 2599 C CA . GLY A 1 321 ? 7.130 11.352 -18.413 1.00 92.06 321 GLY A CA 1
ATOM 2600 C C . GLY A 1 321 ? 5.788 11.854 -17.875 1.00 92.06 321 GLY A C 1
ATOM 2601 O O . GLY A 1 321 ? 5.268 12.864 -18.350 1.00 92.06 321 GLY A O 1
ATOM 2602 N N . LEU A 1 322 ? 5.193 11.149 -16.908 1.00 92.94 322 LEU A N 1
ATOM 2603 C CA . LEU A 1 322 ? 3.907 11.513 -16.319 1.00 92.94 322 LEU A CA 1
ATOM 2604 C C . LEU A 1 322 ? 4.096 12.473 -15.140 1.00 92.94 322 LEU A C 1
ATOM 2606 O O . LEU A 1 322 ? 5.090 12.431 -14.410 1.00 92.94 322 LEU A O 1
ATOM 2610 N N . ARG A 1 323 ? 3.100 13.336 -14.914 1.00 88.88 323 ARG A N 1
ATOM 2611 C CA . ARG A 1 323 ? 3.102 14.263 -13.778 1.00 88.88 323 ARG A CA 1
ATOM 2612 C C . ARG A 1 323 ? 3.053 13.484 -12.463 1.00 88.88 323 ARG A C 1
ATOM 2614 O O . ARG A 1 323 ? 2.096 12.761 -12.197 1.00 88.88 323 ARG A O 1
ATOM 2621 N N . PHE A 1 324 ? 4.064 13.690 -11.623 1.00 88.38 324 PHE A N 1
ATOM 2622 C CA . PHE A 1 324 ? 4.127 13.118 -10.284 1.00 88.38 324 PHE A CA 1
ATOM 2623 C C . PHE A 1 324 ? 3.616 14.114 -9.238 1.00 88.38 324 PHE A C 1
ATOM 2625 O O . PHE A 1 324 ? 4.116 15.235 -9.137 1.00 88.38 324 PHE A O 1
ATOM 2632 N N . GLU A 1 325 ? 2.650 13.687 -8.426 1.00 85.50 325 GLU A N 1
ATOM 2633 C CA . GLU A 1 325 ? 2.165 14.439 -7.269 1.00 85.50 325 GLU A CA 1
ATOM 2634 C C . GLU A 1 325 ? 2.328 13.614 -5.990 1.00 85.50 325 GLU A C 1
ATOM 2636 O O . GLU A 1 325 ? 1.756 12.533 -5.846 1.00 85.50 325 GLU A O 1
ATOM 2641 N N . GLU A 1 326 ? 3.088 14.143 -5.027 1.00 82.50 326 GLU A N 1
ATOM 2642 C CA . GLU A 1 326 ? 3.404 13.422 -3.789 1.00 82.50 326 GLU A CA 1
ATOM 2643 C C . GLU A 1 326 ? 2.158 13.055 -2.974 1.00 82.50 326 GLU A C 1
ATOM 2645 O O . GLU A 1 326 ? 2.044 11.934 -2.478 1.00 82.50 326 GLU A O 1
ATOM 2650 N N . GLU A 1 327 ? 1.218 13.990 -2.800 1.00 80.56 327 GLU A N 1
ATOM 2651 C CA . GLU A 1 327 ? 0.082 13.775 -1.898 1.00 80.56 327 GLU A CA 1
ATOM 2652 C C . GLU A 1 327 ? -0.850 12.652 -2.380 1.00 80.56 327 GLU A C 1
ATOM 2654 O O . GLU A 1 327 ? -1.094 11.729 -1.589 1.00 80.56 327 GLU A O 1
ATOM 2659 N N . PRO A 1 328 ? -1.313 12.652 -3.644 1.00 81.69 328 PRO A N 1
ATOM 2660 C CA . PRO A 1 328 ? -2.099 11.548 -4.180 1.00 81.69 328 PRO A CA 1
ATOM 2661 C C . PRO A 1 328 ? -1.317 10.226 -4.238 1.00 81.69 328 PRO A C 1
ATOM 2663 O O . PRO A 1 328 ? -1.875 9.173 -3.929 1.00 81.69 328 PRO A O 1
ATOM 2666 N N . TYR A 1 329 ? -0.016 10.261 -4.548 1.00 85.81 329 TYR A N 1
ATOM 2667 C CA . TYR A 1 329 ? 0.826 9.062 -4.589 1.00 85.81 329 TYR A CA 1
ATOM 2668 C C . TYR A 1 329 ? 0.931 8.377 -3.217 1.00 85.81 329 TYR A C 1
ATOM 2670 O O . TYR A 1 329 ? 0.599 7.200 -3.067 1.00 85.81 329 TYR A O 1
ATOM 2678 N N . TYR A 1 330 ? 1.306 9.114 -2.167 1.00 83.19 330 TYR A N 1
ATOM 2679 C CA . TYR A 1 330 ? 1.388 8.543 -0.815 1.00 83.19 330 TYR A CA 1
ATOM 2680 C C . TYR A 1 330 ? 0.007 8.224 -0.223 1.00 83.19 330 TYR A C 1
ATOM 2682 O O . TYR A 1 330 ? -0.106 7.426 0.714 1.00 83.19 330 TYR A O 1
ATOM 2690 N N . ARG A 1 331 ? -1.068 8.801 -0.775 1.00 78.25 331 ARG A N 1
ATOM 2691 C CA . ARG A 1 331 ? -2.446 8.394 -0.477 1.00 78.25 331 ARG A CA 1
ATOM 2692 C C . ARG A 1 331 ? -2.755 6.997 -1.014 1.00 78.25 331 ARG A C 1
ATOM 2694 O O . ARG A 1 331 ? -3.308 6.205 -0.251 1.00 78.25 331 ARG A O 1
ATOM 2701 N N . VAL A 1 332 ? -2.345 6.682 -2.242 1.00 80.12 332 VAL A N 1
ATOM 2702 C CA . VAL A 1 332 ? -2.443 5.332 -2.830 1.00 80.12 332 VAL A CA 1
ATOM 2703 C C . VAL A 1 332 ? -1.644 4.314 -2.011 1.00 80.12 332 VAL A C 1
ATOM 2705 O O . VAL A 1 332 ? -2.182 3.277 -1.632 1.00 80.12 332 VAL A O 1
ATOM 2708 N N . ILE A 1 333 ? -0.404 4.635 -1.630 1.00 82.62 333 ILE A N 1
ATOM 2709 C CA . ILE A 1 333 ? 0.415 3.728 -0.802 1.00 82.62 333 ILE A CA 1
ATOM 2710 C C . ILE A 1 333 ? -0.252 3.453 0.548 1.00 82.62 333 ILE A C 1
ATOM 2712 O O . ILE A 1 333 ? -0.324 2.306 0.989 1.00 82.62 333 ILE A O 1
ATOM 2716 N N . GLY A 1 334 ? -0.776 4.491 1.206 1.00 79.38 334 GLY A N 1
ATOM 2717 C CA . GLY A 1 334 ? -1.446 4.313 2.493 1.00 79.38 334 GLY A CA 1
ATOM 2718 C C . GLY A 1 334 ? -2.736 3.497 2.404 1.00 79.38 334 GLY A C 1
ATOM 2719 O O . GLY A 1 334 ? -3.088 2.784 3.342 1.00 79.38 334 GLY A O 1
ATOM 2720 N N . LEU A 1 335 ? -3.437 3.571 1.272 1.00 77.88 335 LEU A N 1
ATOM 2721 C CA . LEU A 1 335 ? -4.577 2.707 0.978 1.00 77.88 335 LEU A CA 1
ATOM 2722 C C . LEU A 1 335 ? -4.138 1.244 0.817 1.00 77.88 335 LEU A C 1
ATOM 2724 O O . LEU A 1 335 ? -4.755 0.361 1.405 1.00 77.88 335 LEU A O 1
ATOM 2728 N N . ILE A 1 336 ? -3.038 0.993 0.113 1.00 78.81 336 ILE A N 1
ATOM 2729 C CA . ILE A 1 336 ? -2.495 -0.355 -0.099 1.00 78.81 336 ILE A CA 1
ATOM 2730 C C . ILE A 1 336 ? -2.021 -0.989 1.211 1.00 78.81 336 ILE A C 1
ATOM 2732 O O . ILE A 1 336 ? -2.422 -2.107 1.527 1.00 78.81 336 ILE A O 1
ATOM 2736 N N . ASN A 1 337 ? -1.267 -0.254 2.036 1.00 79.50 337 ASN A N 1
ATOM 2737 C CA . ASN A 1 337 ? -0.899 -0.711 3.381 1.00 79.50 337 ASN A CA 1
ATOM 2738 C C . ASN A 1 337 ? -2.140 -1.073 4.210 1.00 79.50 337 ASN A C 1
ATOM 2740 O O . ASN A 1 337 ? -2.150 -2.076 4.927 1.00 79.50 337 ASN A O 1
ATOM 2744 N N . ARG A 1 338 ? -3.204 -0.263 4.109 1.00 78.44 338 ARG A N 1
ATOM 2745 C CA . ARG A 1 338 ? -4.458 -0.506 4.825 1.00 78.44 338 ARG A CA 1
ATOM 2746 C C . ARG A 1 338 ? -5.182 -1.746 4.311 1.00 78.44 338 ARG A C 1
ATOM 2748 O O . ARG A 1 338 ? -5.714 -2.500 5.118 1.00 78.44 338 ARG A O 1
ATOM 2755 N N . ILE A 1 339 ? -5.216 -1.955 3.001 1.00 77.31 339 ILE A N 1
ATOM 2756 C CA . ILE A 1 339 ? -5.812 -3.152 2.415 1.00 77.31 339 ILE A CA 1
ATOM 2757 C C . ILE A 1 339 ? -5.043 -4.389 2.877 1.00 77.31 339 ILE A C 1
ATOM 2759 O O . ILE A 1 339 ? -5.679 -5.273 3.440 1.00 77.31 339 ILE A O 1
ATOM 2763 N N . ASN A 1 340 ? -3.707 -4.402 2.768 1.00 77.06 340 ASN A N 1
ATOM 2764 C CA . ASN A 1 340 ? -2.845 -5.504 3.224 1.00 77.06 340 ASN A CA 1
ATOM 2765 C C . ASN A 1 340 ? -3.119 -5.889 4.686 1.00 77.06 340 ASN A C 1
ATOM 2767 O O . ASN A 1 340 ? -3.210 -7.067 5.026 1.00 77.06 340 ASN A O 1
ATOM 2771 N N . GLU A 1 341 ? -3.306 -4.894 5.555 1.00 78.38 341 GLU A N 1
ATOM 2772 C CA . GLU A 1 341 ? -3.672 -5.098 6.960 1.00 78.38 341 GLU A CA 1
ATOM 2773 C C . GLU A 1 341 ? -5.061 -5.740 7.128 1.00 78.38 341 GLU A C 1
ATOM 2775 O O . GLU A 1 341 ? -5.282 -6.534 8.045 1.00 78.38 341 GLU A O 1
ATOM 2780 N N . LEU A 1 342 ? -6.011 -5.376 6.266 1.00 80.62 342 LEU A N 1
ATOM 2781 C CA . LEU A 1 342 ? -7.405 -5.798 6.348 1.00 80.62 342 LEU A CA 1
ATOM 2782 C C . LEU A 1 342 ? -7.727 -7.064 5.550 1.00 80.62 342 LEU A C 1
ATOM 2784 O O . LEU A 1 342 ? -8.814 -7.597 5.756 1.00 80.62 342 LEU A O 1
ATOM 2788 N N . LEU A 1 343 ? -6.836 -7.565 4.686 1.00 77.50 343 LEU A N 1
ATOM 2789 C CA . LEU A 1 343 ? -7.124 -8.652 3.732 1.00 77.50 343 LEU A CA 1
ATOM 2790 C C . LEU A 1 343 ? -7.858 -9.845 4.364 1.00 77.50 343 LEU A C 1
ATOM 2792 O O . LEU A 1 343 ? -8.878 -10.291 3.846 1.00 77.50 343 LEU A O 1
ATOM 2796 N N . THR A 1 344 ? -7.422 -10.304 5.540 1.00 77.50 344 THR A N 1
ATOM 2797 C CA . THR A 1 344 ? -8.041 -11.447 6.251 1.00 77.50 344 THR A CA 1
ATOM 2798 C C . THR A 1 344 ? -9.476 -11.196 6.735 1.00 77.50 344 THR A C 1
ATOM 2800 O O . THR A 1 344 ? -10.188 -12.127 7.106 1.00 77.50 344 THR A O 1
ATOM 2803 N N . LYS A 1 345 ? -9.914 -9.935 6.759 1.00 85.44 345 LYS A N 1
ATOM 2804 C CA . LYS A 1 345 ? -11.248 -9.486 7.174 1.00 85.44 345 LYS A CA 1
ATOM 2805 C C . LYS A 1 345 ? -12.037 -8.850 6.024 1.00 85.44 345 LYS A C 1
ATOM 2807 O O . LYS A 1 345 ? -13.213 -8.552 6.224 1.00 85.44 345 LYS A O 1
ATOM 2812 N N . LEU A 1 346 ? -11.438 -8.660 4.845 1.00 84.69 346 LEU A N 1
ATOM 2813 C CA . LEU A 1 346 ? -12.067 -7.998 3.694 1.00 84.69 346 LEU A CA 1
ATOM 2814 C C . LEU A 1 346 ? -13.069 -8.869 2.935 1.00 84.69 346 LEU A C 1
ATOM 2816 O O . LEU A 1 346 ? -13.673 -8.384 1.990 1.00 84.69 346 LEU A O 1
ATOM 2820 N N . TYR A 1 347 ? -13.308 -10.107 3.354 1.00 86.12 347 TYR A N 1
ATOM 2821 C CA . TYR A 1 347 ? -14.306 -10.980 2.738 1.00 86.12 347 TYR A CA 1
ATOM 2822 C C . TYR A 1 347 ? -15.614 -10.955 3.512 1.00 86.12 347 TYR A C 1
ATOM 2824 O O . TYR A 1 347 ? -15.616 -10.955 4.745 1.00 86.12 347 TYR A O 1
ATOM 2832 N N . CYS A 1 348 ? -16.735 -10.930 2.798 1.00 87.12 348 CYS A N 1
ATOM 2833 C CA . CYS A 1 348 ? -18.063 -11.071 3.368 1.00 87.12 348 CYS A CA 1
ATOM 2834 C C . CYS A 1 348 ? -18.176 -12.406 4.115 1.00 87.12 348 CYS A C 1
ATOM 2836 O O . CYS A 1 348 ? -17.847 -13.456 3.575 1.00 87.12 348 CYS A O 1
ATOM 2838 N N . THR A 1 349 ? -18.675 -12.373 5.351 1.00 88.31 349 THR A N 1
ATOM 2839 C CA . THR A 1 349 ? -18.841 -13.579 6.182 1.00 88.31 349 THR A CA 1
ATOM 2840 C C . THR A 1 349 ? -19.988 -14.477 5.723 1.00 88.31 349 THR A C 1
ATOM 2842 O O . THR A 1 349 ? -20.111 -15.584 6.226 1.00 88.31 349 THR A O 1
ATOM 2845 N N . GLU A 1 350 ? -20.846 -13.994 4.823 1.00 89.56 350 GLU A N 1
ATOM 2846 C CA . GLU A 1 350 ? -22.010 -14.728 4.319 1.00 89.56 350 GLU A CA 1
ATOM 2847 C C . GLU A 1 350 ? -21.747 -15.305 2.924 1.00 89.56 350 GLU A C 1
ATOM 2849 O O . GLU A 1 350 ? -21.763 -16.516 2.752 1.00 89.56 350 GLU A O 1
ATOM 2854 N N . CYS A 1 351 ? -21.461 -14.453 1.932 1.00 87.12 351 CYS A N 1
ATOM 2855 C CA . CYS A 1 351 ? -21.278 -14.889 0.543 1.00 87.12 351 CYS A CA 1
ATOM 2856 C C . CYS A 1 351 ? -19.816 -15.158 0.156 1.00 87.12 351 CYS A C 1
ATOM 2858 O O . CYS A 1 351 ? -19.548 -15.547 -0.974 1.00 87.12 351 CYS A O 1
ATOM 2860 N N . GLY A 1 352 ? -18.853 -14.893 1.046 1.00 85.38 352 GLY A N 1
ATOM 2861 C CA . GLY A 1 352 ? -17.426 -15.097 0.776 1.00 85.38 352 GLY A CA 1
ATOM 2862 C C . GLY A 1 352 ? -16.792 -14.096 -0.198 1.00 85.38 352 GLY A C 1
ATOM 2863 O O . GLY A 1 352 ? -15.577 -14.099 -0.342 1.00 85.38 352 GLY A O 1
ATOM 2864 N N . THR A 1 353 ? -17.566 -13.210 -0.831 1.00 83.62 353 THR A N 1
ATOM 2865 C CA . THR A 1 353 ? -17.064 -12.200 -1.781 1.00 83.62 353 THR A CA 1
ATOM 2866 C C . THR A 1 353 ? -16.340 -11.055 -1.075 1.00 83.62 353 THR A C 1
ATOM 2868 O O . THR A 1 353 ? -16.730 -10.650 0.024 1.00 83.62 353 THR A O 1
ATOM 2871 N N . MET A 1 354 ? -15.311 -10.492 -1.712 1.00 83.38 354 MET A N 1
ATOM 2872 C CA . MET A 1 354 ? -14.597 -9.323 -1.194 1.00 83.38 354 MET A CA 1
ATOM 2873 C C . MET A 1 354 ? -15.534 -8.112 -1.043 1.00 83.38 354 MET A C 1
ATOM 2875 O O . MET A 1 354 ? -16.362 -7.813 -1.905 1.00 83.38 354 MET A O 1
ATOM 2879 N N . LEU A 1 355 ? -15.417 -7.421 0.086 1.00 85.88 355 LEU A N 1
ATOM 2880 C CA . LEU A 1 355 ? -16.187 -6.233 0.420 1.00 85.88 355 LEU A CA 1
ATOM 2881 C C . LEU A 1 355 ? -15.634 -5.012 -0.316 1.00 85.88 355 LEU A C 1
ATOM 2883 O O . LEU A 1 355 ? -14.419 -4.844 -0.429 1.00 85.88 355 LEU A O 1
ATOM 2887 N N . ARG A 1 356 ? -16.523 -4.105 -0.725 1.00 83.62 356 ARG A N 1
ATOM 2888 C CA . ARG A 1 356 ? -16.134 -2.839 -1.353 1.00 83.62 356 ARG A CA 1
ATOM 2889 C C . ARG A 1 356 ? -16.098 -1.698 -0.337 1.00 83.62 356 ARG A C 1
ATOM 2891 O O . ARG A 1 356 ? -16.883 -1.722 0.616 1.00 83.62 356 ARG A O 1
ATOM 2898 N N . PRO A 1 357 ? -15.208 -0.705 -0.501 1.00 80.94 357 PRO A N 1
ATOM 2899 C CA . PRO A 1 357 ? -15.247 0.522 0.280 1.00 80.94 357 PRO A CA 1
ATOM 2900 C C . PRO A 1 357 ? -16.629 1.177 0.168 1.00 80.94 357 PRO A C 1
ATOM 2902 O O . PRO A 1 357 ? -17.180 1.335 -0.919 1.00 80.94 357 PRO A O 1
ATOM 2905 N N . SER A 1 358 ? -17.210 1.544 1.309 1.00 79.75 358 SER A N 1
ATOM 2906 C CA . SER A 1 358 ? -18.412 2.381 1.349 1.00 79.75 358 SER A CA 1
ATOM 2907 C C . SER A 1 358 ? -18.012 3.861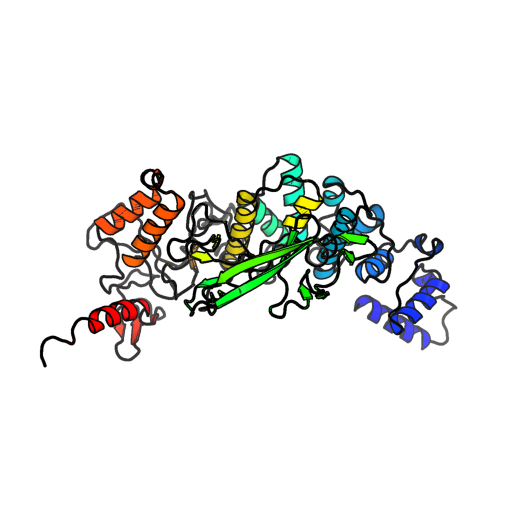 1.346 1.00 79.75 358 SER A C 1
ATOM 2909 O O . SER A 1 358 ? -16.826 4.179 1.391 1.00 79.75 358 SER A O 1
ATOM 2911 N N . VAL A 1 359 ? -18.994 4.770 1.333 1.00 61.94 359 VAL A N 1
ATOM 2912 C CA . VAL A 1 359 ? -18.782 6.227 1.301 1.00 61.94 359 VAL A CA 1
ATOM 2913 C C . VAL A 1 359 ? -17.676 6.632 2.276 1.00 61.94 359 VAL A C 1
ATOM 2915 O O . VAL A 1 359 ? -17.755 6.364 3.486 1.00 61.94 359 VAL A O 1
ATOM 2918 N N . THR A 1 360 ? -16.639 7.265 1.730 1.00 52.94 360 THR A N 1
ATOM 2919 C CA . THR A 1 360 ? -15.458 7.680 2.475 1.00 52.94 360 THR A CA 1
ATOM 2920 C C . THR A 1 360 ? -15.873 8.637 3.585 1.00 52.94 360 THR A C 1
ATOM 2922 O O . THR A 1 360 ? -16.605 9.605 3.385 1.00 52.94 360 THR A O 1
ATOM 2925 N N . SER A 1 361 ? -15.437 8.362 4.813 1.00 42.47 361 SER A N 1
ATOM 2926 C CA . SER A 1 361 ? -15.362 9.433 5.801 1.00 42.47 361 SER A CA 1
ATOM 2927 C C . SER A 1 361 ? -14.102 10.217 5.491 1.00 42.47 361 SER A C 1
ATOM 2929 O O . SER A 1 361 ? -13.015 9.638 5.550 1.00 42.47 361 SER A O 1
ATOM 2931 N N . GLU A 1 362 ? -14.239 11.503 5.190 1.00 38.88 362 GLU A N 1
ATOM 2932 C CA . GLU A 1 362 ? -13.096 12.399 5.095 1.00 38.88 362 GLU A CA 1
ATOM 2933 C C . GLU A 1 362 ? -12.229 12.258 6.365 1.00 38.88 362 GLU A C 1
ATOM 2935 O O . GLU A 1 362 ? -12.651 12.589 7.471 1.00 38.88 362 GLU A O 1
ATOM 2940 N N . PHE A 1 363 ? -11.023 11.707 6.190 1.00 46.28 363 PHE A N 1
ATOM 2941 C CA . PHE A 1 363 ? -9.911 11.718 7.148 1.00 46.28 363 PHE A CA 1
ATOM 2942 C C . PHE A 1 363 ? -10.053 10.929 8.462 1.00 46.28 363 PHE A C 1
ATOM 2944 O O . PHE A 1 363 ? -9.685 11.411 9.532 1.00 46.28 363 PHE A O 1
ATOM 2951 N N . ASN A 1 364 ? -10.433 9.650 8.393 1.00 43.03 364 ASN A N 1
ATOM 2952 C CA . ASN A 1 364 ? -10.126 8.735 9.498 1.00 43.03 364 ASN A CA 1
ATOM 2953 C C . ASN A 1 364 ? -8.621 8.399 9.549 1.00 43.03 364 ASN A C 1
ATOM 2955 O O . ASN A 1 364 ? -7.945 8.327 8.525 1.00 43.03 364 ASN A O 1
ATOM 2959 N N . PHE A 1 365 ? -8.104 8.137 10.761 1.00 39.00 365 PHE A N 1
ATOM 2960 C CA . PHE A 1 365 ? -6.718 7.689 11.018 1.00 39.00 365 PHE A CA 1
ATOM 2961 C C . PHE A 1 365 ? -6.295 6.510 10.120 1.00 39.00 365 PHE A C 1
ATOM 2963 O O . PHE A 1 365 ? -5.120 6.355 9.800 1.00 39.00 365 PHE A O 1
ATOM 2970 N N . TYR A 1 366 ? -7.283 5.716 9.699 1.00 51.12 366 TYR A N 1
ATOM 2971 C CA . TYR A 1 366 ? -7.200 4.729 8.637 1.00 51.12 366 TYR A CA 1
ATOM 2972 C C . TYR A 1 366 ? -8.081 5.190 7.481 1.00 51.12 366 TYR A C 1
ATOM 2974 O O . TYR A 1 366 ? -9.273 5.427 7.680 1.00 51.12 366 TYR A O 1
ATOM 2982 N N . ARG A 1 367 ? -7.487 5.314 6.290 1.00 59.66 367 ARG A N 1
ATOM 2983 C CA . ARG A 1 367 ? -8.124 5.894 5.098 1.00 59.66 367 ARG A CA 1
ATOM 2984 C C . ARG A 1 367 ? -9.433 5.175 4.735 1.00 59.66 367 ARG A C 1
ATOM 2986 O O . ARG A 1 367 ? -10.437 5.839 4.524 1.00 59.66 367 ARG A O 1
ATOM 2993 N N . VAL A 1 368 ? -9.454 3.840 4.839 1.00 67.94 368 VAL A N 1
ATOM 2994 C CA . VAL A 1 368 ? -10.650 3.010 4.613 1.00 67.94 368 VAL A CA 1
ATOM 2995 C C . VAL A 1 368 ? -11.004 2.232 5.873 1.00 67.94 368 VAL A C 1
ATOM 2997 O O . VAL A 1 368 ? -10.213 1.440 6.397 1.00 67.94 368 VAL A O 1
ATOM 3000 N N . THR A 1 369 ? -12.204 2.494 6.388 1.00 76.31 369 THR A N 1
ATOM 3001 C CA . THR A 1 369 ? -12.738 1.845 7.601 1.00 76.31 369 THR A CA 1
ATOM 3002 C C . THR A 1 369 ? -14.154 1.325 7.438 1.00 76.31 369 THR A C 1
ATOM 3004 O O . THR A 1 369 ? -14.612 0.585 8.303 1.00 76.31 369 THR A O 1
ATOM 3007 N N . LYS A 1 370 ? -14.847 1.709 6.364 1.00 85.00 370 LYS A N 1
ATOM 3008 C CA . LYS A 1 370 ? -16.234 1.344 6.098 1.00 85.00 370 LYS A CA 1
ATOM 3009 C C . LYS A 1 370 ? -16.297 0.568 4.799 1.00 85.00 370 LYS A C 1
ATOM 3011 O O . LYS A 1 370 ? -15.786 1.031 3.786 1.00 85.00 370 LYS A O 1
ATOM 3016 N N . PHE A 1 371 ? -16.969 -0.564 4.843 1.00 87.31 371 PHE A N 1
ATOM 3017 C CA . PHE A 1 371 ? -17.108 -1.480 3.729 1.00 87.31 371 PHE A CA 1
ATOM 3018 C C . PHE A 1 371 ? -18.559 -1.937 3.613 1.00 87.31 371 PHE A C 1
ATOM 3020 O O . PHE A 1 371 ? -19.312 -1.846 4.581 1.00 87.31 371 PHE A O 1
ATOM 3027 N N . ASN A 1 372 ? -18.968 -2.435 2.456 1.00 89.56 372 ASN A N 1
ATOM 3028 C CA . ASN A 1 372 ? -20.245 -3.119 2.289 1.00 89.56 372 ASN A CA 1
ATOM 3029 C C . ASN A 1 372 ? -20.121 -4.287 1.304 1.00 89.56 372 ASN A C 1
ATOM 3031 O O . ASN A 1 372 ? -19.210 -4.347 0.478 1.00 89.56 372 ASN A O 1
ATOM 3035 N N . CYS A 1 373 ? -21.042 -5.242 1.422 1.00 89.12 373 CYS A N 1
ATOM 3036 C CA . CYS A 1 373 ? -21.225 -6.262 0.399 1.00 89.12 373 CYS A CA 1
ATOM 3037 C C . CYS A 1 373 ? -22.069 -5.683 -0.745 1.00 89.12 373 CYS A C 1
ATOM 3039 O O . CYS A 1 373 ? -23.044 -4.961 -0.497 1.00 89.12 373 CYS A O 1
ATOM 3041 N N . THR A 1 374 ? -21.709 -6.012 -1.985 1.00 87.56 374 THR A N 1
ATOM 3042 C CA . THR A 1 374 ? -22.431 -5.590 -3.195 1.00 87.56 374 THR A CA 1
ATOM 3043 C C . THR A 1 374 ? -23.171 -6.726 -3.897 1.00 87.56 374 THR A C 1
ATOM 3045 O O . THR A 1 374 ? -23.891 -6.456 -4.852 1.00 87.56 374 THR A O 1
ATOM 3048 N N . VAL A 1 375 ? -23.029 -7.971 -3.426 1.00 89.12 375 VAL A N 1
ATOM 3049 C CA . VAL A 1 375 ? -23.735 -9.140 -3.977 1.00 89.12 375 VAL A CA 1
ATOM 3050 C C . VAL A 1 375 ? -25.234 -9.002 -3.727 1.00 89.12 375 VAL A C 1
ATOM 3052 O O . VAL A 1 375 ? -25.650 -8.674 -2.614 1.00 89.12 375 VAL A O 1
ATOM 3055 N N . ASN A 1 376 ? -26.040 -9.230 -4.765 1.00 89.38 376 ASN A N 1
ATOM 3056 C CA . ASN A 1 376 ? -27.466 -8.927 -4.743 1.00 89.38 376 ASN A CA 1
ATOM 3057 C C . ASN A 1 376 ? -28.239 -9.799 -3.746 1.00 89.38 376 ASN A C 1
ATOM 3059 O O . ASN A 1 376 ? -29.132 -9.292 -3.069 1.00 89.38 376 ASN A O 1
ATOM 3063 N N . GLU A 1 377 ? -27.855 -11.067 -3.644 1.00 92.00 377 GLU A N 1
ATOM 3064 C CA . GLU A 1 377 ? -28.503 -12.134 -2.879 1.00 92.00 377 GLU A CA 1
ATOM 3065 C C . GLU A 1 377 ? -28.020 -12.204 -1.419 1.00 92.00 377 GLU A C 1
ATOM 3067 O O . GLU A 1 377 ? -28.532 -12.990 -0.628 1.00 92.00 377 GLU A O 1
ATOM 3072 N N . CYS A 1 378 ? -27.027 -11.393 -1.044 1.00 90.69 378 CYS A N 1
ATOM 3073 C CA . CYS A 1 378 ? -26.424 -11.417 0.286 1.00 90.69 378 CYS A CA 1
ATOM 3074 C C . CYS A 1 378 ? -27.225 -10.561 1.282 1.00 90.69 378 CYS A C 1
ATOM 3076 O O . CYS A 1 378 ? -27.476 -9.378 1.046 1.00 90.69 378 CYS A O 1
ATOM 3078 N N . SER A 1 379 ? -27.545 -11.104 2.459 1.00 91.19 379 SER A N 1
ATOM 3079 C CA . SER A 1 379 ? -28.241 -10.376 3.532 1.00 91.19 379 SER A CA 1
ATOM 3080 C C . SER A 1 379 ? -27.439 -9.190 4.091 1.00 91.19 379 SER A C 1
ATOM 3082 O O . SER A 1 379 ? -28.011 -8.230 4.623 1.00 91.19 379 SER A O 1
ATOM 3084 N N . LEU A 1 380 ? -26.108 -9.226 3.947 1.00 88.19 380 LEU A N 1
ATOM 3085 C CA . LEU A 1 380 ? -25.198 -8.131 4.296 1.00 88.19 380 LEU A CA 1
ATOM 3086 C C . LEU A 1 380 ? -25.080 -7.050 3.209 1.00 88.19 380 LEU A C 1
ATOM 3088 O O . LEU A 1 380 ? -24.331 -6.083 3.397 1.00 88.19 380 LEU A O 1
ATOM 3092 N N . ARG A 1 381 ? -25.805 -7.167 2.089 1.00 90.50 381 ARG A N 1
ATOM 3093 C CA . ARG A 1 381 ? -25.791 -6.173 1.010 1.00 90.50 381 ARG A CA 1
ATOM 3094 C C . ARG A 1 381 ? -26.114 -4.777 1.534 1.00 90.50 381 ARG A C 1
ATOM 3096 O O . ARG A 1 381 ? -27.079 -4.576 2.269 1.00 90.50 381 ARG A O 1
ATOM 3103 N N . GLY A 1 382 ? -25.292 -3.799 1.155 1.00 85.38 382 GLY A N 1
ATOM 3104 C CA . GLY A 1 382 ? -25.497 -2.389 1.504 1.00 85.38 382 GLY A CA 1
ATOM 3105 C C . GLY A 1 382 ? -25.319 -2.046 2.990 1.00 85.38 382 GLY A C 1
ATOM 3106 O O . GLY A 1 382 ? -25.245 -0.864 3.327 1.00 85.38 382 GLY A O 1
ATOM 3107 N N . ARG A 1 383 ? -25.184 -3.036 3.885 1.00 88.62 383 ARG A N 1
ATOM 3108 C CA . ARG A 1 383 ? -24.914 -2.800 5.307 1.00 88.62 383 ARG A CA 1
ATOM 3109 C C . ARG A 1 383 ? -23.484 -2.305 5.487 1.00 88.62 383 ARG A C 1
ATOM 3111 O O . ARG A 1 383 ? -22.542 -2.886 4.952 1.00 88.62 383 ARG A O 1
ATOM 3118 N N . VAL A 1 384 ? -23.320 -1.246 6.279 1.00 88.38 384 VAL A N 1
ATOM 3119 C CA . VAL A 1 384 ? -21.999 -0.680 6.573 1.00 88.38 384 VAL A CA 1
ATOM 3120 C C . VAL A 1 384 ? -21.277 -1.550 7.601 1.00 88.38 384 VAL A C 1
ATOM 3122 O O . VAL A 1 384 ? -21.642 -1.585 8.777 1.00 88.38 384 VAL A O 1
ATOM 3125 N N . ILE A 1 385 ? -20.219 -2.210 7.149 1.00 89.62 385 ILE A N 1
ATOM 3126 C CA . ILE A 1 385 ? -19.272 -2.984 7.945 1.00 89.62 385 ILE A CA 1
ATOM 3127 C C . ILE A 1 385 ? -18.097 -2.076 8.309 1.00 89.62 385 ILE A C 1
ATOM 3129 O O . ILE A 1 385 ? -17.418 -1.531 7.442 1.00 89.62 385 ILE A O 1
ATOM 3133 N N . TYR A 1 386 ? -17.842 -1.915 9.603 1.00 87.81 386 TYR A N 1
ATOM 3134 C CA . TYR A 1 386 ? -16.697 -1.177 10.118 1.00 87.81 386 TYR A CA 1
ATOM 3135 C C . TYR A 1 386 ? -15.539 -2.126 10.414 1.00 87.81 386 TYR A C 1
ATOM 3137 O O . TYR A 1 386 ? -15.660 -3.007 11.268 1.00 87.81 386 TYR A O 1
ATOM 3145 N N . LEU A 1 387 ? -14.413 -1.891 9.745 1.00 87.88 387 LEU A N 1
ATOM 3146 C CA . LEU A 1 387 ? -13.127 -2.526 10.014 1.00 87.88 387 LEU A CA 1
ATOM 3147 C C . LEU A 1 387 ? -12.151 -1.438 10.460 1.00 87.88 387 LEU A C 1
ATOM 3149 O O . LEU A 1 387 ? -11.686 -0.628 9.655 1.00 87.88 387 LEU A O 1
ATOM 3153 N N . ASN A 1 388 ? -11.852 -1.378 11.755 1.00 82.06 388 ASN A N 1
ATOM 3154 C CA . ASN A 1 388 ? -11.013 -0.327 12.335 1.00 82.06 388 ASN A CA 1
ATOM 3155 C C . ASN A 1 388 ? -10.008 -0.923 13.316 1.00 82.06 388 ASN A C 1
ATOM 3157 O O . ASN A 1 388 ? -10.299 -1.914 13.967 1.00 82.06 388 ASN A O 1
ATOM 3161 N N . ARG A 1 389 ? -8.822 -0.337 13.458 1.00 79.44 389 ARG A N 1
ATOM 3162 C CA . ARG A 1 389 ? -7.876 -0.822 14.464 1.00 79.44 389 ARG A CA 1
ATOM 3163 C C . ARG A 1 389 ? -8.347 -0.462 15.871 1.00 79.44 389 ARG A C 1
ATOM 3165 O O . ARG A 1 389 ? -8.897 0.615 16.105 1.00 79.44 389 ARG A O 1
ATOM 3172 N N . CYS A 1 390 ? -8.048 -1.335 16.826 1.00 80.25 390 CYS A N 1
ATOM 3173 C CA . CYS A 1 390 ? -8.203 -1.041 18.239 1.00 80.25 390 CYS A CA 1
ATOM 3174 C C . CYS A 1 390 ? -7.447 0.239 18.643 1.00 80.25 390 CYS A C 1
ATOM 3176 O O . CYS A 1 390 ? -6.273 0.425 18.314 1.00 80.25 390 CYS A O 1
ATOM 3178 N N . LEU A 1 391 ? -8.107 1.105 19.420 1.00 74.88 391 LEU A N 1
ATOM 3179 C CA . LEU A 1 391 ? -7.502 2.327 19.967 1.00 74.88 391 LEU A CA 1
ATOM 3180 C C . LEU A 1 391 ? -6.435 2.046 21.038 1.00 74.88 391 LEU A C 1
ATOM 3182 O O . LEU A 1 391 ? -5.615 2.918 21.356 1.00 74.88 391 LEU A O 1
ATOM 3186 N N . ASN A 1 392 ? -6.412 0.829 21.587 1.00 73.38 392 ASN A N 1
ATOM 3187 C CA . ASN A 1 392 ? -5.318 0.372 22.426 1.00 73.38 392 ASN A CA 1
ATOM 3188 C C . ASN A 1 392 ? -4.075 0.121 21.558 1.00 73.38 392 ASN A C 1
ATOM 3190 O O . ASN A 1 392 ? -3.979 -0.878 20.847 1.00 73.38 392 ASN A O 1
ATOM 3194 N N . GLY A 1 393 ? -3.099 1.026 21.663 1.00 65.88 393 GLY A N 1
ATOM 3195 C CA . GLY A 1 393 ? -1.867 0.997 20.872 1.00 65.88 393 GLY A CA 1
ATOM 3196 C C . GLY A 1 393 ? -0.990 -0.242 21.077 1.00 65.88 393 GLY A C 1
ATOM 3197 O O . GLY A 1 393 ? -0.123 -0.468 20.239 1.00 65.88 393 GLY A O 1
ATOM 3198 N N . ASN A 1 394 ? -1.233 -1.024 22.137 1.00 71.69 394 ASN A N 1
ATOM 3199 C CA . ASN A 1 394 ? -0.539 -2.284 22.417 1.00 71.69 394 ASN A CA 1
ATOM 3200 C C . ASN A 1 394 ? -1.293 -3.512 21.881 1.00 71.69 394 ASN A C 1
ATOM 3202 O O . ASN A 1 394 ? -0.703 -4.573 21.753 1.00 71.69 394 ASN A O 1
ATOM 3206 N N . CYS A 1 395 ? -2.594 -3.389 21.591 1.00 76.50 395 CYS A N 1
ATOM 3207 C CA . CYS A 1 395 ? -3.414 -4.509 21.127 1.00 76.50 395 CYS A CA 1
ATOM 3208 C C . CYS A 1 395 ? -3.181 -4.797 19.646 1.00 76.50 395 CYS A C 1
ATOM 3210 O O . CYS A 1 395 ? -3.110 -5.949 19.239 1.00 76.50 395 CYS A O 1
ATOM 3212 N N . GLY A 1 396 ? -3.131 -3.748 18.822 1.00 74.81 396 GLY A N 1
ATOM 3213 C CA . GLY A 1 396 ? -2.872 -3.875 17.392 1.00 74.81 396 GLY A CA 1
ATOM 3214 C C . GLY A 1 396 ? -3.982 -4.516 16.546 1.00 74.81 396 GLY A C 1
ATOM 3215 O O . GLY A 1 396 ? -3.951 -4.318 15.337 1.00 74.81 396 GLY A O 1
ATOM 3216 N N . SER A 1 397 ? -4.947 -5.215 17.151 1.00 84.12 397 SER A N 1
ATOM 3217 C CA . SER A 1 397 ? -6.014 -5.970 16.480 1.00 84.12 397 SER A CA 1
ATOM 3218 C C . SER A 1 397 ? -6.973 -5.097 15.668 1.00 84.12 397 SER A C 1
ATOM 3220 O O . SER A 1 397 ? -7.236 -3.940 16.014 1.00 84.12 397 SER A O 1
ATOM 3222 N N . ILE A 1 398 ? -7.531 -5.683 14.608 1.00 87.06 398 ILE A N 1
ATOM 3223 C CA . ILE A 1 398 ? -8.618 -5.106 13.817 1.00 87.06 398 ILE A CA 1
ATOM 3224 C C . ILE A 1 398 ? -9.953 -5.460 14.465 1.00 87.06 398 ILE A C 1
ATOM 3226 O O . ILE A 1 398 ? -10.314 -6.626 14.561 1.00 87.06 398 ILE A O 1
ATOM 3230 N N . ILE A 1 399 ? -10.688 -4.431 14.868 1.00 88.44 399 ILE A N 1
ATOM 3231 C CA . ILE A 1 399 ? -12.084 -4.516 15.269 1.00 88.44 399 ILE A CA 1
ATOM 3232 C C . ILE A 1 399 ? -12.939 -4.700 14.020 1.00 88.44 399 ILE A C 1
ATOM 3234 O O . ILE A 1 399 ? -12.865 -3.898 13.085 1.00 88.44 399 ILE A O 1
ATOM 3238 N N . ASP A 1 400 ? -13.779 -5.728 14.054 1.00 91.19 400 ASP A N 1
ATOM 3239 C CA . ASP A 1 400 ? -14.731 -6.072 13.009 1.00 91.19 400 ASP A CA 1
ATOM 3240 C C . ASP A 1 400 ? -16.163 -5.978 13.545 1.00 91.19 400 ASP A C 1
ATOM 3242 O O . ASP A 1 400 ? -16.581 -6.749 14.411 1.00 91.19 400 ASP A O 1
ATOM 3246 N N . SER A 1 401 ? -16.928 -5.025 13.014 1.00 89.81 401 SER A N 1
ATOM 3247 C CA . SER A 1 401 ? -18.311 -4.763 13.435 1.00 89.81 401 SER A CA 1
ATOM 3248 C C . SER A 1 401 ? -19.287 -5.928 13.273 1.00 89.81 401 SER A C 1
ATOM 3250 O O . SER A 1 401 ? -20.374 -5.868 13.837 1.00 89.81 401 SER A O 1
ATOM 3252 N N . ARG A 1 402 ? -18.940 -6.962 12.498 1.00 89.31 402 ARG A N 1
ATOM 3253 C CA . ARG A 1 402 ? -19.800 -8.141 12.304 1.00 89.31 402 ARG A CA 1
ATOM 3254 C C . ARG A 1 402 ? -19.821 -9.046 13.529 1.00 89.31 402 ARG A C 1
ATOM 3256 O O . ARG A 1 402 ? -20.793 -9.757 13.745 1.00 89.31 402 ARG A O 1
ATOM 3263 N N . ILE A 1 403 ? -18.747 -9.017 14.315 1.00 88.88 403 ILE A N 1
ATOM 3264 C CA . ILE A 1 403 ? -18.571 -9.850 15.513 1.00 88.88 403 ILE A CA 1
ATOM 3265 C C . ILE A 1 403 ? -18.457 -9.021 16.794 1.00 88.88 403 ILE A C 1
ATOM 3267 O O . ILE A 1 403 ? -18.461 -9.580 17.887 1.00 88.88 403 ILE A O 1
ATOM 3271 N N . SER A 1 404 ? -18.321 -7.702 16.658 1.00 89.81 404 SER A N 1
ATOM 3272 C CA . SER A 1 404 ? -18.159 -6.763 17.758 1.00 89.81 404 SER A CA 1
ATOM 3273 C C . SER A 1 404 ? -19.419 -5.930 17.951 1.00 89.81 404 SER A C 1
ATOM 3275 O O . SER A 1 404 ? -19.941 -5.313 17.022 1.00 89.81 404 SER A O 1
ATOM 3277 N N . ALA A 1 405 ? -19.876 -5.865 19.192 1.00 88.12 405 ALA A N 1
ATOM 3278 C CA . ALA A 1 405 ? -20.947 -5.004 19.631 1.00 88.12 405 ALA A CA 1
ATOM 3279 C C . ALA A 1 405 ? -20.448 -3.561 19.785 1.00 88.12 405 ALA A C 1
ATOM 3281 O O . ALA A 1 405 ? -19.304 -3.289 20.179 1.00 88.12 405 ALA A O 1
ATOM 3282 N N . ARG A 1 406 ? -21.338 -2.611 19.489 1.00 84.31 406 ARG A N 1
ATOM 3283 C CA . ARG A 1 406 ? -21.095 -1.198 19.779 1.00 84.31 406 ARG A CA 1
ATOM 3284 C C . ARG A 1 406 ? -21.217 -0.973 21.269 1.00 84.31 406 ARG A C 1
ATOM 3286 O O . ARG A 1 406 ? -22.198 -1.374 21.884 1.00 84.31 406 ARG A O 1
ATOM 3293 N N . CYS A 1 407 ? -20.221 -0.305 21.824 1.00 78.19 407 CYS A N 1
ATOM 3294 C CA . CYS A 1 407 ? -20.248 0.147 23.193 1.00 78.19 407 CYS A CA 1
ATOM 3295 C C . CYS A 1 407 ? -21.493 1.013 23.407 1.00 78.19 407 CYS A C 1
ATOM 3297 O O . CYS A 1 407 ? -21.630 2.066 22.785 1.00 78.19 407 CYS A O 1
ATOM 3299 N N . ASN A 1 408 ? -22.399 0.539 24.258 1.00 70.75 408 ASN A N 1
ATOM 3300 C CA . ASN A 1 408 ? -23.524 1.328 24.717 1.00 70.75 408 ASN A CA 1
ATOM 3301 C C . ASN A 1 408 ? -23.084 2.089 25.972 1.00 70.75 408 ASN A C 1
ATOM 3303 O O . ASN A 1 408 ? -22.479 1.494 26.863 1.00 70.75 408 ASN A O 1
ATOM 3307 N N . TYR A 1 409 ? -23.317 3.399 26.007 1.00 62.78 409 TYR A N 1
ATOM 3308 C CA . TYR A 1 409 ? -23.034 4.221 27.187 1.00 62.78 409 TYR A CA 1
ATOM 3309 C C . TYR A 1 409 ? -24.213 4.228 28.175 1.00 62.78 409 TYR A C 1
ATOM 3311 O O . TYR A 1 409 ? -24.084 4.727 29.291 1.00 62.78 409 TYR A O 1
ATOM 3319 N N . ASP A 1 410 ? -25.361 3.666 27.792 1.00 52.88 410 ASP A N 1
ATOM 3320 C CA . ASP A 1 410 ? -26.585 3.849 28.558 1.00 52.88 410 ASP A CA 1
ATOM 3321 C C . ASP A 1 410 ? -26.731 2.912 29.756 1.00 52.88 410 ASP A C 1
ATOM 3323 O O . ASP A 1 410 ? -27.404 1.890 29.690 1.00 52.88 410 ASP A O 1
ATOM 3327 N N . ASP A 1 411 ? -26.190 3.382 30.881 1.00 49.53 411 ASP A N 1
ATOM 3328 C CA . ASP A 1 411 ? -26.951 3.453 32.137 1.00 49.53 411 ASP A CA 1
ATOM 3329 C C . ASP A 1 411 ? -27.728 4.807 32.249 1.00 49.53 411 ASP A C 1
ATOM 3331 O O . ASP A 1 411 ? -28.420 5.036 33.237 1.00 49.53 411 ASP A O 1
ATOM 3335 N N . LEU A 1 412 ? -27.608 5.731 31.268 1.00 44.50 412 LEU A N 1
ATOM 3336 C CA . LEU A 1 412 ? -28.073 7.139 31.340 1.00 44.50 412 LEU A CA 1
ATOM 3337 C C . LEU A 1 412 ? -29.058 7.609 30.234 1.00 44.50 412 LEU A C 1
ATOM 3339 O O . LEU A 1 412 ? -29.430 8.782 30.216 1.00 44.50 412 LEU A O 1
ATOM 3343 N N . GLY A 1 413 ? -29.526 6.736 29.337 1.00 43.03 413 GLY A N 1
ATOM 3344 C CA . GLY A 1 413 ? -30.622 7.043 28.395 1.00 43.03 413 GLY A CA 1
ATOM 3345 C C . GLY A 1 413 ? -30.321 8.031 27.249 1.00 43.03 413 GLY A C 1
ATOM 3346 O O . GLY A 1 413 ? -31.238 8.660 26.715 1.00 43.03 413 GLY A O 1
ATOM 3347 N N . HIS A 1 414 ? -29.069 8.194 26.825 1.00 50.78 414 HIS A N 1
ATOM 3348 C CA . HIS A 1 414 ? -28.696 8.902 25.601 1.00 50.78 414 HIS A CA 1
ATOM 3349 C C . HIS A 1 414 ? -28.971 8.063 24.337 1.00 50.78 414 HIS A C 1
ATOM 3351 O O . HIS A 1 414 ? -28.065 7.662 23.604 1.00 50.78 414 HIS A O 1
ATOM 3357 N N . LEU A 1 415 ? -30.261 7.935 24.016 1.00 42.12 415 LEU A N 1
ATOM 3358 C CA . LEU A 1 415 ? -30.864 7.164 22.914 1.00 42.12 415 LEU A CA 1
ATOM 3359 C C . LEU A 1 415 ? -30.343 7.437 21.483 1.00 42.12 415 LEU A C 1
ATOM 3361 O O . LEU A 1 415 ? -30.751 6.750 20.553 1.00 42.12 415 LEU A O 1
ATOM 3365 N N . ASN A 1 416 ? -29.442 8.402 21.272 1.00 44.22 416 ASN A N 1
ATOM 3366 C CA . ASN A 1 416 ? -29.010 8.836 19.936 1.00 44.22 416 ASN A CA 1
ATOM 3367 C C . ASN A 1 416 ? -27.499 8.726 19.670 1.00 44.22 416 ASN A C 1
ATOM 3369 O O . ASN A 1 416 ? -27.031 9.203 18.631 1.00 44.22 416 ASN A O 1
ATOM 3373 N N . TRP A 1 417 ? -26.710 8.117 20.563 1.00 53.69 417 TRP A N 1
ATOM 3374 C CA . TRP A 1 417 ? -25.272 7.949 20.333 1.00 53.69 417 TRP A CA 1
ATOM 3375 C C . TRP A 1 417 ? -24.882 6.498 20.046 1.00 53.69 417 TRP A C 1
ATOM 3377 O O . TRP A 1 417 ? -24.963 5.620 20.898 1.00 53.69 417 TRP A O 1
ATOM 3387 N N . SER A 1 418 ? -24.375 6.249 18.838 1.00 57.34 418 SER A N 1
ATOM 3388 C CA . SER A 1 418 ? -23.739 4.979 18.504 1.00 57.34 418 SER A CA 1
ATOM 3389 C C . SER A 1 418 ? -22.282 4.985 18.973 1.00 57.34 418 SER A C 1
ATOM 3391 O O . SER A 1 418 ? -21.415 5.523 18.275 1.00 57.34 418 SER A O 1
ATOM 3393 N N . GLY A 1 419 ? -22.008 4.411 20.143 1.00 67.12 419 GLY A N 1
ATOM 3394 C CA . GLY A 1 419 ? -20.649 4.323 20.672 1.00 67.12 419 GLY A CA 1
ATOM 3395 C C . GLY A 1 419 ? -19.698 3.473 19.825 1.00 67.12 419 GLY A C 1
ATOM 3396 O O . GLY A 1 419 ? -20.086 2.793 18.870 1.00 67.12 419 GLY A O 1
ATOM 3397 N N . MET A 1 420 ? -18.406 3.547 20.157 1.00 78.00 420 MET A N 1
ATOM 3398 C CA . MET A 1 420 ? -17.349 2.821 19.443 1.00 78.00 420 MET A CA 1
ATOM 3399 C C . MET A 1 420 ? -17.502 1.306 19.599 1.00 78.00 420 MET A C 1
ATOM 3401 O O . MET A 1 420 ? -17.934 0.822 20.639 1.00 78.00 420 MET A O 1
ATOM 3405 N N . TYR A 1 421 ? -17.087 0.541 18.596 1.00 86.12 421 TYR A N 1
ATOM 3406 C CA . TYR A 1 421 ? -17.034 -0.917 18.699 1.00 86.12 421 TYR A CA 1
ATOM 3407 C C . TYR A 1 421 ? -16.014 -1.379 19.751 1.00 86.12 421 TYR A C 1
ATOM 3409 O O . TYR A 1 421 ? -14.946 -0.778 19.901 1.00 86.12 421 TYR A O 1
ATOM 3417 N N . ILE A 1 422 ? -16.349 -2.441 20.485 1.00 87.31 422 ILE A N 1
ATOM 3418 C CA . ILE A 1 422 ? -15.490 -3.018 21.526 1.00 87.31 422 ILE A CA 1
ATOM 3419 C C . ILE A 1 422 ? -14.505 -3.996 20.885 1.00 87.31 422 ILE A C 1
ATOM 3421 O O . ILE A 1 422 ? -14.908 -4.927 20.192 1.00 87.31 422 ILE A O 1
ATOM 3425 N N . CYS A 1 423 ? -13.209 -3.819 21.135 1.00 88.00 423 CYS A N 1
ATOM 3426 C CA . CYS A 1 423 ? -12.192 -4.748 20.651 1.00 88.00 423 CYS A CA 1
ATOM 3427 C C . CYS A 1 423 ? -12.436 -6.166 21.181 1.00 88.00 423 CYS A C 1
ATOM 3429 O O . CYS A 1 423 ? -12.516 -6.373 22.391 1.00 88.00 423 CYS A O 1
ATOM 3431 N N . ASP A 1 424 ? -12.507 -7.132 20.273 1.00 89.00 424 ASP A N 1
ATOM 3432 C CA . ASP A 1 424 ? -12.698 -8.551 20.568 1.00 89.00 424 ASP A CA 1
ATOM 3433 C C . ASP A 1 424 ? -11.491 -9.180 21.272 1.00 89.00 424 ASP A C 1
ATOM 3435 O O . ASP A 1 424 ? -11.659 -10.091 22.077 1.00 89.00 424 ASP A O 1
ATOM 3439 N N . ASN A 1 425 ? -10.291 -8.651 21.023 1.00 88.50 425 ASN A N 1
ATOM 3440 C CA . ASN A 1 425 ? -9.057 -9.143 21.629 1.00 88.50 425 ASN A CA 1
ATOM 3441 C C . ASN A 1 425 ? -8.785 -8.562 23.031 1.00 88.50 425 ASN A C 1
ATOM 3443 O O . ASN A 1 425 ? -8.427 -9.289 23.951 1.00 88.50 425 ASN A O 1
ATOM 3447 N N . CYS A 1 426 ? -8.934 -7.244 23.220 1.00 84.44 426 CYS A N 1
ATOM 3448 C CA . CYS A 1 426 ? -8.531 -6.586 24.475 1.00 84.44 426 CYS A CA 1
ATOM 3449 C C . CYS A 1 426 ? -9.655 -5.852 25.220 1.00 84.44 426 CYS A C 1
ATOM 3451 O O . CYS A 1 426 ? -9.371 -5.142 26.185 1.00 84.44 426 CYS A O 1
ATOM 3453 N N . GLY A 1 427 ? -10.898 -5.901 24.732 1.00 82.94 427 GLY A N 1
ATOM 3454 C CA . GLY A 1 427 ? -12.036 -5.193 25.333 1.00 82.94 427 GLY A CA 1
ATOM 3455 C C . GLY A 1 427 ? -11.972 -3.662 25.259 1.00 82.94 427 GLY A C 1
ATOM 3456 O O . GLY A 1 427 ? -12.798 -2.976 25.857 1.00 82.94 427 GLY A O 1
ATOM 3457 N N . GLY A 1 428 ? -10.984 -3.096 24.559 1.00 82.12 428 GLY A N 1
ATOM 3458 C CA . GLY A 1 428 ? -10.805 -1.649 24.446 1.00 82.12 428 GLY A CA 1
ATOM 3459 C C . GLY A 1 428 ? -11.856 -1.012 23.534 1.00 82.12 428 GLY A C 1
ATOM 3460 O O . GLY A 1 428 ? -12.037 -1.469 22.408 1.00 82.12 428 GLY A O 1
ATOM 3461 N N . CYS A 1 429 ? -12.502 0.061 23.998 1.00 79.12 429 CYS A N 1
ATOM 3462 C CA . CYS A 1 429 ? -13.431 0.886 23.215 1.00 79.12 429 CYS A CA 1
ATOM 3463 C C . CYS A 1 429 ? -13.093 2.384 23.349 1.00 79.12 429 CYS A C 1
ATOM 3465 O O . CYS A 1 429 ? -12.285 2.889 22.577 1.00 79.12 429 CYS A O 1
ATOM 3467 N N . CYS A 1 430 ? -13.643 3.087 24.344 1.00 76.69 430 CYS A N 1
ATOM 3468 C CA . CYS A 1 430 ? -13.471 4.523 24.583 1.00 76.69 430 CYS A CA 1
ATOM 3469 C C . CYS A 1 430 ? -12.576 4.817 25.808 1.00 76.69 430 CYS A C 1
ATOM 3471 O O . CYS A 1 430 ? -12.744 4.230 26.878 1.00 76.69 430 CYS A O 1
ATOM 3473 N N . SER A 1 431 ? -11.618 5.741 25.648 1.00 77.19 431 SER A N 1
ATOM 3474 C CA . SER A 1 431 ? -10.692 6.212 26.695 1.00 77.19 431 SER A CA 1
ATOM 3475 C C . SER A 1 431 ? -10.408 7.700 26.517 1.00 77.19 431 SER A C 1
ATOM 3477 O O . SER A 1 431 ? -10.041 8.112 25.413 1.00 77.19 431 SER A O 1
ATOM 3479 N N . LYS A 1 432 ? -10.475 8.484 27.598 1.00 81.00 432 LYS A N 1
ATOM 3480 C CA . LYS A 1 432 ? -10.188 9.926 27.603 1.00 81.00 432 LYS A CA 1
ATOM 3481 C C . LYS A 1 432 ? -8.839 10.239 26.966 1.00 81.00 432 LYS A C 1
ATOM 3483 O O . LYS A 1 432 ? -8.763 11.037 26.037 1.00 81.00 432 LYS A O 1
ATOM 3488 N N . ASN A 1 433 ? -7.783 9.555 27.407 1.00 77.50 433 ASN A N 1
ATOM 3489 C CA . ASN A 1 433 ? -6.427 9.768 26.896 1.00 77.50 433 ASN A CA 1
ATOM 3490 C C . ASN A 1 433 ? -6.320 9.489 25.392 1.00 77.50 433 ASN A C 1
ATOM 3492 O O . ASN A 1 433 ? -5.592 10.178 24.681 1.00 77.50 433 ASN A O 1
ATOM 3496 N N . LYS A 1 434 ? -7.043 8.485 24.884 1.00 77.19 434 LYS A N 1
ATOM 3497 C CA . LYS A 1 434 ? -7.038 8.153 23.452 1.00 77.19 434 LYS A CA 1
ATOM 3498 C C . LYS A 1 434 ? -7.842 9.143 22.622 1.00 77.19 434 LYS A C 1
ATOM 3500 O O . LYS A 1 434 ? -7.390 9.497 21.535 1.00 77.19 434 LYS A O 1
ATOM 3505 N N . LEU A 1 435 ? -8.971 9.617 23.142 1.00 78.88 435 LEU A N 1
ATOM 3506 C CA . LEU A 1 435 ? -9.751 10.685 22.518 1.00 78.88 435 LEU A CA 1
ATOM 3507 C C . LEU A 1 435 ? -8.929 11.978 22.444 1.00 78.88 435 LEU A C 1
ATOM 3509 O O . LEU A 1 435 ? -8.824 12.573 21.374 1.00 78.88 435 LEU A O 1
ATOM 3513 N N . GLN A 1 436 ? -8.249 12.347 23.535 1.00 82.81 436 GLN A N 1
ATOM 3514 C CA . GLN A 1 436 ? -7.397 13.537 23.580 1.00 82.81 436 GLN A CA 1
ATOM 3515 C C . GLN A 1 436 ? -6.245 13.446 22.572 1.00 82.81 436 GLN A C 1
ATOM 3517 O O . GLN A 1 436 ? -6.039 14.364 21.784 1.00 82.81 436 GLN A O 1
ATOM 3522 N N . GLN A 1 437 ? -5.568 12.293 22.499 1.00 79.62 437 GLN A N 1
ATOM 3523 C CA . GLN A 1 437 ? -4.521 12.051 21.498 1.00 79.62 437 GLN A CA 1
ATOM 3524 C C . GLN A 1 437 ? -5.016 12.220 20.054 1.00 79.62 437 GLN A C 1
ATOM 3526 O O . GLN A 1 437 ? -4.230 12.595 19.186 1.00 79.62 437 GLN A O 1
ATOM 3531 N N . GLN A 1 438 ? -6.283 11.914 19.757 1.00 76.69 438 GLN A N 1
ATOM 3532 C CA . GLN A 1 438 ? -6.849 12.150 18.425 1.00 76.69 438 GLN A CA 1
ATOM 3533 C C . GLN A 1 438 ? -7.141 13.633 18.185 1.00 76.69 438 GLN A C 1
ATOM 3535 O O . GLN A 1 438 ? -6.802 14.144 17.119 1.00 76.69 438 GLN A O 1
ATOM 3540 N N . ILE A 1 439 ? -7.702 14.331 19.175 1.00 83.50 439 ILE A N 1
ATO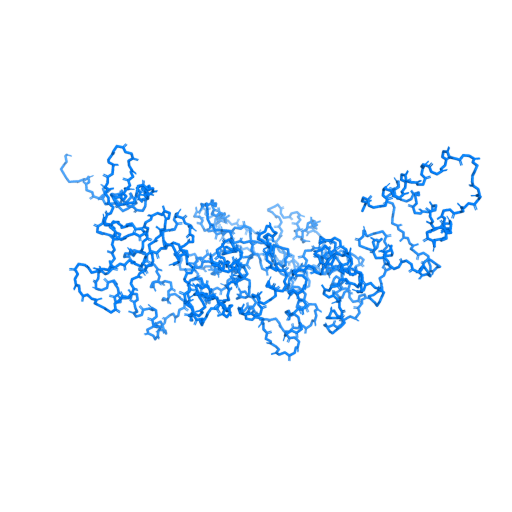M 3541 C CA . ILE A 1 439 ? -7.940 15.782 19.124 1.00 83.50 439 ILE A CA 1
ATOM 3542 C C . ILE A 1 439 ? -6.632 16.528 18.847 1.00 83.50 439 ILE A C 1
ATOM 3544 O O . ILE A 1 439 ? -6.582 17.371 17.952 1.00 83.50 439 ILE A O 1
ATOM 3548 N N . ASP A 1 440 ? -5.561 16.185 19.561 1.00 82.06 440 ASP A N 1
ATOM 3549 C CA . ASP A 1 440 ? -4.264 16.851 19.418 1.00 82.06 440 ASP A CA 1
ATOM 3550 C C . ASP A 1 440 ? -3.662 16.631 18.022 1.00 82.06 440 ASP A C 1
ATOM 3552 O O . ASP A 1 440 ? -3.109 17.558 17.430 1.00 82.06 440 ASP A O 1
ATOM 3556 N N . LYS A 1 441 ? -3.840 15.436 17.441 1.00 75.19 441 LYS A N 1
ATOM 3557 C CA . LYS A 1 441 ? -3.435 15.155 16.052 1.00 75.19 441 LYS A CA 1
ATOM 3558 C C . LYS A 1 441 ? -4.224 15.980 15.046 1.00 75.19 441 LYS A C 1
ATOM 3560 O O . LYS A 1 441 ? -3.628 16.545 14.137 1.00 75.19 441 LYS A O 1
ATOM 3565 N N . LEU A 1 442 ? -5.544 16.078 15.208 1.00 76.94 442 LEU A N 1
ATOM 3566 C CA . LEU A 1 442 ? -6.375 16.900 14.325 1.00 76.94 442 LEU A CA 1
ATOM 3567 C C . LEU A 1 442 ? -5.954 18.374 14.395 1.00 76.94 442 LEU A C 1
ATOM 3569 O O . LEU A 1 442 ? -5.830 19.018 13.355 1.00 76.94 442 LEU A O 1
ATOM 3573 N N . LYS A 1 443 ? -5.643 18.891 15.591 1.00 83.12 443 LYS A N 1
ATOM 3574 C CA . LYS A 1 443 ? -5.093 20.248 15.758 1.00 83.12 443 LYS A CA 1
ATOM 3575 C C . LYS A 1 443 ? -3.767 20.428 15.019 1.00 83.12 443 LYS A C 1
ATOM 3577 O O . LYS A 1 443 ? -3.564 21.463 14.399 1.00 83.12 443 LYS A O 1
ATOM 3582 N N . GLN A 1 444 ? -2.875 19.438 15.061 1.00 74.00 444 GLN A N 1
ATOM 3583 C CA . GLN A 1 444 ? -1.594 19.499 14.347 1.00 74.00 444 GLN A CA 1
ATOM 3584 C C . GLN A 1 444 ? -1.754 19.431 12.823 1.00 74.00 444 GLN A C 1
ATOM 3586 O O . GLN A 1 444 ? -1.008 20.093 12.112 1.00 74.00 444 GLN A O 1
ATOM 3591 N N . ILE A 1 445 ? -2.717 18.653 12.322 1.00 70.31 445 ILE A N 1
ATOM 3592 C CA . ILE A 1 445 ? -2.957 18.489 10.880 1.00 70.31 445 ILE A CA 1
ATOM 3593 C C . ILE A 1 445 ? -3.644 19.722 10.282 1.00 70.31 445 ILE A C 1
ATOM 3595 O O . ILE A 1 445 ? -3.239 20.189 9.222 1.00 70.31 445 ILE A O 1
ATOM 3599 N N . TYR A 1 446 ? -4.687 20.234 10.941 1.00 71.81 446 TYR A N 1
ATOM 3600 C CA . TYR A 1 446 ? -5.551 21.286 10.389 1.00 71.81 446 TYR A CA 1
ATOM 3601 C C . TYR A 1 446 ? -5.263 22.685 10.940 1.00 71.81 446 TYR A C 1
ATOM 3603 O O . TYR A 1 446 ? -5.812 23.667 10.435 1.00 71.81 446 TYR A O 1
ATOM 3611 N N . GLY A 1 447 ? -4.450 22.802 11.993 1.00 79.12 447 GLY A N 1
ATOM 3612 C CA . GLY A 1 447 ? -4.172 24.081 12.639 1.00 79.12 447 GLY A CA 1
ATOM 3613 C C . GLY A 1 447 ? -5.468 24.807 13.045 1.00 79.12 447 GLY A C 1
ATOM 3614 O O . GLY A 1 447 ? -6.384 24.176 13.583 1.00 79.12 447 GLY A O 1
ATOM 3615 N N . PRO A 1 448 ? -5.600 26.118 12.764 1.00 78.44 448 PRO A N 1
ATOM 3616 C CA . PRO A 1 448 ? -6.800 26.897 13.090 1.00 78.44 448 PRO A CA 1
ATOM 3617 C C . PRO A 1 448 ? -8.094 26.418 12.409 1.00 78.44 448 PRO A C 1
ATOM 3619 O O . PRO A 1 448 ? -9.185 26.656 12.931 1.00 78.44 448 PRO A O 1
ATOM 3622 N N . ALA A 1 449 ? -7.999 25.729 11.264 1.00 78.88 449 ALA A N 1
ATOM 3623 C CA . ALA A 1 449 ? -9.163 25.245 10.518 1.00 78.88 449 ALA A CA 1
ATOM 3624 C C . ALA A 1 449 ? -9.849 24.038 11.185 1.00 78.88 449 ALA A C 1
ATOM 3626 O O . ALA A 1 449 ? -10.977 23.692 10.830 1.00 78.88 449 ALA A O 1
ATOM 3627 N N . VAL A 1 450 ? -9.216 23.426 12.195 1.00 82.75 450 VAL A N 1
ATOM 3628 C CA . VAL A 1 450 ? -9.721 22.229 12.887 1.00 82.75 450 VAL A CA 1
ATOM 3629 C C . VAL A 1 450 ? -11.123 22.413 13.485 1.00 82.75 450 VAL A C 1
ATOM 3631 O O . VAL A 1 450 ? -11.881 21.453 13.579 1.00 82.75 450 VAL A O 1
ATOM 3634 N N . LYS A 1 451 ? -11.510 23.645 13.840 1.00 82.31 451 LYS A N 1
ATOM 3635 C CA . LYS A 1 451 ? -12.832 23.969 14.406 1.00 82.31 451 LYS A CA 1
ATOM 3636 C C . LYS A 1 451 ? -14.005 23.658 13.467 1.00 82.31 451 LYS A C 1
ATOM 3638 O O . LYS A 1 451 ? -15.116 23.457 13.942 1.00 82.31 451 LYS A O 1
ATOM 3643 N N . HIS A 1 452 ? -13.757 23.600 12.158 1.00 80.88 452 HIS A N 1
ATOM 3644 C CA . HIS A 1 452 ? -14.759 23.241 11.150 1.00 80.88 452 HIS A CA 1
ATOM 3645 C C . HIS A 1 452 ? -14.803 21.731 10.869 1.00 80.88 452 HIS A C 1
ATOM 3647 O O . HIS A 1 452 ? -15.649 21.262 10.111 1.00 80.88 452 HIS A O 1
ATOM 3653 N N . ASN A 1 453 ? -13.911 20.945 11.479 1.00 77.38 453 ASN A N 1
ATOM 3654 C CA . ASN A 1 453 ? -13.869 19.504 11.296 1.00 77.38 453 ASN A CA 1
ATOM 3655 C C . ASN A 1 453 ? -14.920 18.812 12.190 1.00 77.38 453 ASN A C 1
ATOM 3657 O O . ASN A 1 453 ? -14.863 18.872 13.419 1.00 77.38 453 ASN A O 1
ATOM 3661 N N . ARG A 1 454 ? -15.868 18.091 11.576 1.00 75.56 454 ARG A N 1
ATOM 3662 C CA . ARG A 1 454 ? -16.963 17.404 12.290 1.00 75.56 454 ARG A CA 1
ATOM 3663 C C . ARG A 1 454 ? -16.468 16.348 13.288 1.00 75.56 454 ARG A C 1
ATOM 3665 O O . ARG A 1 454 ? -17.078 16.166 14.344 1.00 75.56 454 ARG A O 1
ATOM 3672 N N . GLN A 1 455 ? -15.377 15.649 12.969 1.00 75.88 455 GLN A N 1
ATOM 3673 C CA . GLN A 1 455 ? -14.778 14.654 13.860 1.00 75.88 455 GLN A CA 1
ATOM 3674 C C . GLN A 1 455 ? -14.176 15.324 15.097 1.00 75.88 455 GLN A C 1
ATOM 3676 O O . GLN A 1 455 ? -14.383 14.831 16.204 1.00 75.88 455 GLN A O 1
ATOM 3681 N N . TYR A 1 456 ? -13.501 16.465 14.928 1.00 82.50 456 TYR A N 1
ATOM 3682 C CA . TYR A 1 456 ? -12.976 17.255 16.041 1.00 82.50 456 TYR A CA 1
ATOM 3683 C C . TYR A 1 456 ? -14.086 17.631 17.028 1.00 82.50 456 TYR A C 1
ATOM 3685 O O . TYR A 1 456 ? -13.992 17.287 18.206 1.00 82.50 456 TYR A O 1
ATOM 3693 N N . SER A 1 457 ? -15.177 18.239 16.549 1.00 80.44 457 SER A N 1
ATOM 3694 C CA . SER A 1 457 ? -16.309 18.628 17.405 1.00 80.44 457 SER A CA 1
ATOM 3695 C C . SER A 1 457 ? -16.933 17.427 18.123 1.00 80.44 457 SER A C 1
ATOM 3697 O O . SER A 1 457 ? -17.289 17.516 19.297 1.00 80.44 457 SER A O 1
ATOM 3699 N N . SER A 1 458 ? -17.032 16.277 17.446 1.00 79.06 458 SER A N 1
ATOM 3700 C CA . SER A 1 458 ? -17.552 15.045 18.048 1.00 79.06 458 SER A CA 1
ATOM 3701 C C . SER A 1 458 ? -16.650 14.500 19.158 1.00 79.06 458 SER A C 1
ATOM 3703 O O . SER A 1 458 ? -17.156 14.094 20.203 1.00 79.06 458 SER A O 1
ATOM 3705 N N . LEU A 1 459 ? -15.329 14.490 18.956 1.00 80.88 459 LEU A N 1
ATOM 3706 C CA . LEU A 1 459 ? -14.366 14.010 19.951 1.00 80.88 459 LEU A CA 1
ATOM 3707 C C . LEU A 1 459 ? -14.299 14.936 21.170 1.00 80.88 459 LEU A C 1
ATOM 3709 O O . LEU A 1 459 ? -14.265 14.447 22.297 1.00 80.88 459 LEU A O 1
ATOM 3713 N N . VAL A 1 460 ? -14.324 16.257 20.956 1.00 84.62 460 VAL A N 1
ATOM 3714 C CA . VAL A 1 460 ? -14.365 17.253 22.041 1.00 84.62 460 VAL A CA 1
ATOM 3715 C C . VAL A 1 460 ? -15.604 17.036 22.907 1.00 84.62 460 VAL A C 1
ATOM 3717 O O . VAL A 1 460 ? -15.474 16.829 24.114 1.00 84.62 460 VAL A O 1
ATOM 3720 N N . ARG A 1 461 ? -16.783 16.930 22.280 1.00 82.19 461 ARG A N 1
ATOM 3721 C CA . ARG A 1 461 ? -18.044 16.659 22.982 1.00 82.19 461 ARG A CA 1
ATOM 3722 C C . ARG A 1 461 ? -17.999 15.358 23.794 1.00 82.19 461 ARG A C 1
ATOM 3724 O O . ARG A 1 461 ? -18.555 15.306 24.885 1.00 82.19 461 ARG A O 1
ATOM 3731 N N . GLN A 1 462 ? -17.339 14.306 23.297 1.00 77.56 462 GLN A N 1
ATOM 3732 C CA . GLN A 1 462 ? -17.185 13.046 24.042 1.00 77.56 462 GLN A CA 1
ATOM 3733 C C . GLN A 1 462 ? -16.372 13.221 25.327 1.00 77.56 462 GLN A C 1
ATOM 3735 O O . GLN A 1 462 ? -16.709 12.621 26.346 1.00 77.56 462 GLN A O 1
ATOM 3740 N N . ILE A 1 463 ? -15.311 14.031 25.295 1.00 81.81 463 ILE A N 1
ATOM 3741 C CA . ILE A 1 463 ? -14.505 14.306 26.489 1.00 81.81 463 ILE A CA 1
ATOM 3742 C C . ILE A 1 463 ? -15.289 15.171 27.479 1.00 81.81 463 ILE A C 1
ATOM 3744 O O . ILE A 1 463 ? -15.301 14.852 28.667 1.00 81.81 463 ILE A O 1
ATOM 3748 N N . GLU A 1 464 ? -15.963 16.218 27.000 1.00 83.50 464 GLU A N 1
ATOM 3749 C CA . GLU A 1 464 ? -16.764 17.132 27.830 1.00 83.50 464 GLU A CA 1
ATOM 3750 C C . GLU A 1 464 ? -17.902 16.403 28.554 1.00 83.50 464 GLU A C 1
ATOM 3752 O O . GLU A 1 464 ? -18.096 16.586 29.754 1.00 83.50 464 GLU A O 1
ATOM 3757 N N . LEU A 1 465 ? -18.595 15.505 27.848 1.00 78.88 465 LEU A N 1
ATOM 3758 C CA . LEU A 1 465 ? -19.677 14.682 28.397 1.00 78.88 465 LEU A CA 1
ATOM 3759 C C . LEU A 1 465 ? -19.183 13.430 29.147 1.00 78.88 465 LEU A C 1
ATOM 3761 O O . LEU A 1 465 ? -19.994 12.607 29.563 1.00 78.88 465 LEU A O 1
ATOM 3765 N N . LYS A 1 466 ? -17.865 13.269 29.325 1.00 77.06 466 LYS A N 1
ATOM 3766 C CA . LYS A 1 466 ? -17.227 12.125 30.002 1.00 77.06 466 LYS A CA 1
ATOM 3767 C C . LYS A 1 466 ? -17.599 10.749 29.421 1.00 77.06 466 LYS A C 1
ATOM 3769 O O . LYS A 1 466 ? -17.616 9.755 30.138 1.00 77.06 466 LYS A O 1
ATOM 3774 N N . LEU A 1 467 ? -17.842 10.669 28.111 1.00 74.38 467 LEU A N 1
ATOM 3775 C CA . LEU A 1 467 ? -18.294 9.458 27.411 1.00 74.38 467 LEU A CA 1
ATOM 3776 C C . LEU A 1 467 ? -17.148 8.456 27.151 1.00 74.38 467 LEU A C 1
ATOM 3778 O O . LEU A 1 467 ? -16.825 8.136 26.003 1.00 74.38 467 LEU A O 1
ATOM 3782 N N . TYR A 1 468 ? -16.485 7.972 28.206 1.00 74.69 468 TYR A N 1
ATOM 3783 C CA . TYR A 1 468 ? -15.361 7.032 28.109 1.00 74.69 468 TYR A CA 1
ATOM 3784 C C . TYR A 1 468 ? -15.339 5.999 29.251 1.00 74.69 468 TYR A C 1
ATOM 3786 O O . TYR A 1 468 ? -15.333 6.351 30.420 1.00 74.69 468 TYR A O 1
ATOM 3794 N N . HIS A 1 469 ? -15.283 4.701 28.934 1.00 71.62 469 HIS A N 1
ATOM 3795 C CA . HIS A 1 469 ? -15.367 3.627 29.939 1.00 71.62 469 HIS A CA 1
ATOM 3796 C C . HIS A 1 469 ? -14.031 3.227 30.549 1.00 71.62 469 HIS A C 1
ATOM 3798 O O . HIS A 1 469 ? -13.989 2.812 31.711 1.00 71.62 469 HIS A O 1
ATOM 3804 N N . ALA A 1 470 ? -12.944 3.346 29.780 1.00 67.12 470 ALA A N 1
ATOM 3805 C CA . ALA A 1 470 ? -11.639 2.894 30.237 1.00 67.12 470 ALA A CA 1
ATOM 3806 C C . ALA A 1 470 ? -11.258 3.585 31.552 1.00 67.12 470 ALA A C 1
ATOM 3808 O O . ALA A 1 470 ? -10.887 2.922 32.508 1.00 67.12 470 ALA A O 1
ATOM 3809 N N . ASP A 1 471 ? -11.450 4.893 31.661 1.00 68.38 471 ASP A N 1
ATOM 3810 C CA . ASP A 1 471 ? -11.046 5.654 32.846 1.00 68.38 471 ASP A CA 1
ATOM 3811 C C . ASP A 1 471 ? -11.946 5.403 34.080 1.00 68.38 471 ASP A C 1
ATOM 3813 O O . ASP A 1 471 ? -11.605 5.817 35.183 1.00 68.38 471 ASP A O 1
ATOM 3817 N N . HIS A 1 472 ? -13.049 4.659 33.921 1.00 65.94 472 HIS A N 1
ATOM 3818 C CA . HIS A 1 472 ? -13.930 4.209 35.007 1.00 65.94 472 HIS A CA 1
ATOM 3819 C C . HIS A 1 472 ? -13.717 2.739 35.406 1.00 65.94 472 HIS A C 1
ATOM 3821 O O . HIS A 1 472 ? -14.527 2.185 36.145 1.00 65.94 472 HIS A O 1
ATOM 3827 N N . PHE A 1 473 ? -12.661 2.079 34.912 1.00 68.44 473 PHE A N 1
ATOM 3828 C CA . PHE A 1 473 ? -12.394 0.647 35.145 1.00 68.44 473 PHE A CA 1
ATOM 3829 C C . PHE A 1 473 ? -13.548 -0.287 34.733 1.00 68.44 473 PHE A C 1
ATOM 3831 O O . PHE A 1 473 ? -13.637 -1.420 35.211 1.00 68.44 473 PHE A O 1
ATOM 3838 N N . LYS A 1 474 ? -14.421 0.175 33.830 1.00 74.25 474 LYS A N 1
ATOM 3839 C CA . LYS A 1 474 ? -15.520 -0.612 33.272 1.00 74.25 474 LYS A CA 1
ATOM 3840 C C . LYS A 1 474 ? -15.063 -1.243 31.956 1.00 74.25 474 LYS A C 1
ATOM 3842 O O . LYS A 1 474 ? -14.594 -0.551 31.054 1.00 74.25 474 LYS A O 1
ATOM 3847 N N . SER A 1 475 ? -15.209 -2.560 31.843 1.00 79.44 475 SER A N 1
ATOM 3848 C CA . SER A 1 475 ? -14.988 -3.309 30.603 1.00 79.44 475 SER A CA 1
ATOM 3849 C C . SER A 1 475 ? -16.226 -4.138 30.293 1.00 79.44 475 SER A C 1
ATOM 3851 O O . SER A 1 475 ? -16.899 -4.611 31.208 1.00 79.44 475 SER A O 1
ATOM 3853 N N . TYR A 1 476 ? -16.522 -4.314 29.010 1.00 85.31 476 TYR A N 1
ATOM 3854 C CA . TYR A 1 476 ? -17.731 -4.979 28.540 1.00 85.31 476 TYR A CA 1
ATOM 3855 C C . TYR A 1 476 ? -17.386 -6.057 27.519 1.00 85.31 476 TYR A C 1
ATOM 3857 O O . TYR A 1 476 ? -16.411 -5.955 26.766 1.00 85.31 476 TYR A O 1
ATOM 3865 N N . CYS A 1 477 ? -18.195 -7.109 27.490 1.00 87.94 477 CYS A N 1
ATOM 3866 C CA . CYS A 1 477 ? -18.061 -8.164 26.499 1.00 87.94 477 CYS A CA 1
ATOM 3867 C C . CYS A 1 477 ? -18.355 -7.625 25.093 1.00 87.94 477 CYS A C 1
ATOM 3869 O O . CYS A 1 477 ? -19.403 -7.025 24.859 1.00 87.94 477 CYS A O 1
ATOM 3871 N N . HIS A 1 478 ? -17.467 -7.899 24.136 1.00 89.50 478 HIS A N 1
ATOM 3872 C CA . HIS A 1 478 ? -17.653 -7.490 22.745 1.00 89.50 478 HIS A CA 1
ATOM 3873 C C . HIS A 1 478 ? -18.803 -8.231 22.054 1.00 89.50 478 HIS A C 1
ATOM 3875 O O . HIS A 1 478 ? -19.225 -7.791 20.999 1.00 89.50 478 HIS A O 1
ATOM 3881 N N . LYS A 1 479 ? -19.304 -9.343 22.608 1.00 90.31 479 LYS A N 1
ATOM 3882 C CA . LYS A 1 479 ? -20.416 -10.106 22.018 1.00 90.31 479 LYS A CA 1
ATOM 3883 C C . LYS A 1 479 ? -21.774 -9.682 22.557 1.00 90.31 479 LYS A C 1
ATOM 3885 O O . LYS A 1 479 ? -22.690 -9.446 21.783 1.00 90.31 479 LYS A O 1
ATOM 3890 N N . CYS A 1 480 ? -21.903 -9.612 23.880 1.00 89.75 480 CYS A N 1
ATOM 3891 C CA . CYS A 1 480 ? -23.199 -9.471 24.550 1.00 89.75 480 CYS A CA 1
ATOM 3892 C C . CYS A 1 480 ? -23.354 -8.182 25.364 1.00 89.75 480 CYS A C 1
ATOM 3894 O O . CYS A 1 480 ? -24.379 -8.007 26.012 1.00 89.75 480 CYS A O 1
ATOM 3896 N N . LEU A 1 481 ? -22.339 -7.309 25.388 1.00 86.38 481 LEU A N 1
ATOM 3897 C CA . LEU A 1 481 ? -22.324 -6.066 26.169 1.00 86.38 481 LEU A CA 1
ATOM 3898 C C . LEU A 1 481 ? -22.452 -6.239 27.689 1.00 86.38 481 LEU A C 1
ATOM 3900 O O . LEU A 1 481 ? -22.488 -5.243 28.400 1.00 86.38 481 LEU A O 1
ATOM 3904 N N . THR A 1 482 ? -22.462 -7.463 28.223 1.00 87.81 482 THR A N 1
ATOM 3905 C CA . THR A 1 482 ? -22.465 -7.671 29.676 1.00 87.81 482 THR A CA 1
ATOM 3906 C C . THR A 1 482 ? -21.163 -7.133 30.293 1.00 87.81 482 THR A C 1
ATOM 3908 O O . THR A 1 482 ? -20.087 -7.384 29.729 1.00 87.81 482 THR A O 1
ATOM 3911 N N . PRO A 1 483 ? -21.225 -6.432 31.445 1.00 86.38 483 PRO A N 1
ATOM 3912 C CA . PRO A 1 483 ? -20.039 -6.041 32.199 1.00 86.38 483 PRO A CA 1
ATOM 3913 C C . PRO A 1 483 ? -19.136 -7.242 32.492 1.00 86.38 483 PRO A C 1
ATOM 3915 O O . PRO A 1 483 ? -19.589 -8.297 32.945 1.00 86.38 483 PRO A O 1
ATOM 3918 N N . MET A 1 484 ? -17.845 -7.083 32.227 1.00 87.06 484 MET A N 1
ATOM 3919 C CA . MET A 1 484 ? -16.848 -8.114 32.488 1.00 87.06 484 MET A CA 1
ATOM 3920 C C . MET A 1 484 ? -16.560 -8.205 33.991 1.00 87.06 484 MET A C 1
ATOM 3922 O O . MET A 1 484 ? -16.405 -7.184 34.665 1.00 87.06 484 MET A O 1
ATOM 3926 N N . LYS A 1 485 ? -16.416 -9.425 34.515 1.00 87.44 485 LYS A N 1
ATOM 3927 C CA . LYS A 1 485 ? -15.994 -9.677 35.900 1.00 87.44 485 LYS A CA 1
ATOM 3928 C C . LYS A 1 485 ? -14.479 -9.849 35.972 1.00 87.44 485 LYS A C 1
ATOM 3930 O O . LYS A 1 485 ? -13.869 -10.404 35.060 1.00 87.44 485 LYS A O 1
ATOM 3935 N N . LYS A 1 486 ? -13.871 -9.380 37.063 1.00 85.25 486 LYS A N 1
ATOM 3936 C CA . LYS A 1 486 ? -12.438 -9.562 37.336 1.00 85.25 486 LYS A CA 1
ATOM 3937 C C . LYS A 1 486 ? -12.175 -10.948 37.910 1.00 85.25 486 LYS A C 1
ATOM 3939 O O . LYS A 1 486 ? -12.886 -11.391 38.810 1.00 85.25 486 LYS A O 1
ATOM 3944 N N . ASN A 1 487 ? -11.113 -11.588 37.441 1.00 82.94 487 ASN A N 1
ATOM 3945 C CA . ASN A 1 487 ? -10.528 -12.765 38.062 1.00 82.94 487 ASN A CA 1
ATOM 3946 C C . ASN A 1 487 ? -9.166 -12.392 38.657 1.00 82.94 487 ASN A C 1
ATOM 3948 O O . ASN A 1 487 ? -8.164 -12.280 37.949 1.00 82.94 487 ASN A O 1
ATOM 3952 N N . TYR A 1 488 ? -9.131 -12.203 39.975 1.00 78.62 488 TYR A N 1
ATOM 3953 C CA . TYR A 1 488 ? -7.925 -11.774 40.686 1.00 78.62 488 TYR A CA 1
ATOM 3954 C C . TYR A 1 488 ? -6.792 -12.807 40.641 1.00 78.62 488 TYR A C 1
ATOM 3956 O O . TYR A 1 488 ? -5.629 -12.425 40.662 1.00 78.62 488 TYR A O 1
ATOM 3964 N N . GLN A 1 489 ? -7.110 -14.099 40.527 1.00 76.88 489 GLN A N 1
ATOM 3965 C CA . GLN A 1 489 ? -6.101 -15.164 40.523 1.00 76.88 489 GLN A CA 1
ATOM 3966 C C . GLN A 1 489 ? -5.353 -15.252 39.191 1.00 76.88 489 GLN A C 1
ATOM 3968 O O . GLN A 1 489 ? -4.156 -15.515 39.166 1.00 76.88 489 GLN A O 1
ATOM 3973 N N . LYS A 1 490 ? -6.056 -15.030 38.075 1.00 76.12 490 LYS A N 1
ATOM 3974 C CA . LYS A 1 490 ? -5.486 -15.141 36.720 1.00 76.12 490 LYS A CA 1
ATOM 3975 C C . LYS A 1 490 ? -5.130 -13.795 36.095 1.00 76.12 490 LYS A C 1
ATOM 3977 O O . LYS A 1 490 ? -4.597 -13.769 34.992 1.00 76.12 490 LYS A O 1
ATOM 3982 N N . SER A 1 491 ? -5.405 -12.688 36.793 1.00 80.56 491 SER A N 1
ATOM 3983 C CA . SER A 1 491 ? -5.218 -11.326 36.279 1.00 80.56 491 SER A CA 1
ATOM 3984 C C . SER A 1 491 ? -5.890 -11.121 34.912 1.00 80.56 491 SER A C 1
ATOM 3986 O O . SER A 1 491 ? -5.330 -10.512 34.002 1.00 80.56 491 SER A O 1
ATOM 3988 N N . ASP A 1 492 ? -7.111 -11.634 34.756 1.00 84.94 492 ASP A N 1
ATOM 3989 C CA . ASP A 1 492 ? -7.919 -11.475 33.547 1.00 84.94 492 ASP A CA 1
ATOM 3990 C C . ASP A 1 492 ? -9.332 -10.961 33.868 1.00 84.94 492 ASP A C 1
ATOM 3992 O O . ASP A 1 492 ? -9.776 -10.901 35.020 1.00 84.94 492 ASP A O 1
ATOM 3996 N N . TYR A 1 493 ? -10.016 -10.501 32.826 1.00 86.31 493 TYR A N 1
ATOM 3997 C CA . TYR A 1 493 ? -11.443 -10.215 32.834 1.00 86.31 493 TYR A CA 1
ATOM 3998 C C . TYR A 1 493 ? -12.159 -11.337 32.091 1.00 86.31 493 TYR A C 1
ATOM 4000 O O . TYR A 1 493 ? -11.716 -11.719 31.010 1.00 86.31 493 TYR A O 1
ATOM 4008 N N . TYR A 1 494 ? -13.296 -11.806 32.600 1.00 90.50 494 TYR A N 1
ATOM 4009 C CA . TYR A 1 494 ? -14.141 -12.792 31.922 1.00 90.50 494 TYR A CA 1
ATOM 4010 C C . TYR A 1 494 ? -15.587 -12.306 31.800 1.00 90.50 494 TYR A C 1
ATOM 4012 O O . TYR A 1 494 ? -16.092 -11.563 32.647 1.00 90.50 494 TYR A O 1
ATOM 4020 N N . CYS A 1 495 ? -16.258 -12.708 30.724 1.00 91.12 495 CYS A N 1
ATOM 4021 C CA . CYS A 1 495 ? -17.684 -12.460 30.570 1.00 91.12 495 CYS A CA 1
ATOM 4022 C C . CYS A 1 495 ? -18.472 -13.547 31.317 1.00 91.12 495 CYS A C 1
ATOM 4024 O O . CYS A 1 495 ? -18.263 -14.722 31.029 1.00 91.12 495 CYS A O 1
ATOM 4026 N N . PRO A 1 496 ? -19.402 -13.200 32.224 1.00 90.94 496 PRO A N 1
ATOM 4027 C CA . PRO A 1 496 ? -20.218 -14.199 32.919 1.00 90.94 496 PRO A CA 1
ATOM 4028 C C . PRO A 1 496 ? -21.274 -14.859 32.016 1.00 90.94 496 PRO A C 1
ATOM 4030 O O . PRO A 1 496 ? -21.808 -15.898 32.375 1.00 90.94 496 PRO A O 1
ATOM 4033 N N . THR A 1 497 ? -21.584 -14.251 30.868 1.00 92.69 497 THR A N 1
ATOM 4034 C CA . THR A 1 497 ? -22.607 -14.728 29.920 1.00 92.69 497 THR A CA 1
ATOM 4035 C C . THR A 1 497 ? -21.994 -15.485 28.739 1.00 92.69 497 THR A C 1
ATOM 4037 O O . THR A 1 497 ? -22.664 -16.266 28.074 1.00 92.69 497 THR A O 1
ATOM 4040 N N . CYS A 1 498 ? -20.724 -15.225 28.421 1.00 90.88 498 CYS A N 1
ATOM 4041 C CA . CYS A 1 498 ? -20.037 -15.808 27.272 1.00 90.88 498 CYS A CA 1
ATOM 4042 C C . CYS A 1 498 ? -18.790 -16.563 27.739 1.00 90.88 498 CYS A C 1
ATOM 4044 O O . CYS A 1 498 ? -17.732 -15.953 27.891 1.00 90.88 498 CYS A O 1
ATOM 4046 N N . ASP A 1 499 ? -18.888 -17.888 27.864 1.00 77.00 499 ASP A N 1
ATOM 4047 C CA . ASP A 1 499 ? -17.850 -18.760 28.451 1.00 77.00 499 ASP A CA 1
ATOM 4048 C C . ASP A 1 499 ? -16.442 -18.618 27.850 1.00 77.00 499 ASP A C 1
ATOM 4050 O O . ASP A 1 499 ? -15.435 -18.862 28.516 1.00 77.00 499 ASP A O 1
ATOM 4054 N N . LYS A 1 500 ? -16.344 -18.210 26.580 1.00 83.50 500 LYS A N 1
ATOM 4055 C CA . LYS A 1 500 ? -15.068 -18.120 25.851 1.00 83.50 500 LYS A CA 1
ATOM 4056 C C . LYS A 1 500 ? -14.481 -16.709 25.772 1.00 83.50 500 LYS A C 1
ATOM 4058 O O . LYS A 1 500 ? -13.398 -16.554 25.216 1.00 83.50 500 LYS A O 1
ATOM 4063 N N . VAL A 1 501 ? -15.164 -15.677 26.274 1.00 87.12 501 VAL A N 1
ATOM 4064 C CA . VAL A 1 501 ? -14.670 -14.293 26.162 1.00 87.12 501 VAL A CA 1
ATOM 4065 C C . VAL A 1 501 ? -13.887 -13.916 27.410 1.00 87.12 501 VAL A C 1
ATOM 4067 O O . VAL A 1 501 ? -14.450 -13.779 28.498 1.00 87.12 501 VAL A O 1
ATOM 4070 N N . LYS A 1 502 ? -12.582 -13.712 27.223 1.00 88.88 502 LYS A N 1
ATOM 4071 C CA . LYS A 1 502 ? -11.665 -13.235 28.254 1.00 88.88 502 LYS A CA 1
ATOM 4072 C C . LYS A 1 502 ? -10.750 -12.167 27.684 1.00 88.88 502 LYS A C 1
ATOM 4074 O O . LYS A 1 502 ? -10.350 -12.262 26.528 1.00 88.88 502 LYS A O 1
ATOM 4079 N N . TYR A 1 503 ? -10.393 -11.191 28.507 1.00 85.31 503 TYR A N 1
ATOM 4080 C CA . TYR A 1 503 ? -9.377 -10.198 28.176 1.00 85.31 503 TYR A CA 1
ATOM 4081 C C . TYR A 1 503 ? -8.274 -10.264 29.218 1.00 85.31 503 TYR A C 1
ATOM 4083 O O . TYR A 1 503 ? -8.557 -10.238 30.417 1.00 85.31 503 TYR A O 1
ATOM 4091 N N . ALA A 1 504 ? -7.019 -10.288 28.775 1.00 78.06 504 ALA A N 1
ATOM 4092 C CA . ALA A 1 504 ? -5.907 -10.020 29.677 1.00 78.06 504 ALA A CA 1
ATOM 4093 C C . ALA A 1 504 ? -6.124 -8.659 30.355 1.00 78.06 504 ALA A C 1
ATOM 4095 O O . ALA A 1 504 ? -6.684 -7.744 29.735 1.00 78.06 504 ALA A O 1
ATOM 4096 N N . TYR A 1 505 ? -5.693 -8.512 31.613 1.00 65.88 505 TYR A N 1
ATOM 4097 C CA . TYR A 1 505 ? -5.767 -7.222 32.296 1.00 65.88 505 TYR A CA 1
ATOM 4098 C C . TYR A 1 505 ? -5.194 -6.136 31.379 1.00 65.88 505 TYR A C 1
ATOM 4100 O O . TYR A 1 505 ? -4.061 -6.286 30.907 1.00 65.88 505 TYR A O 1
ATOM 4108 N N . PRO A 1 506 ? -5.936 -5.062 31.057 1.00 54.16 506 PRO A N 1
ATOM 4109 C CA . PRO A 1 506 ? -5.431 -4.126 30.075 1.00 54.16 506 PRO A CA 1
ATOM 4110 C C . PRO A 1 506 ? -4.168 -3.481 30.633 1.00 54.16 506 PRO A C 1
ATOM 4112 O O . PRO A 1 506 ? -4.211 -2.758 31.624 1.00 54.16 506 PRO A O 1
ATOM 4115 N N . VAL A 1 507 ? -3.039 -3.726 29.968 1.00 44.06 507 VAL A N 1
ATOM 4116 C CA . VAL A 1 507 ? -1.723 -3.150 30.296 1.00 44.06 507 VAL A CA 1
ATOM 4117 C C . VAL A 1 507 ? -1.788 -1.612 30.342 1.00 44.06 507 VAL A C 1
ATOM 4119 O O . VAL A 1 507 ? -1.021 -0.966 31.051 1.00 44.06 507 VAL A O 1
ATOM 4122 N N . ALA A 1 508 ? -2.769 -1.017 29.653 1.00 39.78 508 ALA A N 1
ATOM 4123 C CA . ALA A 1 508 ? -3.073 0.410 29.711 1.00 39.78 508 ALA A CA 1
ATOM 4124 C C . ALA A 1 508 ? -3.519 0.902 31.105 1.00 39.78 508 ALA A C 1
ATOM 4126 O O . ALA A 1 508 ? -3.263 2.057 31.439 1.00 39.78 508 ALA A O 1
ATOM 4127 N N . TYR A 1 509 ? -4.138 0.051 31.934 1.00 44.53 509 TYR A N 1
ATOM 4128 C CA . TYR A 1 509 ? -4.477 0.411 33.315 1.00 44.53 509 TYR A CA 1
ATOM 4129 C C . TYR A 1 509 ? -3.235 0.527 34.194 1.00 44.53 509 TYR A C 1
ATOM 4131 O O . TYR A 1 509 ? -3.165 1.434 35.018 1.00 44.53 509 TYR A O 1
ATOM 4139 N N . LEU A 1 510 ? -2.227 -0.324 33.980 1.00 38.41 510 LEU A N 1
ATOM 4140 C CA . LEU A 1 510 ? -0.992 -0.308 34.770 1.00 38.41 510 LEU A CA 1
ATOM 4141 C C . LEU A 1 510 ? -0.157 0.956 34.528 1.00 38.41 510 LEU A C 1
ATOM 4143 O O . LEU A 1 510 ? 0.488 1.442 35.450 1.00 38.41 510 LEU A O 1
ATOM 4147 N N . THR A 1 511 ? -0.193 1.546 33.328 1.00 35.91 511 THR A N 1
ATOM 4148 C CA . THR A 1 511 ? 0.590 2.765 33.047 1.00 35.91 511 THR A CA 1
ATOM 4149 C C . THR A 1 511 ? 0.034 4.006 33.754 1.00 35.91 511 THR A C 1
ATOM 4151 O O . THR A 1 511 ? 0.805 4.883 34.135 1.00 35.91 511 THR A O 1
ATOM 4154 N N . VAL A 1 512 ? -1.288 4.079 33.956 1.00 36.47 512 VAL A N 1
ATOM 4155 C CA . VAL A 1 512 ? -1.924 5.141 34.759 1.00 36.47 512 VAL A CA 1
ATOM 4156 C C . VAL A 1 512 ? -1.743 4.858 36.252 1.00 36.47 512 VAL A C 1
ATOM 4158 O O . VAL A 1 512 ? -1.412 5.765 37.010 1.00 36.47 512 VAL A O 1
ATOM 4161 N N . TYR A 1 513 ? -1.869 3.591 36.664 1.00 35.53 513 TYR A N 1
ATOM 4162 C CA . TYR A 1 513 ? -1.702 3.185 38.061 1.00 35.53 513 TYR A CA 1
ATOM 4163 C C . TYR A 1 513 ? -0.274 3.425 38.580 1.00 35.53 513 TYR A C 1
ATOM 4165 O O . TYR A 1 513 ? -0.101 3.932 39.683 1.00 35.53 513 TYR A O 1
ATOM 4173 N N . ASN A 1 514 ? 0.753 3.149 37.768 1.00 36.44 514 ASN A N 1
ATOM 4174 C CA . ASN A 1 514 ? 2.150 3.339 38.174 1.00 36.44 514 ASN A CA 1
ATOM 4175 C C . ASN A 1 514 ? 2.590 4.811 38.168 1.00 36.44 514 ASN A C 1
ATOM 4177 O O . ASN A 1 514 ? 3.433 5.183 38.978 1.00 36.44 514 ASN A O 1
ATOM 4181 N N . LYS A 1 515 ? 2.005 5.672 37.321 1.00 35.16 515 LYS A N 1
ATOM 4182 C CA . LYS A 1 515 ? 2.287 7.119 37.367 1.00 35.16 515 LYS A CA 1
ATOM 4183 C C . LYS A 1 515 ? 1.667 7.805 38.582 1.00 35.16 515 LYS A C 1
ATOM 4185 O O . LYS A 1 515 ? 2.301 8.683 39.148 1.00 35.16 515 LYS A O 1
ATOM 4190 N N . ASN A 1 516 ? 0.474 7.387 39.004 1.00 33.69 516 ASN A N 1
ATOM 4191 C CA . ASN A 1 516 ? -0.199 7.993 40.156 1.00 33.69 516 ASN A CA 1
ATOM 4192 C C . ASN A 1 516 ? 0.334 7.493 41.508 1.00 33.69 516 ASN A C 1
ATOM 4194 O O . ASN A 1 516 ? 0.104 8.144 42.517 1.00 33.69 516 ASN A O 1
ATOM 4198 N N . ARG A 1 517 ? 1.061 6.367 41.549 1.00 30.73 517 ARG A N 1
ATOM 4199 C CA . ARG A 1 517 ? 1.713 5.878 42.776 1.00 30.73 517 ARG A CA 1
ATOM 4200 C C . ARG A 1 517 ? 3.095 6.494 43.013 1.00 30.73 517 ARG A C 1
ATOM 4202 O O . ARG A 1 517 ? 3.508 6.603 44.156 1.00 30.73 517 ARG A O 1
ATOM 4209 N N . ALA A 1 518 ? 3.766 6.951 41.954 1.00 30.91 518 ALA A N 1
ATOM 4210 C CA . ALA A 1 518 ? 5.051 7.648 42.047 1.00 30.91 518 ALA A CA 1
ATOM 4211 C C . ALA A 1 518 ? 4.944 9.094 42.583 1.00 30.91 518 ALA A C 1
ATOM 4213 O O . ALA A 1 518 ? 5.955 9.775 42.668 1.00 30.91 518 ALA A O 1
ATOM 4214 N N . VAL A 1 519 ? 3.736 9.570 42.917 1.00 30.75 519 VAL A N 1
ATOM 4215 C CA . VAL A 1 519 ? 3.483 10.934 43.427 1.00 30.75 519 VAL A CA 1
ATOM 4216 C C . VAL A 1 519 ? 2.897 10.915 44.854 1.00 30.75 519 VAL A C 1
ATOM 4218 O O . VAL A 1 519 ? 2.618 11.966 45.407 1.00 30.75 519 VAL A O 1
ATOM 4221 N N . VAL A 1 520 ? 2.712 9.744 45.483 1.00 29.38 520 VAL A N 1
ATOM 4222 C CA . VAL A 1 520 ? 2.081 9.633 46.824 1.00 29.38 520 VAL A CA 1
ATOM 4223 C C . VAL A 1 520 ? 2.925 8.789 47.789 1.00 29.38 520 VAL A C 1
ATOM 4225 O O . VAL A 1 520 ? 2.400 8.036 48.599 1.00 29.38 520 VAL A O 1
ATOM 4228 N N . VAL A 1 521 ? 4.250 8.868 47.682 1.00 31.23 521 VAL A N 1
ATOM 4229 C CA . VAL A 1 521 ? 5.164 8.336 48.705 1.00 31.23 521 VAL A CA 1
ATOM 4230 C C . VAL A 1 521 ? 6.273 9.364 48.904 1.00 31.23 521 VAL A C 1
ATOM 4232 O O . VAL A 1 521 ? 7.368 9.175 48.396 1.00 31.23 521 VAL A O 1
ATOM 4235 N N . ASP A 1 522 ? 5.932 10.503 49.510 1.00 31.80 522 ASP A N 1
ATOM 4236 C CA . ASP A 1 522 ? 6.911 11.402 50.155 1.00 31.80 522 ASP A CA 1
ATOM 4237 C C . ASP A 1 522 ? 6.260 12.431 51.107 1.00 31.80 522 ASP A C 1
ATOM 423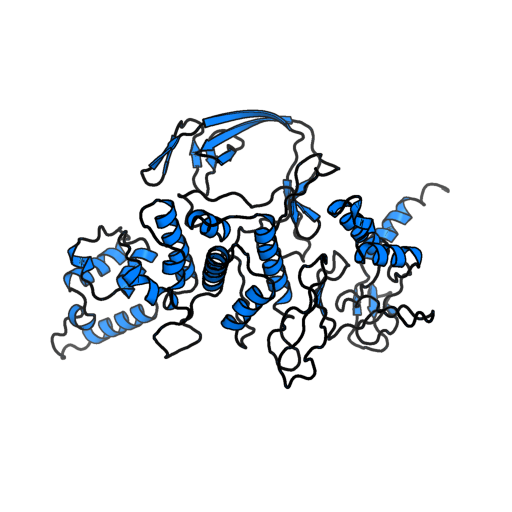9 O O . ASP A 1 522 ? 6.822 13.481 51.398 1.00 31.80 522 ASP A O 1
ATOM 4243 N N . GLU A 1 523 ? 5.075 12.128 51.644 1.00 31.31 523 GLU A N 1
ATOM 4244 C CA . GLU A 1 523 ? 4.547 12.812 52.826 1.00 31.31 523 GLU A CA 1
ATOM 4245 C C . GLU A 1 523 ? 4.027 11.722 53.774 1.00 31.31 523 GLU A C 1
ATOM 4247 O O . GLU A 1 523 ? 3.122 10.975 53.412 1.00 31.31 523 GLU A O 1
ATOM 4252 N N . GLU A 1 524 ? 4.657 11.619 54.948 1.00 30.62 524 GLU A N 1
ATOM 4253 C CA . GLU A 1 524 ? 4.493 10.603 56.009 1.00 30.62 524 GLU A CA 1
ATOM 4254 C C . GLU A 1 524 ? 5.298 9.294 55.864 1.00 30.62 524 GLU A C 1
ATOM 4256 O O . GLU A 1 524 ? 4.744 8.208 55.685 1.00 30.62 524 GLU A O 1
ATOM 4261 N N . GLN A 1 525 ? 6.620 9.396 56.064 1.00 31.16 525 GLN A N 1
ATOM 4262 C CA . GLN A 1 525 ? 7.338 8.648 57.114 1.00 31.16 525 GLN A CA 1
ATOM 4263 C C . GLN A 1 525 ? 8.701 9.264 57.431 1.00 31.16 525 GLN A C 1
ATOM 4265 O O . GLN A 1 525 ? 9.494 9.459 56.486 1.00 31.16 525 GLN A O 1
#

pLDDT: mean 72.25, std 17.49, range [29.38, 96.56]

Radius of gyration: 29.46 Å; chains: 1; bounding box: 69×76×95 Å

Secondary structure (DSSP, 8-state):
-HHHHHHHHHHHHHHT-SSS----HHHHHT--HHHHHHHHHHHHH-PPP---TTGGG-S-HHHHHHHHHHTS-----HHHHGGGGGGS-HHHHHHHHHHHHHHHHHTS----HHHHHTS-SB-S-TT-TTTSB--HHHHHHHHHHHHHHHHS----HHHHHHHHHHHHTT--SS----TTTS-B----EEEE----EEEEEEEEEETTEEEEBPTTSSEEEETTEEEETT-SEEEETTEEEEEEEEEEEEEE---EEEEPP--S-----B--PEEPSS--TTT-S--EEETTEEES----PPPPGGGGGG--HHHHHHHTTPPP-HHHHHHHHHHHHHHHHHGGG-B-TTT-PBPEE-S--TT-SSS--EEEB--TT-TTBT--EEEEE-S-TTT-PEEETTT--B----SS--TT--PPBPPTTT-----HHHHHHHHHHHHHHHGGGGGG-HHHHHHHHHHHTT--SGGGT--B-TTT-PBPEEETTTTEEE-SS-TT-EEEPPHHHHHHHHHHHTTSSSS--

Sequence (525 aa):
MMPLIALLAQAEKAEMLHHVVDIDPARLLGLDSAFLIQWLLLLEEGARLDIQPHLVQSRRNDLLLELWIGGHSEYFDFARYYLLVATLAREEQFLFLRKVFGLMASGAVQLTVEDLDSIPRHSLDDDNPLDRRLDYSIDLVLRVLTKLKRNSAYPGENDIVDCLIDYAGNSTKELLQFSHLFAHCPGRTTFKYGRPQDIEHVFAIIGSKTYPAASDKSYILAGEEQFPVVQNAIIFDGKRYPIKWQIKEETIWPWSYIKEASNGSRNVTCCEGKKALVMDKVTENPFWWCFGRPCHRAN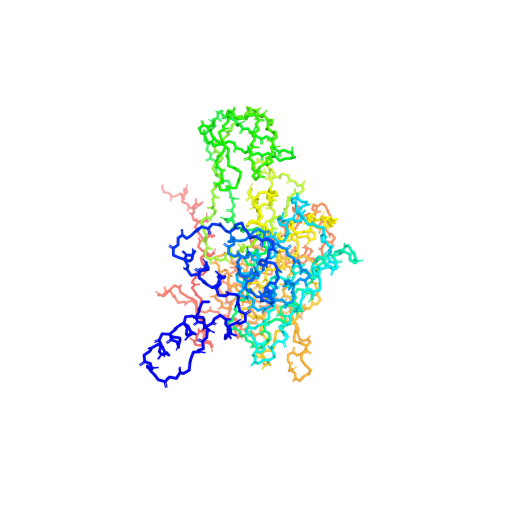QTDSLPAQWQHYVLKDFIQIAGLRFEEEPYYRVIGLINRINELLTKLYCTECGTMLRPSVTSEFNFYRVTKFNCTVNECSLRGRVIYLNRCLNGNCGSIIDSRISARCNYDDLGHLNWSGMYICDNCGGCCSKNKLQQQIDKLKQIYGPAVKHNRQYSSLVRQIELKLYHADHFKSYCHKCLTPMKKNYQKSDYYCPTCDKVKYAYPVAYLTVYNKNRAVVVDEEQ